Protein 5C1M (pdb70)

CATH classification: 1.20.1070.10

Structure (mmCIF, N/CA/C/O backbone):
data_5C1M
#
_entry.id   5C1M
#
_cell.length_a   44.430
_cell.length_b   144.000
_cell.length_c   209.900
_cell.angle_alpha   90.000
_cell.angle_beta   90.000
_cell.angle_gamma   90.000
#
_symmetry.space_group_name_H-M   'I 21 21 21'
#
loop_
_entity.id
_entity.type
_entity.pdbx_description
1 polymer 'Mu-type opioid receptor'
2 polymer 'Nanobody 39'
3 non-polymer '(2R)-2,3-dihydroxypropyl (9Z)-octadec-9-enoate'
4 non-polymer CHOLESTEROL
5 non-polymer 'PHOSPHATE ION'
6 non-polymer 'HEXAETHYLENE GLYCOL'
7 non-polymer (2R,3S,3aR,5aR,6R,11bR,11cS)-3a-methoxy-3,14-dimethyl-2-phenyl-2,3,3a,6,7,11c-hexahydro-1H-6,11b-(epiminoethano)-3,5a-methanonaphtho[2,1-g]indol-10-ol
8 water water
#
loop_
_atom_site.group_PDB
_atom_site.id
_atom_site.type_symbol
_atom_site.label_atom_id
_atom_site.label_alt_id
_atom_site.label_comp_id
_atom_site.label_asym_id
_atom_site.label_entity_id
_atom_site.label_seq_id
_atom_site.pdbx_PDB_ins_code
_atom_site.Cartn_x
_atom_site.Cartn_y
_atom_site.Cartn_z
_atom_site.occupancy
_atom_site.B_iso_or_equiv
_atom_site.auth_seq_id
_atom_site.auth_comp_id
_atom_site.auth_asym_id
_atom_site.auth_atom_id
_atom_site.pdbx_PDB_model_num
ATOM 1 N N . GLY A 1 1 ? 5.64100 11.63800 -72.15000 1.000 110.26697 52 GLY A N 1
ATOM 2 C CA . GLY A 1 1 ? 4.61200 11.82800 -71.14300 1.000 107.88277 52 GLY A CA 1
ATOM 3 C C . GLY A 1 1 ? 4.54600 13.23500 -70.58000 1.000 106.83361 52 GLY A C 1
ATOM 4 O O . GLY A 1 1 ? 5.54900 13.77700 -70.11200 1.000 102.57152 52 GLY A O 1
ATOM 5 N N . SER A 1 2 ? 3.35500 13.82700 -70.62800 1.000 107.33353 53 SER A N 1
ATOM 6 C CA . SER A 1 2 ? 3.13500 15.16200 -70.09200 1.000 107.29818 53 SER A CA 1
ATOM 7 C C . SER A 1 2 ? 2.94800 15.10800 -68.58200 1.000 97.39976 53 SER A C 1
ATOM 8 O O . SER A 1 2 ? 2.36100 14.16700 -68.04000 1.000 101.32750 53 SER A O 1
ATOM 11 N N . HIS A 1 3 ? 3.45100 16.13700 -67.90200 1.000 90.89716 54 HIS A N 1
ATOM 12 C CA . HIS A 1 3 ? 3.33800 16.21200 -66.45000 1.000 84.21990 54 HIS A CA 1
ATOM 13 C C . HIS A 1 3 ? 2.84000 17.58700 -66.02100 1.000 72.08960 54 HIS A C 1
ATOM 14 O O . HIS A 1 3 ? 1.63100 17.79900 -65.88500 1.000 72.61096 54 HIS A O 1
ATOM 21 N N . SER A 1 4 ? 3.76400 18.52600 -65.80300 1.000 72.40083 55 SER A N 1
ATOM 22 C CA . SER A 1 4 ? 3.36700 19.87700 -65.42400 1.000 79.18826 55 SER A CA 1
ATOM 23 C C . SER A 1 4 ? 2.82800 20.65400 -66.61800 1.000 85.33006 55 SER A C 1
ATOM 24 O O . SER A 1 4 ? 1.86600 21.41900 -66.48100 1.000 86.66485 55 SER A O 1
ATOM 27 N N . LEU A 1 5 ? 3.43200 20.47300 -67.78700 1.000 84.34160 56 LEU A N 1
ATOM 28 C CA . LEU A 1 5 ? 2.99800 21.17500 -68.98700 1.000 84.77859 56 LEU A CA 1
ATOM 29 C C . LEU A 1 5 ? 1.67700 20.62500 -69.50300 1.000 85.66780 56 LEU A C 1
ATOM 30 O O . LEU A 1 5 ? 1.59900 19.48100 -69.95100 1.000 83.25523 56 LEU A O 1
ATOM 45 N N . PRO A 1 7 ? -1.24300 20.46400 -72.20500 1.000 124.14509 58 PRO A N 1
ATOM 46 C CA . PRO A 1 7 ? -1.64100 20.73200 -73.59000 1.000 135.47023 58 PRO A CA 1
ATOM 47 C C . PRO A 1 7 ? -2.84900 21.66200 -73.63000 1.000 143.47508 58 PRO A C 1
ATOM 48 O O . PRO A 1 7 ? -3.98400 21.21100 -73.47900 1.000 143.53472 58 PRO A O 1
ATOM 52 N N . GLN A 1 8 ? -2.59600 22.95600 -73.82100 1.000 149.22802 59 GLN A N 1
ATOM 53 C CA . GLN A 1 8 ? -3.61500 23.98300 -73.66300 1.000 155.25379 59 GLN A CA 1
ATOM 54 C C . GLN A 1 8 ? -4.06400 24.61700 -74.97000 1.000 153.71594 59 GLN A C 1
ATOM 55 O O . GLN A 1 8 ? -4.91400 25.51400 -74.93300 1.000 158.07295 59 GLN A O 1
ATOM 61 N N . THR A 1 9 ? -3.52600 24.17300 -76.11000 1.000 149.98797 60 THR A N 1
ATOM 62 C CA . THR A 1 9 ? -3.74900 24.77800 -77.42300 1.000 148.17080 60 THR A CA 1
ATOM 63 C C . THR A 1 9 ? -5.17700 25.27900 -77.60100 1.000 148.90218 60 THR A C 1
ATOM 64 O O . THR A 1 9 ? -6.14300 24.54400 -77.37100 1.000 148.23141 60 THR A O 1
ATOM 68 N N . GLY A 1 10 ? -5.31000 26.53500 -78.01200 1.000 149.88478 61 GLY A N 1
ATOM 69 C CA . GLY A 1 10 ? -6.55900 27.25200 -77.86900 1.000 150.23484 61 GLY A CA 1
ATOM 70 C C . GLY A 1 10 ? -6.46900 28.15900 -76.65900 1.000 148.79128 61 GLY A C 1
ATOM 71 O O . GLY A 1 10 ? -7.08800 27.89100 -75.62500 1.000 147.76896 61 GLY A O 1
ATOM 72 N N . SER A 1 11 ? -5.68200 29.23600 -76.79000 1.000 147.63215 62 SER A N 1
ATOM 73 C CA . SER A 1 11 ? -5.27700 30.14700 -75.72100 1.000 142.05260 62 SER A CA 1
ATOM 74 C C . SER A 1 11 ? -6.40400 30.45000 -74.74100 1.000 135.94435 62 SER A C 1
ATOM 75 O O . SER A 1 11 ? -7.56300 30.61600 -75.14700 1.000 137.85678 62 SER A O 1
ATOM 78 N N . PRO A 1 12 ? -6.09800 30.54500 -73.45000 1.000 128.05456 63 PRO A N 1
ATOM 79 C CA . PRO A 1 12 ? -7.15500 30.69900 -72.44600 1.000 118.93994 63 PRO A CA 1
ATOM 80 C C . PRO A 1 12 ? -7.86400 32.03900 -72.57300 1.000 113.01705 63 PRO A C 1
ATOM 81 O O . PRO A 1 12 ? -7.34500 33.00600 -73.13400 1.000 114.91204 63 PRO A O 1
ATOM 85 N N . SER A 1 13 ? -9.07900 32.07900 -72.03600 1.000 107.36986 64 SER A N 1
ATOM 86 C CA . SER A 1 13 ? -9.86500 33.30000 -72.01200 1.000 106.28377 64 SER A CA 1
ATOM 87 C C . SER A 1 13 ? -9.48900 34.14600 -70.79600 1.000 122.18082 64 SER A C 1
ATOM 88 O O . SER A 1 13 ? -8.63900 33.77700 -69.98100 1.000 114.77526 64 SER A O 1
ATOM 91 N N . MET A 1 14 ? -10.14200 35.30200 -70.67200 1.000 86.88143 65 MET A N 1
ATOM 92 C CA . MET A 1 14 ? -9.84700 36.21300 -69.57200 1.000 87.63600 65 MET A CA 1
ATOM 93 C C . MET A 1 14 ? -10.32600 35.64700 -68.24100 1.000 82.85556 65 MET A C 1
ATOM 94 O O . MET A 1 14 ? -9.55200 35.55000 -67.28100 1.000 79.44808 65 MET A O 1
ATOM 99 N N . VAL A 1 15 ? -11.60300 35.26400 -68.16800 1.000 83.31042 66 VAL A N 1
ATOM 100 C CA . VAL A 1 15 ? -12.19300 34.85600 -66.89700 1.000 87.12184 66 VAL A CA 1
ATOM 101 C C . VAL A 1 15 ? -11.55700 33.57100 -66.38100 1.000 81.04377 66 VAL A C 1
ATOM 102 O O . VAL A 1 15 ? -11.41800 33.38500 -65.16500 1.000 78.66623 66 VAL A O 1
ATOM 106 N N . THR A 1 16 ? -11.15200 32.67100 -67.27900 1.000 80.91664 67 THR A N 1
ATOM 107 C CA . THR A 1 16 ? -10.59800 31.39400 -66.83800 1.000 73.46741 67 THR A CA 1
ATOM 108 C C . THR A 1 16 ? -9.18400 31.55600 -66.29200 1.000 64.69624 67 THR A C 1
ATOM 109 O O . THR A 1 16 ? -8.84700 30.97600 -65.25300 1.000 57.64690 67 THR A O 1
ATOM 113 N N . ALA A 1 17 ? -8.34400 32.33700 -66.97600 1.000 65.22001 68 ALA A N 1
ATOM 114 C CA . ALA A 1 17 ? -6.97200 32.52500 -66.51300 1.000 65.95187 68 ALA A CA 1
ATOM 115 C C . ALA A 1 17 ? -6.93700 33.22600 -65.16000 1.000 66.66436 68 ALA A C 1
ATOM 116 O O . ALA A 1 17 ? -6.13200 32.87300 -64.29000 1.000 62.13448 68 ALA A O 1
ATOM 118 N N . ILE A 1 18 ? -7.80700 34.21900 -64.96200 1.000 69.33579 69 ILE A N 1
ATOM 119 C CA . ILE A 1 18 ? -7.88300 34.88900 -63.66700 1.000 67.41414 69 ILE A CA 1
ATOM 120 C C . ILE A 1 18 ? -8.37800 33.92500 -62.59800 1.000 64.04890 69 ILE A C 1
ATOM 121 O O . ILE A 1 18 ? -7.87400 33.91900 -61.46700 1.000 61.98162 69 ILE A O 1
ATOM 126 N N . THR A 1 19 ? -9.36700 33.09500 -62.93600 1.000 59.61310 70 THR A N 1
ATOM 127 C CA . THR A 1 19 ? -9.90000 32.14100 -61.96800 1.000 62.79252 70 THR A CA 1
ATOM 128 C C . THR A 1 19 ? -8.82200 31.16500 -61.51000 1.000 53.24543 70 THR A C 1
ATOM 129 O O . THR A 1 19 ? -8.62600 30.95800 -60.30800 1.000 54.69311 70 THR A O 1
ATOM 133 N N . ILE A 1 20 ? -8.10600 30.56200 -62.46200 1.000 53.93725 71 ILE A N 1
ATOM 134 C CA . ILE A 1 20 ? -7.03700 29.63000 -62.11400 1.000 58.39050 71 ILE A CA 1
ATOM 135 C C . ILE A 1 20 ? -5.94500 30.34400 -61.32900 1.000 59.04229 71 ILE A C 1
ATOM 136 O O . ILE A 1 20 ? -5.35700 29.78100 -60.39500 1.000 54.05573 71 ILE A O 1
ATOM 141 N N . MET A 1 21 ? -5.66700 31.60000 -61.68300 1.000 52.90041 72 MET A N 1
ATOM 142 C CA . MET A 1 21 ? -4.67600 32.37700 -60.94700 1.000 57.12465 72 MET A CA 1
ATOM 143 C C . MET A 1 21 ? -5.13000 32.63800 -59.51800 1.000 55.09540 72 MET A C 1
ATOM 144 O O . MET A 1 21 ? -4.36900 32.42600 -58.56700 1.000 49.99112 72 MET A O 1
ATOM 149 N N . ALA A 1 22 ? -6.36600 33.11400 -59.35100 1.000 58.27773 73 ALA A N 1
ATOM 150 C CA . ALA A 1 22 ? -6.90100 33.31800 -58.01100 1.000 56.00703 73 ALA A CA 1
ATOM 151 C C . ALA A 1 22 ? -6.95700 32.01300 -57.23200 1.000 53.48850 73 ALA A C 1
ATOM 152 O O . ALA A 1 22 ? -6.77900 32.01300 -56.00900 1.000 55.46354 73 ALA A O 1
ATOM 154 N N . LEU A 1 23 ? -7.19100 30.89300 -57.92000 1.000 52.68161 74 LEU A N 1
ATOM 155 C CA . LEU A 1 23 ? -7.20700 29.59300 -57.25700 1.000 54.76218 74 LEU A CA 1
ATOM 156 C C . LEU A 1 23 ? -5.86300 29.29500 -56.60400 1.000 43.99894 74 LEU A C 1
ATOM 157 O O . LEU A 1 23 ? -5.78400 29.05900 -55.39300 1.000 46.35793 74 LEU A O 1
ATOM 162 N N . TYR A 1 24 ? -4.78900 29.30400 -57.39800 1.000 45.86988 75 TYR A N 1
ATOM 163 C CA . TYR A 1 24 ? -3.46900 28.98400 -56.86400 1.000 46.22516 75 TYR A CA 1
ATOM 164 C C . TYR A 1 24 ? -3.04000 29.98500 -55.79900 1.000 44.97913 75 TYR A C 1
ATOM 165 O O . TYR A 1 24 ? -2.41300 29.60900 -54.80200 1.000 43.70329 75 TYR A O 1
ATOM 174 N N . SER A 1 25 ? -3.37500 31.26400 -55.98500 1.000 41.43514 76 SER A N 1
ATOM 175 C CA . SER A 1 25 ? -2.94500 32.28200 -55.03400 1.000 44.48000 76 SER A CA 1
ATOM 176 C C . SER A 1 25 ? -3.66100 32.13500 -53.69600 1.000 45.16003 76 SER A C 1
ATOM 177 O O . SER A 1 25 ? -3.02600 32.20300 -52.63800 1.000 43.84725 76 SER A O 1
ATOM 180 N N . ILE A 1 26 ? -4.97800 31.92900 -53.72300 1.000 45.98829 77 ILE A N 1
ATOM 181 C CA . ILE A 1 26 ? -5.74600 31.84000 -52.48400 1.000 47.15995 77 ILE A CA 1
ATOM 182 C C . ILE A 1 26 ? -5.34700 30.60000 -51.69400 1.000 45.24715 77 ILE A C 1
ATOM 183 O O . ILE A 1 26 ? -5.11500 30.66500 -50.48200 1.000 44.45081 77 ILE A O 1
ATOM 188 N N . VAL A 1 27 ? -5.25500 29.45200 -52.37000 1.000 37.62366 78 VAL A N 1
ATOM 189 C CA . VAL A 1 27 ? -4.89300 28.21500 -51.68300 1.000 39.30616 78 VAL A CA 1
ATOM 190 C C . VAL A 1 27 ? -3.49500 28.32300 -51.08800 1.000 43.65985 78 VAL A C 1
ATOM 191 O O . VAL A 1 27 ? -3.23900 27.85500 -49.97100 1.000 41.52615 78 VAL A O 1
ATOM 195 N N . CYS A 1 28 ? -2.57200 28.95400 -51.81600 1.000 44.09536 79 CYS A N 1
ATOM 196 C CA . CYS A 1 28 ? -1.21600 29.12700 -51.30700 1.000 42.55046 79 CYS A CA 1
ATOM 197 C C . CYS A 1 28 ? -1.20100 30.01100 -50.06600 1.000 47.68920 79 CYS A C 1
ATOM 198 O O . CYS A 1 28 ? -0.60200 29.65300 -49.04500 1.000 45.60551 79 CYS A O 1
ATOM 201 N N . VAL A 1 29 ? -1.86200 31.16900 -50.13500 1.000 41.50403 80 VAL A N 1
ATOM 202 C CA . VAL A 1 29 ? -1.84900 32.11000 -49.01700 1.000 43.75278 80 VAL A CA 1
ATOM 203 C C . VAL A 1 29 ? -2.53700 31.50600 -47.79800 1.000 45.31104 80 VAL A C 1
ATOM 204 O O . VAL A 1 29 ? -2.02800 31.58700 -46.67500 1.000 43.24048 80 VAL A O 1
ATOM 208 N N . VAL A 1 30 ? -3.70700 30.89500 -48.00000 1.000 43.34556 81 VAL A N 1
ATOM 209 C CA . VAL A 1 30 ? -4.43300 30.29300 -46.88500 1.000 46.32719 81 VAL A CA 1
ATOM 210 C C . VAL A 1 30 ? -3.64100 29.13100 -46.29800 1.000 48.78929 81 VAL A C 1
ATOM 211 O O . VAL A 1 30 ? -3.56200 28.96900 -45.07500 1.000 46.74554 81 VAL A O 1
ATOM 215 N N . GLY A 1 31 ? -3.03000 28.31400 -47.15900 1.000 42.80105 82 GLY A N 1
ATOM 216 C CA . GLY A 1 31 ? -2.24800 27.19100 -46.67000 1.000 41.72056 82 GLY A CA 1
ATOM 217 C C . GLY A 1 31 ? -1.01800 27.62100 -45.89200 1.000 45.68772 82 GLY A C 1
ATOM 218 O O . GLY A 1 31 ? -0.71600 27.06100 -44.83500 1.000 41.52848 82 GLY A O 1
ATOM 219 N N . LEU A 1 32 ? -0.29200 28.61700 -46.40100 1.000 37.86195 83 LEU A N 1
ATOM 220 C CA . LEU A 1 32 ? 0.90600 29.07600 -45.70600 1.000 41.26644 83 LEU A CA 1
ATOM 221 C C . LEU A 1 32 ? 0.55600 29.76500 -44.39300 1.000 45.51481 83 LEU A C 1
ATOM 222 O O . LEU A 1 32 ? 1.21400 29.53500 -43.37300 1.000 45.78736 83 LEU A O 1
ATOM 227 N N . PHE A 1 33 ? -0.48500 30.60000 -44.39200 1.000 46.17751 84 PHE A N 1
ATOM 228 C CA . PHE A 1 33 ? -0.85000 31.32100 -43.17600 1.000 51.27807 84 PHE A CA 1
ATOM 229 C C . PHE A 1 33 ? -1.34100 30.36900 -42.09200 1.000 49.44200 84 PHE A C 1
ATOM 230 O O . PHE A 1 33 ? -0.91300 30.45700 -40.93600 1.000 52.38057 84 PHE A O 1
ATOM 238 N N . GLY A 1 34 ? -2.24800 29.45800 -42.44700 1.000 44.60664 85 GLY A N 1
ATOM 239 C CA . GLY A 1 34 ? -2.81500 28.56900 -41.44700 1.000 41.89035 85 GLY A CA 1
ATOM 240 C C . GLY A 1 34 ? -1.78700 27.64100 -40.83000 1.000 45.36950 85 GLY A C 1
ATOM 241 O O . GLY A 1 34 ? -1.82800 27.36800 -39.62700 1.000 46.17510 85 GLY A O 1
ATOM 242 N N . ASN A 1 35 ? -0.84500 27.15400 -41.63600 1.000 37.26649 86 ASN A N 1
ATOM 243 C CA . ASN A 1 35 ? 0.11800 26.18900 -41.11800 1.000 35.97201 86 ASN A CA 1
ATOM 244 C C . ASN A 1 35 ? 1.27000 26.86700 -40.38700 1.000 40.23278 86 ASN A C 1
ATOM 245 O O . ASN A 1 35 ? 1.78700 26.32100 -39.40700 1.000 40.15805 86 ASN A O 1
ATOM 250 N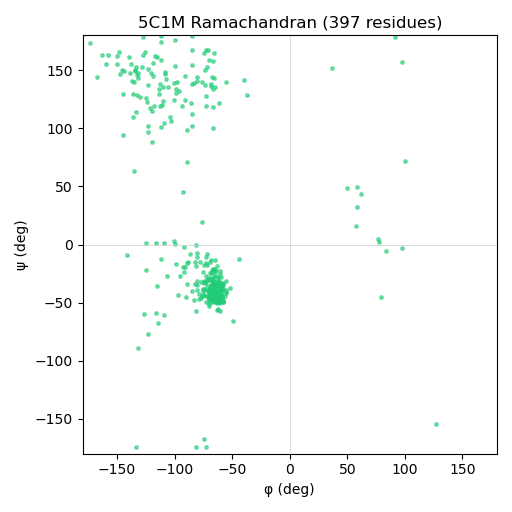 N . PHE A 1 36 ? 1.68900 28.05100 -40.84000 1.000 39.10999 87 PHE A N 1
ATOM 251 C CA . PHE A 1 36 ? 2.68700 28.79500 -40.08200 1.000 38.59394 87 PHE A CA 1
ATOM 252 C C . PHE A 1 36 ? 2.12600 29.27500 -38.75000 1.000 42.93357 87 PHE A C 1
ATOM 253 O O . PHE A 1 36 ? 2.87000 29.38500 -37.76900 1.000 44.51031 87 PHE A O 1
ATOM 261 N N . LEU A 1 37 ? 0.82300 29.56200 -38.69700 1.000 38.67143 88 LEU A N 1
ATOM 262 C CA . LEU A 1 37 ? 0.19800 29.92900 -37.43200 1.000 44.98684 88 LEU A CA 1
ATOM 263 C C . LEU A 1 37 ? 0.20600 28.75900 -36.45600 1.000 45.55637 88 LEU A C 1
ATOM 264 O O . LEU A 1 37 ? 0.45700 28.94400 -35.25900 1.000 48.49272 88 LEU A O 1
ATOM 269 N N . VAL A 1 38 ? -0.06500 27.54800 -36.95000 1.000 39.78229 89 VAL A N 1
ATOM 270 C CA . VAL A 1 38 ? -0.00500 26.35900 -36.10400 1.000 39.03216 89 VAL A CA 1
ATOM 271 C C . VAL A 1 38 ? 1.41200 26.14800 -35.58800 1.000 46.80675 89 VAL A C 1
ATOM 272 O O . VAL A 1 38 ? 1.63000 25.88700 -34.39800 1.000 44.00496 89 VAL A O 1
ATOM 276 N N . MET A 1 39 ? 2.39900 26.25200 -36.48100 1.000 38.81876 90 MET A N 1
ATOM 277 C CA . MET A 1 39 ? 3.78200 26.05200 -36.06800 1.000 44.65253 90 MET A CA 1
ATOM 278 C C . MET A 1 39 ? 4.23400 27.13100 -35.09800 1.000 43.20591 90 MET A C 1
ATOM 279 O O . MET A 1 39 ? 5.02200 26.85500 -34.18700 1.000 42.84050 90 MET A O 1
ATOM 284 N N . TYR A 1 40 ? 3.74100 28.35900 -35.26600 1.000 42.98882 91 TYR A N 1
ATOM 285 C CA . TYR A 1 40 ? 4.07800 29.42300 -34.32800 1.000 46.22527 91 TYR A CA 1
ATOM 286 C C . TYR A 1 40 ? 3.50000 29.13800 -32.94700 1.000 48.28000 91 TYR A C 1
ATOM 287 O O . TYR A 1 40 ? 4.20500 29.24100 -31.93700 1.000 46.72241 91 TYR A O 1
ATOM 296 N N . VAL A 1 41 ? 2.21500 28.78100 -32.88400 1.000 46.23329 92 VAL A N 1
ATOM 297 C CA . VAL A 1 41 ? 1.57600 28.51400 -31.59700 1.000 52.26692 92 VAL A CA 1
ATOM 298 C C . VAL A 1 41 ? 2.25700 27.34700 -30.89400 1.000 50.69018 92 VAL A C 1
ATOM 299 O O . VAL A 1 41 ? 2.42600 27.35300 -29.66800 1.000 50.11849 92 VAL A O 1
ATOM 303 N N . ILE A 1 42 ? 2.67300 26.33500 -31.65700 1.000 43.18817 93 ILE A N 1
ATOM 304 C CA . ILE A 1 42 ? 3.35200 25.18800 -31.06200 1.000 44.28501 93 ILE A CA 1
ATOM 305 C C . ILE A 1 42 ? 4.71900 25.59500 -30.52400 1.000 53.04161 93 ILE A C 1
ATOM 306 O O . ILE A 1 42 ? 5.08000 25.26900 -29.38600 1.000 56.02785 93 ILE A O 1
ATOM 311 N N . VAL A 1 43 ? 5.49700 26.31800 -31.33000 1.000 50.30861 94 VAL A N 1
ATOM 312 C CA . VAL A 1 43 ? 6.84200 26.70500 -30.91500 1.000 56.09674 94 VAL A CA 1
ATOM 313 C C . VAL A 1 43 ? 6.78700 27.70800 -29.76700 1.000 62.85984 94 VAL A C 1
ATOM 314 O O . VAL A 1 43 ? 7.61800 27.66800 -28.85200 1.000 62.62429 94 VAL A O 1
ATOM 318 N N . ARG A 1 44 ? 5.79800 28.60100 -29.77800 1.000 62.32945 95 ARG A N 1
ATOM 319 C CA . ARG A 1 44 ? 5.72800 29.67400 -28.79200 1.000 67.71270 95 ARG A CA 1
ATOM 320 C C . ARG A 1 44 ? 5.04900 29.25300 -27.49200 1.000 67.29326 95 ARG A C 1
ATOM 321 O O . ARG A 1 44 ? 5.50200 29.64100 -26.41000 1.000 73.62549 95 ARG A O 1
ATOM 329 N N . TYR A 1 45 ? 3.97400 28.46700 -27.56400 1.000 66.55513 96 TYR A N 1
ATOM 330 C CA . TYR A 1 45 ? 3.15000 28.19800 -26.38900 1.000 65.55981 96 TYR A CA 1
ATOM 331 C C . TYR A 1 45 ? 3.16100 26.73300 -25.97100 1.000 68.06944 96 TYR A C 1
ATOM 332 O O . TYR A 1 45 ? 3.55300 26.43100 -24.83900 1.000 70.19366 96 TYR A O 1
ATOM 341 N N . THR A 1 46 ? 2.74300 25.80700 -26.84000 1.000 67.89073 97 THR A N 1
ATOM 342 C CA . THR A 1 46 ? 2.53400 24.42900 -26.39900 1.000 68.60616 97 THR A CA 1
ATOM 343 C C . THR A 1 46 ? 3.84700 23.68200 -26.18400 1.000 70.64758 97 THR A C 1
ATOM 344 O O . THR A 1 46 ? 3.90600 22.78000 -25.33900 1.000 65.79259 97 THR A O 1
ATOM 348 N N . LYS A 1 47 ? 4.88900 24.01900 -26.94500 1.000 74.94798 98 LYS A N 1
ATOM 349 C CA . LYS A 1 47 ? 6.28600 23.60200 -26.77800 1.000 79.85260 98 LYS A CA 1
ATOM 350 C C . LYS A 1 47 ? 6.59800 22.18500 -27.26000 1.000 76.37209 98 LYS A C 1
ATOM 351 O O . LYS A 1 47 ? 7.75000 21.75200 -27.10600 1.000 90.00832 98 LYS A O 1
ATOM 357 N N . MET A 1 48 ? 5.63600 21.44800 -27.82200 1.000 48.24909 99 MET A N 1
ATOM 358 C CA . MET A 1 48 ? 5.89800 20.13800 -28.42900 1.000 58.94018 99 MET A CA 1
ATOM 359 C C . MET A 1 48 ? 6.43100 19.12800 -27.41200 1.000 59.85651 99 MET A C 1
ATOM 360 O O . MET A 1 48 ? 7.36400 18.37300 -27.69200 1.000 54.45146 99 MET A O 1
ATOM 365 N N . LYS A 1 49 ? 5.83100 19.10600 -26.22400 1.000 56.25522 100 LYS A N 1
ATOM 366 C CA . LYS A 1 49 ? 6.21000 18.13300 -25.20800 1.000 57.17331 100 LYS A CA 1
ATOM 367 C C . LYS A 1 49 ? 5.42700 16.83200 -25.31000 1.000 51.32751 100 LYS A C 1
ATOM 368 O O . LYS A 1 49 ? 5.84400 15.82700 -24.72400 1.000 53.75868 100 LYS A O 1
ATOM 374 N N . THR A 1 50 ? 4.31500 16.82600 -26.03500 1.000 44.29816 101 THR A N 1
ATOM 375 C CA . THR A 1 50 ? 3.41800 15.68300 -26.09700 1.000 41.13459 101 THR A CA 1
ATOM 376 C C . THR A 1 50 ? 3.44000 15.06000 -27.48500 1.000 44.79827 101 THR A C 1
ATOM 377 O O . THR A 1 50 ? 3.80700 15.69900 -28.47400 1.000 38.56052 101 THR A O 1
ATOM 381 N N . ALA A 1 51 ? 3.02800 13.79200 -27.54200 1.000 42.67659 102 ALA A N 1
ATOM 382 C CA . ALA A 1 51 ? 2.95200 13.09200 -28.81900 1.000 41.39611 102 ALA A CA 1
ATOM 383 C C . ALA A 1 51 ? 2.00400 13.79500 -29.78200 1.000 40.51606 102 ALA A C 1
ATOM 384 O O . ALA A 1 51 ? 2.27900 13.88100 -30.98500 1.000 42.55342 102 ALA A O 1
ATOM 386 N N . THR A 1 52 ? 0.88400 14.31200 -29.27100 1.000 37.73823 103 THR A N 1
ATOM 387 C CA . THR A 1 52 ? -0.10600 14.94300 -30.14000 1.000 40.77749 103 THR A CA 1
ATOM 388 C C . THR A 1 52 ? 0.46100 16.19300 -30.80500 1.000 36.08460 103 THR A C 1
ATOM 389 O O . THR A 1 52 ? 0.28800 16.40000 -32.01100 1.000 40.10072 103 THR A O 1
ATOM 393 N N . ASN A 1 53 ? 1.15100 17.03600 -30.03300 1.000 37.61699 104 ASN A N 1
ATOM 394 C CA . ASN A 1 53 ? 1.73200 18.24400 -30.61000 1.000 39.54410 104 ASN A CA 1
ATOM 395 C C . ASN A 1 53 ? 2.88100 17.92100 -31.55400 1.000 40.49664 104 ASN A C 1
ATOM 396 O O . ASN A 1 53 ? 3.13500 18.67600 -32.50000 1.000 40.82047 104 ASN A O 1
ATOM 401 N N . ILE A 1 54 ? 3.58000 16.81200 -31.31500 1.000 38.70362 105 ILE A N 1
ATOM 402 C CA . ILE A 1 54 ? 4.62700 16.38100 -32.23500 1.000 35.70669 105 ILE A CA 1
ATOM 403 C C . ILE A 1 54 ? 4.02600 15.98700 -33.58100 1.000 37.17098 105 ILE A C 1
ATOM 404 O O . ILE A 1 54 ? 4.59000 16.29100 -34.64000 1.000 39.95630 105 ILE A O 1
ATOM 409 N N . TYR A 1 55 ? 2.86700 15.32000 -33.56300 1.000 34.96189 106 TYR A N 1
ATOM 410 C CA . TYR A 1 55 ? 2.18200 14.97800 -34.80700 1.000 34.31869 106 TYR A CA 1
ATOM 411 C C . TYR A 1 55 ? 1.61200 16.21800 -35.48600 1.000 40.41188 106 TYR A C 1
ATOM 412 O O . TYR A 1 55 ? 1.68200 16.34800 -36.71500 1.000 33.24719 106 TYR A O 1
ATOM 421 N N . ILE A 1 56 ? 1.03600 17.13400 -34.70400 1.000 34.39560 107 ILE A N 1
ATOM 422 C CA . ILE A 1 56 ? 0.44200 18.34100 -35.27300 1.000 40.03386 107 ILE A CA 1
ATOM 423 C C . ILE A 1 56 ? 1.50600 19.19300 -35.95300 1.000 42.24050 107 ILE A C 1
ATOM 424 O O . ILE A 1 56 ? 1.29800 19.70000 -37.06200 1.000 37.10662 107 ILE A O 1
ATOM 429 N N . PHE A 1 57 ? 2.66400 19.36100 -35.30800 1.000 35.77237 108 PHE A N 1
ATOM 430 C CA . PHE A 1 57 ? 3.72800 20.15000 -35.92000 1.000 41.08299 108 PHE A CA 1
ATOM 431 C C . PHE A 1 57 ? 4.22400 19.49600 -37.20300 1.000 41.67706 108 PHE A C 1
ATOM 432 O O . PHE A 1 57 ? 4.45700 20.18000 -38.20600 1.000 37.03857 108 PHE A O 1
ATOM 440 N N . ASN A 1 58 ? 4.39900 18.17200 -37.18700 1.000 36.63789 109 ASN A N 1
ATOM 441 C CA . ASN A 1 58 ? 4.82500 17.46300 -38.38900 1.000 38.43520 109 ASN A CA 1
ATOM 442 C C . ASN A 1 58 ? 3.81600 17.62700 -39.51600 1.000 41.25999 109 ASN A C 1
ATOM 443 O O . ASN A 1 58 ? 4.19900 17.73800 -40.68700 1.000 40.10180 109 ASN A O 1
ATOM 448 N N . LEU A 1 59 ? 2.52400 17.64700 -39.18300 1.000 40.63279 110 LEU A N 1
ATOM 449 C CA . LEU A 1 59 ? 1.49900 17.83900 -40.20100 1.000 36.80234 110 LEU A CA 1
ATOM 450 C C . LEU A 1 59 ? 1.52700 19.26000 -40.75000 1.000 38.28019 110 LEU A C 1
ATOM 451 O O . LEU A 1 59 ? 1.43700 19.46600 -41.96700 1.000 33.46504 110 LEU A O 1
ATOM 456 N N . ALA A 1 60 ? 1.65900 20.25300 -39.86700 1.000 37.27225 111 ALA A N 1
ATOM 457 C CA . ALA A 1 60 ? 1.67500 21.64200 -40.31000 1.000 40.38419 111 ALA A CA 1
ATOM 458 C C . ALA A 1 60 ? 2.90000 21.93600 -41.16600 1.000 41.26629 111 ALA A C 1
ATOM 459 O O . ALA A 1 60 ? 2.80700 22.66100 -42.16200 1.000 40.22668 111 ALA A O 1
ATOM 461 N N . LEU A 1 61 ? 4.05600 21.38100 -40.79400 1.000 36.20188 112 LEU A N 1
ATOM 462 C CA . LEU A 1 61 ? 5.26200 21.58500 -41.59000 1.000 40.94040 112 LEU A CA 1
ATOM 463 C C . LEU A 1 61 ? 5.10600 20.99500 -42.98700 1.000 38.11544 112 LEU A C 1
ATOM 464 O O . LEU A 1 61 ? 5.46100 21.63400 -43.98400 1.000 34.28243 112 LEU A O 1
ATOM 469 N N . ALA A 1 62 ? 4.57100 19.77600 -43.08000 1.000 31.62413 113 ALA A N 1
ATOM 470 C CA . ALA A 1 62 ? 4.36300 19.16200 -44.38800 1.000 32.47117 113 ALA A CA 1
ATOM 471 C C . ALA A 1 62 ? 3.34300 19.94000 -45.20800 1.000 36.69827 113 ALA A C 1
ATOM 472 O O . ALA A 1 62 ? 3.52200 20.13100 -46.41700 1.000 37.48357 113 ALA A O 1
ATOM 474 N N . ASP A 1 63 ? 2.26800 20.40100 -44.56700 1.000 35.19855 114 ASP A N 1
ATOM 475 C CA . ASP A 1 63 ? 1.24100 21.14700 -45.28600 1.000 38.59131 114 ASP A CA 1
ATOM 476 C C . ASP A 1 63 ? 1.74800 22.50600 -45.75100 1.000 41.42568 114 ASP A C 1
ATOM 477 O O . ASP A 1 63 ? 1.36400 22.97100 -46.83000 1.000 38.48700 114 ASP A O 1
ATOM 482 N N . ALA A 1 64 ? 2.60800 23.15600 -44.96200 1.000 39.13294 115 ALA A N 1
ATOM 483 C CA . ALA A 1 64 ? 3.19400 24.41800 -45.40200 1.000 40.65159 115 ALA A CA 1
ATOM 484 C C . ALA A 1 64 ? 4.13500 24.20600 -46.58300 1.000 42.56154 115 ALA A C 1
ATOM 485 O O . ALA A 1 64 ? 4.13800 25.00000 -47.53100 1.000 42.31367 115 ALA A O 1
ATOM 487 N N . LEU A 1 65 ? 4.94300 23.14400 -46.54400 1.000 39.38028 116 LEU A N 1
ATOM 488 C CA . LEU A 1 65 ? 5.84900 22.86800 -47.65500 1.000 46.49550 116 LEU A CA 1
ATOM 489 C C . LEU A 1 65 ? 5.08600 22.49000 -48.91700 1.000 41.35310 116 LEU A C 1
ATOM 490 O O . LEU A 1 65 ? 5.50100 22.85600 -50.02400 1.000 40.36515 116 LEU A O 1
ATOM 495 N N . ALA A 1 66 ? 3.97000 21.77100 -48.77100 1.000 37.54601 117 ALA A N 1
ATOM 496 C CA . ALA A 1 66 ? 3.15900 21.40600 -49.92800 1.000 38.91328 117 ALA A CA 1
ATOM 497 C C . ALA A 1 66 ? 2.63700 22.64400 -50.64500 1.000 40.27583 117 ALA A C 1
ATOM 498 O O . ALA A 1 66 ? 2.75400 22.76400 -51.87100 1.000 40.11338 117 ALA A O 1
ATOM 500 N N . THR A 1 67 ? 2.05900 23.58500 -49.89400 1.000 37.58864 118 THR A N 1
ATOM 501 C CA . THR A 1 67 ? 1.53100 24.79000 -50.51800 1.000 39.92925 118 THR A CA 1
ATOM 502 C C . THR A 1 67 ? 2.63400 25.73700 -50.97100 1.000 40.13250 118 THR A C 1
ATOM 503 O O . THR A 1 67 ? 2.36700 26.62900 -51.78300 1.000 44.49563 118 THR A O 1
ATOM 507 N N . SER A 1 68 ? 3.86600 25.55300 -50.48600 1.000 38.77326 119 SER A N 1
ATOM 508 C CA . SER A 1 68 ? 4.97200 26.39000 -50.93500 1.000 42.05287 119 SER A CA 1
ATOM 509 C C . SER A 1 68 ? 5.35400 26.12400 -52.38700 1.000 38.66068 119 SER A C 1
ATOM 510 O O . SER A 1 68 ? 6.06700 26.93800 -52.98100 1.000 41.98757 119 SER A O 1
ATOM 513 N N . THR A 1 69 ? 4.90200 25.01300 -52.97100 1.000 41.12762 120 THR A N 1
ATOM 514 C CA . THR A 1 69 ? 5.16600 24.75000 -54.38100 1.000 44.69301 120 THR A CA 1
ATOM 515 C C . THR A 1 69 ? 4.18500 25.45900 -55.30700 1.000 48.11909 120 THR A C 1
ATOM 516 O O . THR A 1 69 ? 4.45500 25.55300 -56.51000 1.000 48.32039 120 THR A O 1
ATOM 520 N N . LEU A 1 70 ? 3.06800 25.95700 -54.77700 1.000 45.47404 121 LEU A N 1
ATOM 521 C CA . LEU A 1 70 ? 2.03500 26.54100 -55.62900 1.000 42.50198 121 LEU A CA 1
ATOM 522 C C . LEU A 1 70 ? 2.47900 27.78500 -56.39100 1.000 42.33026 121 LEU A C 1
ATOM 523 O O . LEU A 1 70 ? 2.04200 27.94500 -57.54500 1.000 48.67098 121 LEU A O 1
ATOM 528 N N . PRO A 1 71 ? 3.29000 28.70000 -55.83900 1.000 44.44133 122 PRO A N 1
ATOM 529 C CA . PRO A 1 71 ? 3.76100 29.81700 -56.67600 1.000 48.59888 122 PRO A CA 1
ATOM 530 C C . PRO A 1 71 ? 4.52200 29.35500 -57.90600 1.000 46.99154 122 PRO A C 1
ATOM 531 O O . PRO A 1 71 ? 4.41200 29.98000 -58.96800 1.000 46.49448 122 PRO A O 1
ATOM 535 N N . PHE A 1 72 ? 5.28800 28.26700 -57.79500 1.000 43.44612 123 PHE A N 1
ATOM 536 C CA . PHE A 1 72 ? 5.94300 27.70400 -58.97100 1.000 46.19267 123 PHE A CA 1
ATOM 537 C C . PHE A 1 72 ? 4.92000 27.16600 -59.96300 1.000 48.77392 123 PHE A C 1
ATOM 538 O O . PHE A 1 72 ? 5.04600 27.38000 -61.17400 1.000 47.05038 123 PHE A O 1
ATOM 546 N N . GLN A 1 73 ? 3.89300 26.47200 -59.46400 1.000 47.06371 124 GLN A N 1
ATOM 547 C CA . GLN A 1 73 ? 2.88900 25.89200 -60.34800 1.000 45.93554 124 GLN A CA 1
ATOM 548 C C . GLN A 1 73 ? 2.04600 26.96900 -61.01900 1.000 47.59822 124 GLN A C 1
ATOM 549 O O . GLN A 1 73 ? 1.64600 26.81800 -62.18000 1.000 46.25832 124 GLN A O 1
ATOM 555 N N . SER A 1 74 ? 1.76100 28.06000 -60.30900 1.000 44.74797 125 SER A N 1
ATOM 556 C CA . SER A 1 74 ? 1.01100 29.15600 -60.91100 1.000 48.84036 125 SER A CA 1
ATOM 557 C C . SER A 1 74 ? 1.77500 29.75000 -62.08800 1.000 53.07001 125 SER A C 1
ATOM 558 O O . SER A 1 74 ? 1.26000 29.81500 -63.21000 1.000 56.60942 125 SER A O 1
ATOM 561 N N . VAL A 1 75 ? 3.02000 30.17600 -61.84700 1.000 51.15614 126 VAL A N 1
ATOM 562 C CA . VAL A 1 75 ? 3.85700 30.73200 -62.91200 1.000 51.41524 126 VAL A CA 1
ATOM 563 C C . VAL A 1 75 ? 3.97400 29.74700 -64.06600 1.000 53.80642 126 VAL A C 1
ATOM 564 O O . VAL A 1 75 ? 3.90900 30.12900 -65.24100 1.000 51.44658 126 VAL A O 1
ATOM 568 N N . ASN A 1 76 ? 4.14700 28.46200 -63.74700 1.000 49.91116 127 ASN A N 1
ATOM 569 C CA . ASN A 1 76 ? 4.19200 27.44000 -64.78500 1.000 53.67611 127 ASN A CA 1
ATOM 570 C C . ASN A 1 76 ? 2.91900 27.43900 -65.62200 1.000 60.12439 127 ASN A C 1
ATOM 571 O O . ASN A 1 76 ? 2.97000 27.16500 -66.82700 1.000 66.22781 127 ASN A O 1
ATOM 576 N N . TYR A 1 77 ? 1.77500 27.76300 -65.01300 1.000 61.85742 128 TYR A N 1
ATOM 577 C CA . TYR A 1 77 ? 0.53000 27.83300 -65.76900 1.000 64.74387 128 TYR A CA 1
ATOM 578 C C . TYR A 1 77 ? 0.43800 29.11600 -66.58900 1.000 68.81894 128 TYR A C 1
ATOM 579 O O . TYR A 1 77 ? 0.05300 29.07800 -67.76200 1.000 72.90684 128 TYR A O 1
ATOM 588 N N . LEU A 1 78 ? 0.76000 30.26200 -65.98300 1.000 67.10885 129 LEU A N 1
ATOM 589 C CA . LEU A 1 78 ? 0.74700 31.54500 -66.68300 1.000 76.46022 129 LEU A CA 1
ATOM 590 C C . LEU A 1 78 ? 1.50600 31.47100 -67.99700 1.000 75.70484 129 LEU A C 1
ATOM 591 O O . LEU A 1 78 ? 0.93000 31.61000 -69.08100 1.000 81.94883 129 LEU A O 1
ATOM 596 N N . MET A 1 79 ? 2.81800 31.26600 -67.89100 1.000 69.64721 130 MET A N 1
ATOM 597 C CA . MET A 1 79 ? 3.70600 31.27100 -69.04100 1.000 76.07175 130 MET A CA 1
ATOM 598 C C . MET A 1 79 ? 3.54200 30.04200 -69.91900 1.000 67.04090 130 MET A C 1
ATOM 599 O O . MET A 1 79 ? 4.11900 30.00600 -71.01100 1.000 66.29614 130 MET A O 1
ATOM 604 N N . GLY A 1 80 ? 2.77100 29.05000 -69.47800 1.000 57.76557 131 GLY A N 1
ATOM 605 C CA . GLY A 1 80 ? 2.67200 27.80100 -70.21200 1.000 66.68756 131 GLY A CA 1
ATOM 606 C C . GLY A 1 80 ? 4.00300 27.10900 -70.38900 1.000 70.85156 131 GLY A C 1
ATOM 607 O O . GLY A 1 80 ? 4.22100 26.44300 -71.40600 1.000 68.92132 131 GLY A O 1
ATOM 608 N N . THR A 1 81 ? 4.90700 27.25800 -69.42200 1.000 71.10755 132 THR A N 1
ATOM 609 C CA . THR A 1 81 ? 6.28300 26.79600 -69.54000 1.000 68.11585 132 THR A CA 1
ATOM 610 C C . THR A 1 81 ? 6.92700 26.85400 -68.16300 1.000 65.01780 132 THR A C 1
ATOM 611 O O . THR A 1 81 ? 6.62500 27.75500 -67.37600 1.000 64.28341 132 THR A O 1
ATOM 615 N N . TRP A 1 82 ? 7.80100 25.88600 -67.87500 1.000 62.24771 133 TRP A N 1
ATOM 616 C CA . TRP A 1 82 ? 8.57200 25.89000 -66.63900 1.000 59.33451 133 TRP A CA 1
ATOM 617 C C . TRP A 1 82 ? 9.81300 26.74900 -66.83500 1.000 60.72905 133 TRP A C 1
ATOM 618 O O . TRP A 1 82 ? 10.70200 26.36100 -67.61200 1.000 60.73281 133 TRP A O 1
ATOM 629 N N . PRO A 1 83 ? 9.93100 27.90000 -66.17500 1.000 59.31332 134 PRO A N 1
ATOM 630 C CA . PRO A 1 83 ? 11.08100 28.78900 -66.38500 1.000 61.82103 134 PRO A CA 1
ATOM 631 C C . PRO A 1 83 ? 12.17100 28.71700 -65.32100 1.000 52.54300 134 PRO A C 1
ATOM 632 O O . PRO A 1 83 ? 13.13300 29.48600 -65.41400 1.000 59.87904 134 PRO A O 1
ATOM 636 N N . PHE A 1 84 ? 12.04900 27.83900 -64.32900 1.000 55.11668 135 PHE A N 1
ATOM 637 C CA . PHE A 1 84 ? 12.91300 27.87700 -63.15700 1.000 58.87600 135 PHE A CA 1
ATOM 638 C C . PHE A 1 84 ? 14.15500 27.00200 -63.28300 1.000 60.50725 135 PHE A C 1
ATOM 639 O O . PHE A 1 84 ? 14.97700 26.98400 -62.35900 1.000 60.27716 135 PHE A O 1
ATOM 647 N N . GLY A 1 85 ? 14.31600 26.27900 -64.38600 1.000 60.91372 136 GLY A N 1
ATOM 648 C CA . GLY A 1 85 ? 15.51600 25.49700 -64.60100 1.000 60.05929 136 GLY A CA 1
ATOM 649 C C . GLY A 1 85 ? 15.41100 24.07400 -64.08900 1.000 59.72109 136 GLY A C 1
ATOM 650 O O . GLY A 1 85 ? 14.41400 23.64200 -63.50300 1.000 56.40829 136 GLY A O 1
ATOM 651 N N . ASN A 1 86 ? 16.50000 23.33400 -64.31200 1.000 60.76632 137 ASN A N 1
ATOM 652 C CA . ASN A 1 86 ? 16.53000 21.90800 -64.00400 1.000 58.22298 137 ASN A CA 1
ATOM 653 C C . ASN A 1 86 ? 16.65600 21.64900 -62.50600 1.000 56.96619 137 ASN A C 1
ATOM 654 O O . ASN A 1 86 ? 16.02100 20.72700 -61.97900 1.000 56.22838 137 ASN A O 1
ATOM 659 N N . ILE A 1 87 ? 17.47200 22.44200 -61.80800 1.000 55.49910 138 ILE A N 1
ATOM 660 C CA . ILE A 1 87 ? 17.69100 22.21400 -60.38200 1.000 54.19093 138 ILE A CA 1
ATOM 661 C C . ILE A 1 87 ? 16.41200 22.47100 -59.59500 1.000 53.99373 138 ILE A C 1
ATOM 662 O O . ILE A 1 87 ? 16.02700 21.67600 -58.72900 1.000 50.32023 138 ILE A O 1
ATOM 667 N N . LEU A 1 88 ? 15.72900 23.58100 -59.88900 1.000 52.90656 139 LEU A N 1
ATOM 668 C CA . LEU A 1 88 ? 14.49200 23.89200 -59.18100 1.000 50.40398 139 LEU A CA 1
ATOM 669 C C . LEU A 1 88 ? 13.37900 22.92000 -59.54300 1.000 50.49935 139 LEU A C 1
ATOM 670 O O . LEU A 1 88 ? 12.49500 22.66000 -58.71900 1.000 48.56981 139 LEU A O 1
ATOM 675 N N . CYS A 1 89 ? 13.40000 22.37700 -60.76200 1.000 47.94414 140 CYS A N 1
ATOM 676 C CA . CYS A 1 89 ? 12.42500 21.35600 -61.12800 1.000 45.03640 140 CYS A CA 1
ATOM 677 C C . CYS A 1 89 ? 12.57100 20.12300 -60.24400 1.000 43.39169 140 CYS A C 1
ATOM 678 O O . CYS A 1 89 ? 11.57500 19.58700 -59.74600 1.000 43.24846 140 CYS A O 1
ATOM 681 N N . LYS A 1 90 ? 13.80800 19.67300 -60.02200 1.000 46.82460 141 LYS A N 1
ATOM 682 C CA . LYS A 1 90 ? 14.03300 18.53400 -59.13600 1.000 48.70276 141 LYS A CA 1
ATOM 683 C C . LYS A 1 90 ? 13.63300 18.85900 -57.70100 1.000 47.54755 141 LYS A C 1
ATOM 684 O O . LYS A 1 90 ? 13.05500 18.01600 -57.00600 1.000 41.86634 141 LYS A O 1
ATOM 690 N N . ILE A 1 91 ? 13.92900 20.07600 -57.24400 1.000 45.81574 142 ILE A N 1
ATOM 691 C CA . ILE A 1 91 ? 13.67100 20.43300 -55.85200 1.000 44.45189 142 ILE A CA 1
ATOM 692 C C . ILE A 1 91 ? 12.17300 20.53500 -55.59200 1.000 42.98956 142 ILE A C 1
ATOM 693 O O . ILE A 1 91 ? 11.66100 19.99700 -54.60300 1.000 42.94585 142 ILE A O 1
ATOM 698 N N . VAL A 1 92 ? 11.44800 21.22400 -56.47500 1.000 40.25622 143 VAL A N 1
ATOM 699 C CA . VAL A 1 92 ? 10.02400 21.44500 -56.24500 1.000 39.82237 143 VAL A CA 1
ATOM 700 C C . VAL A 1 92 ? 9.24500 20.14100 -56.37700 1.000 39.12354 143 VAL A C 1
ATOM 701 O O . VAL A 1 92 ? 8.34000 19.86300 -55.58100 1.000 40.68415 143 VAL A O 1
ATOM 705 N N . ILE A 1 93 ? 9.58100 19.31800 -57.37400 1.000 38.20329 144 ILE A N 1
ATOM 706 C CA . ILE A 1 93 ? 8.88600 18.04300 -57.53600 1.000 37.50528 144 ILE A CA 1
ATOM 707 C C . ILE A 1 93 ? 9.13400 17.14200 -56.33300 1.000 36.92248 144 ILE A C 1
ATOM 708 O O . ILE A 1 93 ? 8.20500 16.51700 -55.80600 1.000 38.64291 144 ILE A O 1
ATOM 713 N N . SER A 1 94 ? 10.38400 17.07000 -55.86900 1.000 41.48697 145 SER A N 1
ATOM 714 C CA . SER A 1 94 ? 10.69300 16.22200 -54.72300 1.000 41.47357 145 SER A CA 1
ATOM 715 C C . SER A 1 94 ? 9.98400 16.71400 -53.46700 1.000 37.02497 145 SER A C 1
ATOM 716 O O . SER A 1 94 ? 9.39800 15.91800 -52.72400 1.000 40.57383 145 SER A O 1
ATOM 719 N N . ILE A 1 95 ? 10.02600 18.02500 -53.21500 1.000 39.49896 146 ILE A N 1
ATOM 720 C CA . ILE A 1 95 ? 9.30400 18.59000 -52.07700 1.000 38.64403 146 ILE A CA 1
ATOM 721 C C . ILE A 1 95 ? 7.81600 18.29200 -52.19500 1.000 38.73352 146 ILE A C 1
ATOM 722 O O . ILE A 1 95 ? 7.14900 17.96600 -51.20300 1.000 33.92360 146 ILE A O 1
ATOM 727 N N . ASP A 1 96 ? 7.27700 18.37300 -53.41300 1.000 37.12372 147 ASP A N 1
ATOM 728 C CA . ASP A 1 96 ? 5.84600 18.16900 -53.60300 1.000 37.28513 147 ASP A CA 1
ATOM 729 C C . ASP A 1 96 ? 5.44100 16.73000 -53.30300 1.000 38.62207 147 ASP A C 1
ATOM 730 O O . ASP A 1 96 ? 4.43400 16.49400 -52.62400 1.000 36.93719 147 ASP A O 1
ATOM 735 N N . TYR A 1 97 ? 6.20600 15.75100 -53.79900 1.000 33.19633 148 TYR A N 1
ATOM 736 C CA . TYR A 1 97 ? 5.88800 14.36000 -53.48600 1.000 31.34449 148 TYR A CA 1
ATOM 737 C C . TYR A 1 97 ? 6.17400 14.04100 -52.02200 1.000 37.64064 148 TYR A C 1
ATOM 738 O O . TYR A 1 97 ? 5.37600 13.35900 -51.36800 1.000 38.27397 148 TYR A O 1
ATOM 747 N N . TYR A 1 98 ? 7.30100 14.52600 -51.49100 1.000 35.84796 149 TYR A N 1
ATOM 748 C CA . TYR A 1 98 ? 7.65900 14.23800 -50.10300 1.000 37.54579 149 TYR A CA 1
ATOM 749 C C . TYR A 1 98 ? 6.55800 14.66800 -49.14500 1.000 38.10174 149 TYR A C 1
ATOM 750 O O . TYR A 1 98 ? 6.19900 13.93100 -48.22100 1.000 36.32457 149 TYR A O 1
ATOM 759 N N . ASN A 1 99 ? 6.00800 15.85900 -49.35200 1.000 34.61019 150 ASN A N 1
ATOM 760 C CA . ASN A 1 99 ? 5.08900 16.42900 -48.38000 1.000 33.43834 150 ASN A CA 1
ATOM 761 C C . ASN A 1 99 ? 3.63800 16.07300 -48.64500 1.000 35.99340 150 ASN A C 1
ATOM 762 O O . ASN A 1 99 ? 2.81800 16.17200 -47.72700 1.000 39.73449 150 ASN A O 1
ATOM 767 N N . MET A 1 100 ? 3.29700 15.65300 -49.86200 1.000 32.39002 151 MET A N 1
ATOM 768 C CA . MET A 1 100 ? 2.02700 14.96300 -50.05200 1.000 31.58081 151 MET A CA 1
ATOM 769 C C . MET A 1 100 ? 1.95900 13.72700 -49.16400 1.000 36.93677 151 MET A C 1
ATOM 770 O O . MET A 1 100 ? 0.98100 13.52000 -48.43800 1.000 33.46693 151 MET A O 1
ATOM 775 N N . PHE A 1 101 ? 3.00600 12.90300 -49.19100 1.000 31.61351 152 PHE A N 1
ATOM 776 C CA . PHE A 1 101 ? 2.99500 11.67100 -48.41300 1.000 34.82305 152 PHE A CA 1
ATOM 777 C C . PHE A 1 101 ? 3.17800 11.94000 -46.92300 1.000 30.28468 152 PHE A C 1
ATOM 778 O O . PHE A 1 101 ? 2.53300 11.29000 -46.09400 1.000 33.96910 152 PHE A O 1
ATOM 786 N N . THR A 1 102 ? 4.04700 12.88900 -46.56300 1.000 29.42533 153 THR A N 1
ATOM 787 C CA . THR A 1 102 ? 4.24500 13.21100 -45.15200 1.000 32.64218 153 THR A CA 1
ATOM 788 C C . THR A 1 102 ? 2.96800 13.75600 -44.52500 1.000 40.17346 153 THR A C 1
ATOM 789 O O . THR A 1 102 ? 2.60600 13.37600 -43.40500 1.000 36.99642 153 THR A O 1
ATOM 793 N N . SER A 1 103 ? 2.26900 14.64800 -45.23200 1.000 32.83137 154 SER A N 1
ATOM 794 C CA . SER A 1 103 ? 0.98800 15.14500 -44.74100 1.000 32.12514 154 SER A CA 1
ATOM 795 C C . SER A 1 103 ? -0.01000 14.00600 -44.58000 1.000 35.52400 154 SER A C 1
ATOM 796 O O . SER A 1 103 ? -0.64800 13.86200 -43.53000 1.000 30.50591 154 SER A O 1
ATOM 799 N N . ILE A 1 104 ? -0.13800 13.17200 -45.61000 1.000 29.66820 155 ILE A N 1
ATOM 800 C CA . ILE A 1 104 ? -1.13500 12.11000 -45.59300 1.000 28.67347 155 ILE A CA 1
ATOM 801 C C . ILE A 1 104 ? -0.78200 11.04400 -44.55800 1.000 31.40489 155 ILE A C 1
ATOM 802 O O . ILE A 1 104 ? -1.65500 10.55900 -43.82900 1.000 30.86217 155 ILE A O 1
ATOM 807 N N . PHE A 1 105 ? 0.49500 10.65900 -44.47600 1.000 27.47796 156 PHE A N 1
ATOM 808 C CA . PHE A 1 105 ? 0.88100 9.63500 -43.50900 1.000 34.73340 156 PHE A CA 1
ATOM 809 C C . PHE A 1 105 ? 0.72500 10.12900 -42.07600 1.000 36.96485 156 PHE A C 1
ATOM 810 O O . PHE A 1 105 ? 0.42800 9.33200 -41.17900 1.000 32.86721 156 PHE A O 1
ATOM 818 N N . THR A 1 106 ? 0.91200 11.43100 -41.84000 1.000 36.14120 157 THR A N 1
ATOM 819 C CA . THR A 1 106 ? 0.75400 11.96300 -40.49000 1.000 29.54637 157 THR A CA 1
ATOM 820 C C . THR A 1 106 ? -0.70700 11.95900 -40.06000 1.000 36.32719 157 THR A C 1
ATOM 821 O O . THR A 1 106 ? -1.01900 11.62900 -38.91100 1.000 37.68968 157 THR A O 1
ATOM 825 N N . LEU A 1 107 ? -1.62300 12.31400 -40.96400 1.000 32.63255 158 LEU A N 1
ATOM 826 C CA . LEU A 1 107 ? -3.02900 12.30200 -40.58000 1.000 37.38247 158 LEU A CA 1
ATOM 827 C C . LEU A 1 107 ? -3.55700 10.87600 -40.45200 1.000 34.87151 158 LEU A C 1
ATOM 828 O O . LEU A 1 107 ? -4.49300 10.63500 -39.68200 1.000 39.21062 15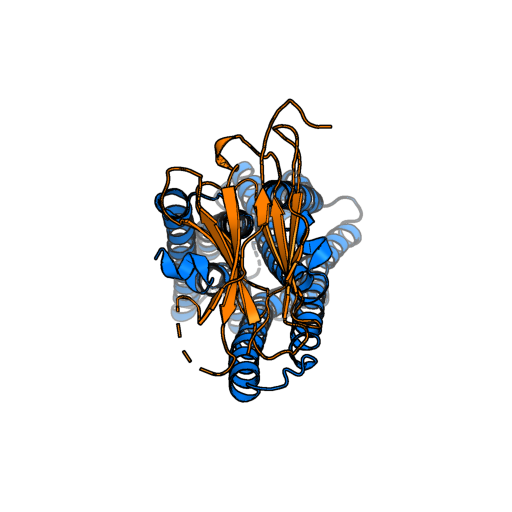8 LEU A O 1
ATOM 833 N N . CYS A 1 108 ? -2.97200 9.92100 -41.18400 1.000 35.03442 159 CYS A N 1
ATOM 834 C CA . CYS A 1 108 ? -3.26000 8.51500 -40.91200 1.000 34.01993 159 CYS A CA 1
ATOM 835 C C . CYS A 1 108 ? -2.76400 8.11800 -39.52900 1.000 29.93826 159 CYS A C 1
ATOM 836 O O . CYS A 1 108 ? -3.43800 7.37000 -38.81100 1.000 37.45905 159 CYS A O 1
ATOM 839 N N . THR A 1 109 ? -1.57400 8.59500 -39.15300 1.000 35.01512 160 THR A N 1
ATOM 840 C CA . THR A 1 109 ? -1.02000 8.28600 -37.84000 1.000 39.51294 160 THR A CA 1
ATOM 841 C C . THR A 1 109 ? -1.90800 8.82500 -36.72700 1.000 37.17291 160 THR A C 1
ATOM 842 O O . THR A 1 109 ? -2.10600 8.16100 -35.70300 1.000 39.82324 160 THR A O 1
ATOM 846 N N . MET A 1 110 ? -2.45600 10.02700 -36.91200 1.000 35.46757 161 MET A N 1
ATOM 847 C CA . MET A 1 110 ? -3.37400 10.57500 -35.92200 1.000 35.46716 161 MET A CA 1
ATOM 848 C C . MET A 1 110 ? -4.64400 9.73800 -35.81500 1.000 34.18722 161 MET A C 1
ATOM 849 O O . MET A 1 110 ? -5.22200 9.63100 -34.72900 1.000 35.81614 161 MET A O 1
ATOM 854 N N . SER A 1 111 ? -5.08300 9.12500 -36.91600 1.000 28.79875 162 SER A N 1
ATOM 855 C CA . SER A 1 111 ? -6.23700 8.23300 -36.84100 1.000 30.95556 162 SER A CA 1
ATOM 856 C C . SER A 1 111 ? -5.89300 6.94900 -36.09700 1.000 27.49635 162 SER A C 1
ATOM 857 O O . SER A 1 111 ? -6.66400 6.49000 -35.24600 1.000 33.85016 162 SER A O 1
ATOM 860 N N . VAL A 1 112 ? -4.74700 6.34500 -36.42100 1.000 30.31465 163 VAL A N 1
ATOM 861 C CA . VAL A 1 112 ? -4.31100 5.13600 -35.72800 1.000 30.39830 163 VAL A CA 1
ATOM 862 C C . VAL A 1 112 ? -4.08100 5.42600 -34.25000 1.000 34.14150 163 VAL A C 1
ATOM 863 O O . VAL A 1 112 ? -4.41000 4.61100 -33.37900 1.000 37.21269 163 VAL A O 1
ATOM 867 N N . ASP A 1 113 ? -3.51200 6.59300 -33.94800 1.000 33.75847 164 ASP A N 1
ATOM 868 C CA . ASP A 1 113 ? -3.25700 6.97300 -32.56400 1.000 30.01345 164 ASP A CA 1
ATOM 869 C C . ASP A 1 113 ? -4.54900 7.03900 -31.75800 1.000 34.12457 164 ASP A C 1
ATOM 870 O O . ASP A 1 113 ? -4.60100 6.57400 -30.61300 1.000 35.72498 164 ASP A O 1
ATOM 875 N N . ARG A 1 114 ? -5.60400 7.61400 -32.34000 1.000 31.74308 165 ARG A N 1
ATOM 876 C CA . ARG A 1 114 ? -6.88200 7.69400 -31.64300 1.000 36.69964 165 ARG A CA 1
ATOM 877 C C . ARG A 1 114 ? -7.55600 6.33100 -31.55500 1.000 38.55267 165 ARG A C 1
ATOM 878 O O . ARG A 1 114 ? -8.20900 6.02500 -30.54900 1.000 34.10318 165 ARG A O 1
ATOM 886 N N . TYR A 1 115 ? -7.41400 5.50400 -32.59300 1.000 35.25368 166 TYR A N 1
ATOM 887 C CA . TYR A 1 115 ? -7.94000 4.14600 -32.52900 1.000 33.76906 166 TYR A CA 1
ATOM 888 C C . TYR A 1 115 ? -7.27300 3.35000 -31.41200 1.000 28.92940 166 TYR A C 1
ATOM 889 O O . TYR A 1 115 ? -7.94500 2.63400 -30.66100 1.000 36.35115 166 TYR A O 1
ATOM 898 N N . ILE A 1 116 ? -5.95000 3.47500 -31.28100 1.000 30.52609 167 ILE A N 1
ATOM 899 C CA . ILE A 1 116 ? -5.23000 2.76300 -30.22900 1.000 33.92650 167 ILE A CA 1
ATOM 900 C C . ILE A 1 116 ? -5.67000 3.24900 -28.85200 1.000 37.15254 167 ILE A C 1
ATOM 901 O O . ILE A 1 116 ? -5.83100 2.45100 -27.92000 1.000 33.99539 167 ILE A O 1
ATOM 906 N N . ALA A 1 117 ? -5.89500 4.55700 -28.70800 1.000 34.16228 168 ALA A N 1
ATOM 907 C CA . ALA A 1 117 ? -6.29100 5.11100 -27.41600 1.000 33.97621 168 ALA A CA 1
ATOM 908 C C . ALA A 1 117 ? -7.60200 4.50900 -26.92500 1.000 36.35189 168 ALA A C 1
ATOM 909 O O . ALA A 1 117 ? -7.76500 4.24800 -25.72600 1.000 39.07856 168 ALA A O 1
ATOM 911 N N . VAL A 1 118 ? -8.54400 4.27500 -27.83100 1.000 33.08727 169 VAL A N 1
ATOM 912 C CA . VAL A 1 118 ? -9.86800 3.79200 -27.45000 1.000 33.25670 169 VAL A CA 1
ATOM 913 C C . VAL A 1 118 ? -9.92200 2.27200 -27.42300 1.000 36.38665 169 VAL A C 1
ATOM 914 O O . VAL A 1 118 ? -10.45800 1.67600 -26.48500 1.000 35.46594 169 VAL A O 1
ATOM 918 N N . CYS A 1 119 ? -9.36900 1.62000 -28.44700 1.000 33.55996 170 CYS A N 1
ATOM 919 C CA . CYS A 1 119 ? -9.54100 0.18200 -28.60500 1.000 38.11311 170 CYS A CA 1
ATOM 920 C C . CYS A 1 119 ? -8.42700 -0.63600 -27.96900 1.000 36.88513 170 CYS A C 1
ATOM 921 O O . CYS A 1 119 ? -8.62700 -1.83000 -27.71800 1.000 40.08774 170 CYS A O 1
ATOM 924 N N . HIS A 1 120 ? -7.26900 -0.03600 -27.70100 1.000 32.66469 171 HIS A N 1
ATOM 925 C CA . HIS A 1 120 ? -6.16400 -0.71300 -27.01900 1.000 33.09830 171 HIS A CA 1
ATOM 926 C C . HIS A 1 120 ? -5.58300 0.20900 -25.95300 1.000 34.77526 171 HIS A C 1
ATOM 927 O O . HIS A 1 120 ? -4.41400 0.60500 -26.02300 1.000 36.09280 171 HIS A O 1
ATOM 934 N N . PRO A 1 121 ? -6.37800 0.56200 -24.93800 1.000 35.32653 172 PRO A N 1
ATOM 935 C CA . PRO A 1 121 ? -5.91400 1.56600 -23.96300 1.000 34.03485 172 PRO A CA 1
ATOM 936 C C . PRO A 1 121 ? -4.68200 1.14700 -23.18100 1.000 42.16729 172 PRO A C 1
ATOM 937 O O . PRO A 1 121 ? -3.90500 2.01500 -22.76300 1.000 42.45997 172 PRO A O 1
ATOM 941 N N . VAL A 1 122 ? -4.47300 -0.15300 -22.96300 1.000 35.97311 173 VAL A N 1
ATOM 942 C CA . VAL A 1 122 ? -3.27100 -0.59200 -22.26000 1.000 38.72217 173 VAL A CA 1
ATOM 943 C C . VAL A 1 122 ? -2.04000 -0.38700 -23.13600 1.000 38.97665 173 VAL A C 1
ATOM 944 O O . VAL A 1 122 ? -1.02900 0.17200 -22.69500 1.000 40.22940 173 VAL A O 1
ATOM 948 N N . LYS A 1 123 ? -2.10800 -0.83100 -24.39200 1.000 37.74629 174 LYS A N 1
ATOM 949 C CA . LYS A 1 123 ? -1.01100 -0.59300 -25.32200 1.000 41.25097 174 LYS A CA 1
ATOM 950 C C . LYS A 1 123 ? -0.82000 0.89100 -25.61000 1.000 42.01534 174 LYS A C 1
ATOM 951 O O . LYS A 1 123 ? 0.29400 1.30800 -25.94200 1.000 40.81330 174 LYS A O 1
ATOM 957 N N . ALA A 1 124 ? -1.87800 1.69600 -25.47500 1.000 36.07849 175 ALA A N 1
ATOM 958 C CA . ALA A 1 124 ? -1.75200 3.13500 -25.67600 1.000 31.90284 175 ALA A CA 1
ATOM 959 C C . ALA A 1 124 ? -0.75300 3.75400 -24.70900 1.000 34.40354 175 ALA A C 1
ATOM 960 O O . ALA A 1 124 ? -0.13300 4.77500 -25.02700 1.000 37.28688 175 ALA A O 1
ATOM 962 N N . LEU A 1 125 ? -0.58300 3.15300 -23.52700 1.000 33.85992 176 LEU A N 1
ATOM 963 C CA . LEU A 1 125 ? 0.37400 3.67500 -22.55700 1.000 37.50041 176 LEU A CA 1
ATOM 964 C C . LEU A 1 125 ? 1.80000 3.62700 -23.09300 1.000 46.13052 176 LEU A C 1
ATOM 965 O O . LEU A 1 125 ? 2.62100 4.48700 -22.75000 1.000 42.85145 176 LEU A O 1
ATOM 970 N N . ASP A 1 126 ? 2.11100 2.63700 -23.93100 1.000 45.42770 177 ASP A N 1
ATOM 971 C CA . ASP A 1 126 ? 3.42700 2.53200 -24.54800 1.000 43.86685 177 ASP A CA 1
ATOM 972 C C . ASP A 1 126 ? 3.52000 3.28600 -25.86800 1.000 44.02995 177 ASP A C 1
ATOM 973 O O . ASP A 1 126 ? 4.58400 3.82800 -26.18800 1.000 45.82590 177 ASP A O 1
ATOM 978 N N . PHE A 1 127 ? 2.43200 3.34200 -26.63700 1.000 39.66925 178 PHE A N 1
ATOM 979 C CA . PHE A 1 127 ? 2.50000 3.93100 -27.97100 1.000 36.58756 178 PHE A CA 1
ATOM 980 C C . PHE A 1 127 ? 2.44200 5.45400 -27.93900 1.000 42.67110 178 PHE A C 1
ATOM 981 O O . PHE A 1 127 ? 3.08600 6.11500 -28.76100 1.000 41.20599 178 PHE A O 1
ATOM 989 N N . ARG A 1 128 ? 1.68100 6.03400 -27.01600 1.000 36.86401 179 ARG A N 1
ATOM 990 C CA . ARG A 1 128 ? 1.35900 7.46000 -27.10300 1.000 35.56069 179 ARG A CA 1
ATOM 991 C C . ARG A 1 128 ? 2.34600 8.32700 -26.32800 1.000 37.84569 179 ARG A C 1
ATOM 992 O O . ARG A 1 128 ? 1.96900 9.25400 -25.61100 1.000 45.56726 179 ARG A O 1
ATOM 1000 N N . THR A 1 129 ? 3.61300 8.03700 -26.48500 1.000 36.80851 180 THR A N 1
ATOM 1001 C CA . THR A 1 129 ? 4.67800 8.81200 -25.87600 1.000 39.33237 180 THR A CA 1
ATOM 1002 C C . THR A 1 129 ? 5.27800 9.77700 -26.89000 1.000 38.70092 180 THR A C 1
ATOM 1003 O O . THR A 1 129 ? 5.22900 9.52400 -28.09800 1.000 35.56451 180 THR A O 1
ATOM 1007 N N . PRO A 1 130 ? 5.84500 10.89500 -26.42900 1.000 40.60956 181 PRO A N 1
ATOM 1008 C CA . PRO A 1 130 ? 6.57200 11.77200 -27.36000 1.000 39.22602 181 PRO A CA 1
ATOM 1009 C C . PRO A 1 130 ? 7.72000 11.07100 -28.06200 1.000 42.46895 181 PRO A C 1
ATOM 1010 O O . PRO A 1 130 ? 7.99800 11.37200 -29.23000 1.000 36.96519 181 PRO A O 1
ATOM 1014 N N . ARG A 1 131 ? 8.39100 10.13200 -27.38900 1.000 40.40569 182 ARG A N 1
ATOM 1015 C CA . ARG A 1 131 ? 9.48600 9.40800 -28.02600 1.000 39.01977 182 ARG A CA 1
ATOM 1016 C C . ARG A 1 131 ? 8.99300 8.59900 -29.22100 1.000 39.16599 182 ARG A C 1
ATOM 1017 O O . ARG A 1 131 ? 9.62200 8.60400 -30.28600 1.000 38.51947 182 ARG A O 1
ATOM 1025 N N . ASN A 1 132 ? 7.87100 7.89400 -29.06400 1.000 36.91767 183 ASN A N 1
ATOM 1026 C CA . ASN A 1 132 ? 7.35500 7.09100 -30.16600 1.000 41.22501 183 ASN A CA 1
ATOM 1027 C C . ASN A 1 132 ? 6.77700 7.95500 -31.27800 1.000 40.19901 183 ASN A C 1
ATOM 1028 O O . ASN A 1 132 ? 6.82400 7.56300 -32.45000 1.000 35.89336 183 ASN A O 1
ATOM 1033 N N . ALA A 1 133 ? 6.22900 9.12400 -30.93900 1.000 40.21316 184 ALA A N 1
ATOM 1034 C CA . ALA A 1 133 ? 5.71900 10.02000 -31.97100 1.000 38.92933 184 ALA A CA 1
ATOM 1035 C C . ALA A 1 133 ? 6.83900 10.49300 -32.88600 1.000 39.26056 184 ALA A C 1
ATOM 1036 O O . ALA A 1 133 ? 6.65300 10.59900 -34.10400 1.000 40.27151 184 ALA A O 1
ATOM 1038 N N . LYS A 1 134 ? 8.01400 10.77800 -32.31900 1.000 36.40974 185 LYS A N 1
ATOM 1039 C CA . LYS A 1 134 ? 9.15100 11.16400 -33.14700 1.000 38.90500 185 LYS A CA 1
ATOM 1040 C C . LYS A 1 134 ? 9.66100 9.98600 -33.96600 1.000 44.37965 185 LYS A C 1
ATOM 1041 O O . LYS A 1 134 ? 10.05500 10.15500 -35.12600 1.000 39.25190 185 LYS A O 1
ATOM 1047 N N . ILE A 1 135 ? 9.65800 8.78400 -33.38700 1.000 38.39909 186 ILE A N 1
ATOM 1048 C CA . ILE A 1 135 ? 10.05900 7.60300 -34.14400 1.000 41.58492 186 ILE A CA 1
ATOM 1049 C C . ILE A 1 135 ? 9.11100 7.37300 -35.31700 1.000 40.99703 186 ILE A C 1
ATOM 1050 O O . ILE A 1 135 ? 9.54600 7.06600 -36.43400 1.000 38.58263 186 ILE A O 1
ATOM 1055 N N . VAL A 1 136 ? 7.80500 7.53100 -35.08700 1.000 36.61499 187 VAL A N 1
ATOM 1056 C CA . VAL A 1 136 ? 6.82800 7.30900 -36.15000 1.000 39.37846 187 VAL A CA 1
ATOM 1057 C C . VAL A 1 136 ? 7.01600 8.32300 -37.27300 1.000 42.50734 187 VAL A C 1
ATOM 1058 O O . VAL A 1 136 ? 6.95400 7.97300 -38.45900 1.000 35.91606 187 VAL A O 1
ATOM 1062 N N . ASN A 1 137 ? 7.25300 9.59100 -36.92100 1.000 33.46946 188 ASN A N 1
ATOM 1063 C CA . ASN A 1 137 ? 7.52000 10.60800 -37.93400 1.000 38.80698 188 ASN A CA 1
ATOM 1064 C C . ASN A 1 137 ? 8.73200 10.23900 -38.78400 1.000 38.64779 188 ASN A C 1
ATOM 1065 O O . ASN A 1 137 ? 8.74000 10.47100 -39.99900 1.000 39.18385 188 ASN A O 1
ATOM 1070 N N . VAL A 1 138 ? 9.76200 9.65500 -38.16700 1.000 36.58079 189 VAL A N 1
ATOM 1071 C CA . VAL A 1 138 ? 10.94500 9.25100 -38.92400 1.000 37.30325 189 VAL A CA 1
ATOM 1072 C C . VAL A 1 138 ? 10.61800 8.08000 -39.84200 1.000 37.57431 189 VAL A C 1
ATOM 1073 O O . VAL A 1 138 ? 11.00600 8.06700 -41.01700 1.000 35.01083 189 VAL A O 1
ATOM 1077 N N . CYS A 1 139 ? 9.90700 7.07500 -39.32200 1.000 34.32579 190 C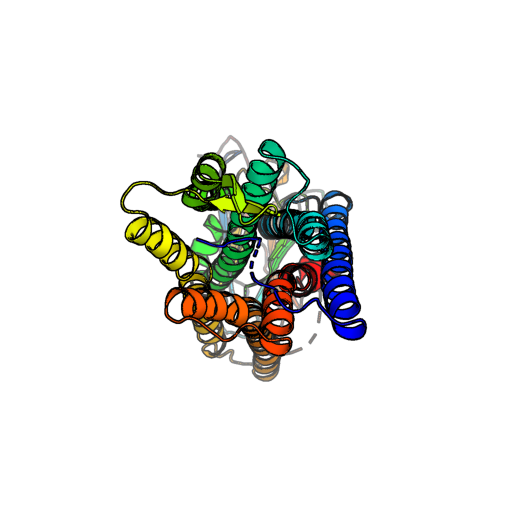YS A N 1
ATOM 1078 C CA . CYS A 1 139 ? 9.51300 5.93800 -40.14800 1.000 34.82240 190 CYS A CA 1
ATOM 1079 C C . CYS A 1 139 ? 8.65500 6.38200 -41.32700 1.000 40.20025 190 CYS A C 1
ATOM 1080 O O . CYS A 1 139 ? 8.84000 5.90600 -42.45300 1.000 37.01452 190 CYS A O 1
ATOM 1083 N N . ASN A 1 140 ? 7.70700 7.29100 -41.08500 1.000 32.76213 191 ASN A N 1
ATOM 1084 C CA . ASN A 1 140 ? 6.88200 7.80800 -42.17100 1.000 34.96938 191 ASN A CA 1
ATOM 1085 C C . ASN A 1 140 ? 7.71500 8.57700 -43.18600 1.000 38.08151 191 ASN A C 1
ATOM 1086 O O . ASN A 1 140 ? 7.43000 8.52800 -44.38900 1.000 37.26272 191 ASN A O 1
ATOM 1091 N N . TRP A 1 141 ? 8.74200 9.29100 -42.72800 1.000 33.83368 192 TRP A N 1
ATOM 1092 C CA . TRP A 1 141 ? 9.60900 9.99900 -43.66000 1.000 36.79370 192 TRP A CA 1
ATOM 1093 C C . TRP A 1 141 ? 10.42800 9.02300 -44.49500 1.000 44.89689 192 TRP A C 1
ATOM 1094 O O . TRP A 1 141 ? 10.63100 9.24200 -45.69600 1.000 38.00759 192 TRP A O 1
ATOM 1105 N N . ILE A 1 142 ? 10.90600 7.93900 -43.87800 1.000 35.97758 193 ILE A N 1
ATOM 1106 C CA . ILE A 1 142 ? 11.61300 6.90500 -44.62800 1.000 37.96265 193 ILE A CA 1
ATOM 1107 C C . ILE A 1 142 ? 10.70300 6.31100 -45.69300 1.000 42.03673 193 ILE A C 1
ATOM 1108 O O . ILE A 1 142 ? 11.12000 6.08600 -46.83700 1.000 40.87341 193 ILE A O 1
ATOM 1113 N N . LEU A 1 143 ? 9.44200 6.05500 -45.33600 1.000 38.37058 194 LEU A N 1
ATOM 1114 C CA . LEU A 1 143 ? 8.48600 5.52900 -46.30300 1.000 45.61218 194 LEU A CA 1
ATOM 1115 C C . LEU A 1 143 ? 8.22800 6.53200 -47.42100 1.000 47.31369 194 LEU A C 1
ATOM 1116 O O . LEU A 1 143 ? 8.17700 6.15900 -48.59900 1.000 47.61362 194 LEU A O 1
ATOM 1121 N N . SER A 1 144 ? 8.06900 7.81100 -47.07000 1.000 40.15122 195 SER A N 1
ATOM 1122 C CA . SER A 1 144 ? 7.89200 8.84200 -48.08700 1.000 43.63710 195 SER A CA 1
ATOM 1123 C C . SER A 1 144 ? 9.10700 8.94200 -49.00200 1.000 43.33381 195 SER A C 1
ATOM 1124 O O . SER A 1 144 ? 8.97500 9.32900 -50.16800 1.000 41.39888 195 SER A O 1
ATOM 1127 N N . SER A 1 145 ? 10.29200 8.59200 -48.49600 1.000 38.08632 196 SER A N 1
ATOM 1128 C CA . SER A 1 145 ? 11.50600 8.66400 -49.30000 1.000 41.58692 196 SER A CA 1
ATOM 1129 C C . SER A 1 145 ? 11.51800 7.65000 -50.43800 1.000 42.19417 196 SER A C 1
ATOM 1130 O O . SER A 1 145 ? 12.25100 7.84700 -51.41300 1.000 46.32570 196 SER A O 1
ATOM 1133 N N . ALA A 1 146 ? 10.73100 6.57200 -50.33700 1.000 42.36504 197 ALA A N 1
ATOM 1134 C CA . ALA A 1 146 ? 10.68100 5.57600 -51.40400 1.000 47.80234 197 ALA A CA 1
ATOM 1135 C C . ALA A 1 146 ? 10.20800 6.17100 -52.72200 1.000 49.55906 197 ALA A C 1
ATOM 1136 O O . ALA A 1 146 ? 10.49200 5.60900 -53.78400 1.000 50.31427 197 ALA A O 1
ATOM 1138 N N . ILE A 1 147 ? 9.49400 7.29200 -52.67600 1.000 42.67666 198 ILE A N 1
ATOM 1139 C CA . ILE A 1 147 ? 9.10000 8.02600 -53.86500 1.000 48.63612 198 ILE A CA 1
ATOM 1140 C C . ILE A 1 147 ? 9.75300 9.40300 -53.91400 1.000 52.38904 198 ILE A C 1
ATOM 1141 O O . ILE A 1 147 ? 10.14000 9.87000 -54.98700 1.000 47.98222 198 ILE A O 1
ATOM 1146 N N . GLY A 1 148 ? 9.92300 10.05100 -52.75500 1.000 44.98407 199 GLY A N 1
ATOM 1147 C CA . GLY A 1 148 ? 10.47400 11.39700 -52.74400 1.000 43.62033 199 GLY A CA 1
ATOM 1148 C C . GLY A 1 148 ? 11.90400 11.47600 -53.24400 1.000 47.57777 199 GLY A C 1
ATOM 1149 O O . GLY A 1 148 ? 12.29200 12.46700 -53.86600 1.000 53.22009 199 GLY A O 1
ATOM 1150 N N . LEU A 1 149 ? 12.71200 10.45200 -52.96800 1.000 46.66872 200 LEU A N 1
ATOM 1151 C CA . LEU A 1 149 ? 14.09900 10.43700 -53.42300 1.000 52.05518 200 LEU A CA 1
ATOM 1152 C C . LEU A 1 149 ? 14.21700 10.04800 -54.89600 1.000 51.35099 200 LEU A C 1
ATOM 1153 O O . LEU A 1 149 ? 14.95300 10.71400 -55.63700 1.000 42.98058 200 LEU A O 1
ATOM 1158 N N . PRO A 1 150 ? 13.54500 8.98300 -55.36700 1.000 42.72238 201 PRO A N 1
ATOM 1159 C CA . PRO A 1 150 ? 13.63600 8.66800 -56.80500 1.000 45.62837 201 PRO A CA 1
ATOM 1160 C C . PRO A 1 150 ? 13.17100 9.79200 -57.71700 1.000 49.30449 201 PRO A C 1
ATOM 1161 O O . PRO A 1 150 ? 13.75700 9.98000 -58.79100 1.000 53.76356 201 PRO A O 1
ATOM 1165 N N . VAL A 1 151 ? 12.13600 10.54700 -57.33400 1.000 41.25957 202 VAL A N 1
ATOM 1166 C CA . VAL A 1 151 ? 11.67300 11.61300 -58.22000 1.000 46.30411 202 VAL A CA 1
ATOM 1167 C C . VAL A 1 151 ? 12.70300 12.72900 -58.30400 1.000 50.29725 202 VAL A C 1
ATOM 1168 O O . VAL A 1 151 ? 12.74400 13.46600 -59.29400 1.000 51.44729 202 VAL A O 1
ATOM 1172 N N . MET A 1 152 ? 13.55200 12.87500 -57.28400 1.000 50.00839 203 MET A N 1
ATOM 1173 C CA . MET A 1 152 ? 14.63600 13.84900 -57.36900 1.000 56.63289 203 MET A CA 1
ATOM 1174 C C . MET A 1 152 ? 15.61500 13.48500 -58.47700 1.000 53.71231 203 MET A C 1
ATOM 1175 O O . MET A 1 152 ? 16.16200 14.36900 -59.14800 1.000 52.82384 203 MET A O 1
ATOM 1180 N N . PHE A 1 153 ? 15.83600 12.18700 -58.69800 1.000 50.89822 204 PHE A N 1
ATOM 1181 C CA . PHE A 1 153 ? 16.66200 11.75300 -59.81900 1.000 49.90312 204 PHE A CA 1
ATOM 1182 C C . PHE A 1 153 ? 15.88000 11.75900 -61.12500 1.000 49.62328 204 PHE A C 1
ATOM 1183 O O . PHE A 1 153 ? 16.41900 12.13600 -62.17200 1.000 52.96083 204 PHE A O 1
ATOM 1191 N N . MET A 1 154 ? 14.60900 11.35100 -61.08400 1.000 41.15882 205 MET A N 1
ATOM 1192 C CA . MET A 1 154 ? 13.82500 11.23600 -62.31000 1.000 48.71438 205 MET A CA 1
ATOM 1193 C C . MET A 1 154 ? 13.42600 12.59500 -62.87100 1.000 49.31104 205 MET A C 1
ATOM 1194 O O . MET A 1 154 ? 13.30200 12.74500 -64.09200 1.000 50.16569 205 MET A O 1
ATOM 1199 N N . ALA A 1 155 ? 13.20300 13.58300 -62.00900 1.000 39.97298 206 ALA A N 1
ATOM 1200 C CA . ALA A 1 155 ? 12.70900 14.87100 -62.47400 1.000 46.95441 206 ALA A CA 1
ATOM 1201 C C . ALA A 1 155 ? 13.76500 15.58600 -63.30300 1.000 51.62954 206 ALA A C 1
ATOM 1202 O O . ALA A 1 155 ? 14.95200 15.58200 -62.96900 1.000 55.62766 206 ALA A O 1
ATOM 1204 N N . THR A 1 156 ? 13.32200 16.19700 -64.39600 1.000 53.48211 207 THR A N 1
ATOM 1205 C CA . THR A 1 156 ? 14.20800 16.97700 -65.24500 1.000 54.00189 207 THR A CA 1
ATOM 1206 C C . THR A 1 156 ? 13.35900 17.87200 -66.13000 1.000 52.22920 207 THR A C 1
ATOM 1207 O O . THR A 1 156 ? 12.15200 17.66600 -66.27900 1.000 55.36626 207 THR A O 1
ATOM 1211 N N . THR A 1 157 ? 14.00600 18.87800 -66.70400 1.000 60.04519 208 THR A N 1
ATOM 1212 C CA . THR A 1 157 ? 13.39500 19.72300 -67.71800 1.000 61.26488 208 THR A CA 1
ATOM 1213 C C . THR A 1 157 ? 13.79200 19.20700 -69.09400 1.000 63.87926 208 THR A C 1
ATOM 1214 O O . THR A 1 157 ? 14.97100 18.93200 -69.34300 1.000 78.15195 208 THR A O 1
ATOM 1218 N N . LYS A 1 158 ? 12.80700 19.06200 -69.97500 1.000 61.86440 209 LYS A N 1
ATOM 1219 C CA . LYS A 1 158 ? 13.06000 18.69900 -71.36000 1.000 74.00228 209 LYS A CA 1
ATOM 1220 C C . LYS A 1 158 ? 12.16300 19.53600 -72.25800 1.000 80.78641 209 LYS A C 1
ATOM 1221 O O . LYS A 1 158 ? 11.10200 20.00700 -71.83800 1.000 76.56750 209 LYS A O 1
ATOM 1227 N N . TYR A 1 159 ? 12.60000 19.71900 -73.50000 1.000 83.61180 210 TYR A N 1
ATOM 1228 C CA . TYR A 1 159 ? 11.86700 20.55700 -74.43600 1.000 91.20442 210 TYR A CA 1
ATOM 1229 C C . TYR A 1 159 ? 10.63000 19.84100 -74.95900 1.000 92.18375 210 TYR A C 1
ATOM 1230 O O . TYR A 1 159 ? 10.65700 18.63900 -75.24000 1.000 92.78704 210 TYR A O 1
ATOM 1239 N N . ARG A 1 160 ? 9.53900 20.59700 -75.08700 1.000 90.64543 211 ARG A N 1
ATOM 1240 C CA . ARG A 1 160 ? 8.25100 20.05700 -75.52500 1.000 95.10719 211 ARG A CA 1
ATOM 1241 C C . ARG A 1 160 ? 7.56800 21.14100 -76.36200 1.000 104.28432 211 ARG A C 1
ATOM 1242 O O . ARG A 1 160 ? 6.89500 22.02300 -75.82400 1.000 109.68313 211 ARG A O 1
ATOM 1250 N N . GLN A 1 161 ? 7.75900 21.06100 -77.68200 1.000 100.08670 212 GLN A N 1
ATOM 1251 C CA . GLN A 1 161 ? 7.17300 22.00800 -78.63300 1.000 100.97307 212 GLN A CA 1
ATOM 1252 C C . GLN A 1 161 ? 7.60500 23.44100 -78.32100 1.000 106.85965 212 GLN A C 1
ATOM 1253 O O . GLN A 1 161 ? 6.78700 24.36000 -78.23700 1.000 103.66847 212 GLN A O 1
ATOM 1259 N N . GLY A 1 162 ? 8.90600 23.62700 -78.14900 1.000 112.06562 213 GLY A N 1
ATOM 1260 C CA . GLY A 1 162 ? 9.43000 24.93800 -77.76500 1.000 119.50232 213 GLY A CA 1
ATOM 1261 C C . GLY A 1 162 ? 9.29700 25.26100 -76.29400 1.000 120.52332 213 GLY A C 1
ATOM 1262 O O . GLY A 1 162 ? 10.24600 25.75600 -75.67900 1.000 126.74704 213 GLY A O 1
ATOM 1263 N N . SER A 1 163 ? 8.13100 24.99200 -75.70900 1.000 113.94558 214 SER A N 1
ATOM 1264 C CA . SER A 1 163 ? 7.92600 25.19900 -74.28500 1.000 101.88930 214 SER A CA 1
ATOM 1265 C C . SER A 1 163 ? 8.67900 24.13900 -73.48100 1.000 93.27216 214 SER A C 1
ATOM 1266 O O . SER A 1 163 ? 9.14900 23.12900 -74.01100 1.000 91.08485 214 SER A O 1
ATOM 1269 N N . ILE A 1 164 ? 8.78800 24.37800 -72.17700 1.000 86.52479 215 ILE A N 1
ATOM 1270 C CA . ILE A 1 164 ? 9.57000 23.53600 -71.28000 1.000 74.90811 215 ILE A CA 1
ATOM 1271 C C . ILE A 1 164 ? 8.62800 22.84400 -70.30500 1.000 73.43564 215 ILE A C 1
ATOM 1272 O O . ILE A 1 164 ? 7.79600 23.49500 -69.65900 1.000 68.88781 215 ILE A O 1
ATOM 1277 N N . ASP A 1 165 ? 8.76700 21.52800 -70.19600 1.000 63.21615 216 ASP A N 1
ATOM 1278 C CA . ASP A 1 165 ? 7.99400 20.71700 -69.26700 1.000 60.22891 216 ASP A CA 1
ATOM 1279 C C . ASP A 1 165 ? 8.92300 20.22600 -68.16600 1.000 67.54432 216 ASP A C 1
ATOM 1280 O O . ASP A 1 165 ? 9.94600 19.59300 -68.45100 1.000 71.64226 216 ASP A O 1
ATOM 1285 N N . CYS A 1 166 ? 8.57900 20.53400 -66.91700 1.000 67.19615 217 CYS A N 1
ATOM 1286 C CA . CYS A 1 166 ? 9.23900 19.92800 -65.76300 1.000 53.84441 217 CYS A CA 1
ATOM 1287 C C . CYS A 1 166 ? 8.53600 18.60300 -65.50000 1.000 58.59870 217 CYS A C 1
ATOM 1288 O O . CYS A 1 166 ? 7.43400 18.56700 -64.94900 1.000 64.10857 217 CYS A O 1
ATOM 1291 N N . THR A 1 167 ? 9.16200 17.50700 -65.91900 1.000 59.72526 218 THR A N 1
ATOM 1292 C CA . THR A 1 167 ? 8.51100 16.20700 -65.94700 1.000 58.64999 218 THR A CA 1
ATOM 1293 C C . THR A 1 167 ? 9.43500 15.15700 -65.34000 1.000 53.89212 218 THR A C 1
ATOM 1294 O O . THR A 1 167 ? 10.50800 15.46600 -64.81300 1.000 56.41004 218 THR A O 1
ATOM 1298 N N . LEU A 1 168 ? 9.00000 13.90400 -65.41200 1.000 48.30627 219 LEU A N 1
ATOM 1299 C CA . LEU A 1 168 ? 9.74400 12.76400 -64.89600 1.000 49.86056 219 LEU A CA 1
ATOM 1300 C C . LEU A 1 168 ? 10.19400 11.88000 -66.05100 1.000 53.06125 219 LEU A C 1
ATOM 1301 O O . LEU A 1 168 ? 9.43300 11.64100 -66.99400 1.000 52.11806 219 LEU A O 1
ATOM 1306 N N . THR A 1 169 ? 11.43200 11.40100 -65.97600 1.000 47.93182 220 THR A N 1
ATOM 1307 C CA . THR A 1 169 ? 11.97300 10.45900 -66.94700 1.000 54.50982 220 THR A CA 1
ATOM 1308 C C . THR A 1 169 ? 12.13700 9.10100 -66.28000 1.000 50.05834 220 THR A C 1
ATOM 1309 O O . THR A 1 169 ? 12.62800 9.01400 -65.15000 1.000 53.32262 220 THR A O 1
ATOM 1313 N N . PHE A 1 170 ? 11.72600 8.04900 -66.97800 1.000 46.79217 221 PHE A N 1
ATOM 1314 C CA . PHE A 1 170 ? 11.64700 6.71800 -66.40300 1.000 48.88768 221 PHE A CA 1
ATOM 1315 C C . PHE A 1 170 ? 12.60400 5.77000 -67.11200 1.000 53.98843 221 PHE A C 1
ATOM 1316 O O . PHE A 1 170 ? 13.07900 6.03900 -68.21800 1.000 48.35792 221 PHE A O 1
ATOM 1324 N N . SER A 1 171 ? 12.88200 4.65000 -66.45100 1.000 54.94682 222 SER A N 1
ATOM 1325 C CA . SER A 1 171 ? 13.67400 3.59500 -67.05700 1.000 57.51885 222 SER A CA 1
ATOM 1326 C C . SER A 1 171 ? 12.86900 2.89500 -68.15000 1.000 50.96132 222 SER A C 1
ATOM 1327 O O . SER A 1 171 ? 11.65300 3.06700 -68.27600 1.000 47.71812 222 SER A O 1
ATOM 1330 N N . HIS A 1 172 ? 13.56300 2.09200 -68.94100 1.000 51.15452 223 HIS A N 1
ATOM 1331 C CA . HIS A 1 172 ? 12.87600 1.33800 -69.97900 1.000 54.24481 223 HIS A CA 1
ATOM 1332 C C . HIS A 1 172 ? 12.22000 0.09600 -69.37700 1.000 48.11068 223 HIS A C 1
ATOM 1333 O O . HIS A 1 172 ? 12.79500 -0.54100 -68.49100 1.000 54.20220 223 HIS A O 1
ATOM 1340 N N . PRO A 1 173 ? 11.00300 -0.25700 -69.81900 1.000 47.33640 224 PRO A N 1
ATOM 1341 C CA . PRO A 1 173 ? 10.18900 0.54600 -70.73800 1.000 45.21756 224 PRO A CA 1
ATOM 1342 C C . PRO A 1 173 ? 9.40800 1.62200 -69.99000 1.000 44.61731 224 PRO A C 1
ATOM 1343 O O . PRO A 1 173 ? 8.88300 1.35200 -68.90800 1.000 41.01653 224 PRO A O 1
ATOM 1347 N N . THR A 1 174 ? 9.33700 2.82500 -70.56500 1.000 44.25251 225 THR A N 1
ATOM 1348 C CA . THR A 1 174 ? 8.73200 3.95000 -69.85800 1.000 45.39237 225 THR A CA 1
ATOM 1349 C C . THR A 1 174 ? 7.26000 3.69600 -69.55900 1.000 38.93876 225 THR A C 1
ATOM 1350 O O . THR A 1 174 ? 6.76300 4.08500 -68.49700 1.000 42.54222 225 THR A O 1
ATOM 1354 N N . TRP A 1 175 ? 6.54800 3.03200 -70.47500 1.000 38.01777 226 TRP A N 1
ATOM 1355 C CA . TRP A 1 175 ? 5.12200 2.80300 -70.27000 1.000 39.85104 226 TRP A CA 1
ATOM 1356 C C . TRP A 1 175 ? 4.83900 1.87700 -69.09300 1.000 47.19454 226 TRP A C 1
ATOM 1357 O O . TRP A 1 175 ? 3.72500 1.90000 -68.55800 1.000 43.69046 226 TRP A O 1
ATOM 1368 N N . TYR A 1 176 ? 5.81000 1.07000 -68.67000 1.000 36.78528 227 TYR A N 1
ATOM 1369 C CA . TYR A 1 176 ? 5.60800 0.27000 -67.46700 1.000 34.92382 227 TYR A CA 1
ATOM 1370 C C . TYR A 1 176 ? 5.86400 1.09900 -66.21300 1.000 35.02242 227 TYR A C 1
ATOM 1371 O O . TYR A 1 176 ? 4.98700 1.23700 -65.35300 1.000 36.23416 227 TYR A O 1
ATOM 1380 N N . TRP A 1 177 ? 7.06600 1.66800 -66.09800 1.000 35.69379 228 TRP A N 1
ATOM 1381 C CA . TRP A 1 177 ? 7.46100 2.30300 -64.84500 1.000 39.71726 228 TRP A CA 1
ATOM 1382 C C . TRP A 1 177 ? 6.69600 3.59600 -64.58500 1.000 35.86754 228 TRP A C 1
ATOM 1383 O O . TRP A 1 177 ? 6.45800 3.94400 -63.42300 1.000 36.19653 228 TRP A O 1
ATOM 1394 N N . GLU A 1 178 ? 6.30000 4.31800 -65.63600 1.000 35.94663 229 GLU A N 1
ATOM 1395 C CA . GLU A 1 178 ? 5.49900 5.52000 -65.42100 1.000 42.80667 229 GLU A CA 1
ATOM 1396 C C . GLU A 1 178 ? 4.13300 5.17200 -64.84700 1.000 36.49918 229 GLU A C 1
ATOM 1397 O O . GLU A 1 178 ? 3.65400 5.83300 -63.91800 1.000 39.46665 229 GLU A O 1
ATOM 1403 N N . ASN A 1 179 ? 3.49300 4.13300 -65.38100 1.000 35.06759 230 ASN A N 1
ATOM 1404 C CA . ASN A 1 179 ? 2.18300 3.75000 -64.87600 1.000 41.12644 230 ASN A CA 1
ATOM 1405 C C . ASN A 1 179 ? 2.27900 3.08900 -63.50700 1.000 42.78488 230 ASN A C 1
ATOM 1406 O O . ASN A 1 179 ? 1.37300 3.24900 -62.68200 1.000 40.16904 230 ASN A O 1
ATOM 1411 N N . LEU A 1 180 ? 3.36900 2.36700 -63.23700 1.000 41.10641 231 LEU A N 1
ATOM 1412 C CA . LEU A 1 180 ? 3.57300 1.83100 -61.89400 1.000 38.52801 231 LEU A CA 1
ATOM 1413 C C . LEU A 1 180 ? 3.66300 2.95100 -60.86500 1.000 40.73646 231 LEU A C 1
ATOM 1414 O O . LEU A 1 180 ? 3.09900 2.84400 -59.76900 1.000 42.64959 231 LEU A O 1
ATOM 1419 N N . LEU A 1 181 ? 4.36800 4.03700 -61.19800 1.000 36.08281 232 LEU A N 1
ATOM 1420 C CA . LEU A 1 181 ? 4.44800 5.17100 -60.28200 1.000 37.59665 232 LEU A CA 1
ATOM 1421 C C . LEU A 1 181 ? 3.06700 5.75300 -60.01400 1.000 33.96045 232 LEU A C 1
ATOM 1422 O O . LEU A 1 181 ? 2.70000 6.00400 -58.86000 1.000 37.61440 232 LEU A O 1
ATOM 1427 N N . LYS A 1 182 ? 2.28600 5.97400 -61.07500 1.000 31.00981 233 LYS A N 1
ATOM 1428 C CA . LYS A 1 182 ? 0.93900 6.50900 -60.90600 1.000 35.82963 233 LYS A CA 1
ATOM 1429 C C . LYS A 1 182 ? 0.08700 5.59200 -60.03900 1.000 38.97844 233 LYS A C 1
ATOM 1430 O O . LYS A 1 182 ? -0.67300 6.06200 -59.18400 1.000 35.69640 233 LYS A O 1
ATOM 1436 N N . ILE A 1 183 ? 0.21300 4.27800 -60.23700 1.000 37.77251 234 ILE A N 1
ATOM 1437 C CA . ILE A 1 183 ? -0.55400 3.32200 -59.44600 1.000 35.96152 234 ILE A CA 1
ATOM 1438 C C . ILE A 1 183 ? -0.10500 3.34200 -57.99100 1.000 33.23762 234 ILE A C 1
ATOM 1439 O O . ILE A 1 183 ? -0.93400 3.32100 -57.07400 1.000 42.00098 234 ILE A O 1
ATOM 1444 N N . CYS A 1 184 ? 1.21000 3.37800 -57.75400 1.000 39.51338 235 CYS A N 1
ATOM 1445 C CA . CYS A 1 184 ? 1.71100 3.39900 -56.38300 1.000 42.53450 235 CYS A CA 1
ATOM 1446 C C . CYS A 1 184 ? 1.30500 4.67800 -55.66500 1.000 44.32127 235 CYS A C 1
ATOM 1447 O O . CYS A 1 184 ? 0.99400 4.65300 -54.46900 1.000 40.70972 235 CYS A O 1
ATOM 1450 N N . VAL A 1 185 ? 1.31300 5.80900 -56.37400 1.000 39.47534 236 VAL A N 1
ATOM 1451 C CA . VAL A 1 185 ? 0.85000 7.05400 -55.77100 1.000 40.97965 236 VAL A CA 1
ATOM 1452 C C . VAL A 1 185 ? -0.62700 6.95000 -55.42200 1.000 33.43757 236 VAL A C 1
ATOM 1453 O O . VAL A 1 185 ? -1.05200 7.34900 -54.33200 1.000 39.93552 236 VAL A O 1
ATOM 1457 N N . PHE A 1 186 ? -1.42700 6.39200 -56.33300 1.000 34.15664 237 PHE A N 1
ATOM 1458 C CA . PHE A 1 186 ? -2.86200 6.27200 -56.09800 1.000 38.59465 237 PHE A CA 1
ATOM 1459 C C . PHE A 1 186 ? -3.16800 5.40200 -54.88400 1.000 38.19233 237 PHE A C 1
ATOM 1460 O O . PHE A 1 186 ? -4.10000 5.69600 -54.12700 1.000 42.08705 237 PHE A O 1
ATOM 1468 N N A ILE A 1 187 ? -2.38400 4.35000 -54.65800 0.570 38.27385 238 ILE A N 1
ATOM 1469 N N B ILE A 1 187 ? -2.41600 4.31900 -54.69400 0.430 38.36240 238 ILE A N 1
ATOM 1470 C CA A ILE A 1 187 ? -2.70300 3.41900 -53.58100 0.570 40.87036 238 ILE A CA 1
ATOM 1471 C CA B ILE A 1 187 ? -2.67600 3.43100 -53.56600 0.430 40.99328 238 ILE A CA 1
ATOM 1472 C C A ILE A 1 187 ? -2.07800 3.82100 -52.24500 0.570 39.49884 238 ILE A C 1
ATOM 1473 C C B ILE A 1 187 ? -2.17000 4.04600 -52.27000 0.430 39.35752 238 ILE A C 1
ATOM 1474 O O A ILE A 1 187 ? -2.66900 3.56600 -51.19200 0.570 41.35913 238 ILE A O 1
ATOM 1475 O O B ILE A 1 187 ? -2.91200 4.16800 -51.29000 0.430 41.49101 238 ILE A O 1
ATOM 1484 N N . PHE A 1 188 ? -0.89800 4.44600 -52.25100 1.000 35.92933 239 PHE A N 1
ATOM 1485 C CA . PHE A 1 188 ? -0.27700 4.87900 -51.00500 1.000 39.59687 239 PHE A CA 1
ATOM 1486 C C . PHE A 1 188 ? -0.76100 6.24800 -50.55300 1.000 39.94430 239 PHE A C 1
ATOM 1487 O O . PHE A 1 188 ? -0.74000 6.53900 -49.35300 1.000 39.70426 239 PHE A O 1
ATOM 1495 N N . ALA A 1 189 ? -1.18500 7.10200 -51.47800 1.000 39.11803 240 ALA A N 1
ATOM 1496 C CA . ALA A 1 189 ? -1.64500 8.42900 -51.10200 1.000 41.38808 240 ALA A CA 1
ATOM 1497 C C . ALA A 1 189 ? -3.15700 8.53300 -51.00500 1.000 40.28385 240 ALA A C 1
ATOM 1498 O O . ALA A 1 189 ? -3.65700 9.47900 -50.38900 1.000 43.92198 240 ALA A O 1
ATOM 1500 N N . PHE A 1 190 ? -3.89900 7.58900 -51.57900 1.000 36.84567 241 PHE A N 1
ATOM 1501 C CA . PHE A 1 190 ? -5.34900 7.69400 -51.52600 1.000 37.47777 241 PHE A CA 1
ATOM 1502 C C . PHE A 1 190 ? -6.00300 6.43300 -50.97300 1.000 36.06839 241 PHE A C 1
ATOM 1503 O O . PHE A 1 190 ? -6.68900 6.49300 -49.94900 1.000 38.51197 241 PHE A O 1
ATOM 1511 N N . ILE A 1 191 ? -5.79600 5.29000 -51.63400 1.000 41.27493 242 ILE A N 1
ATOM 1512 C CA . ILE A 1 191 ? -6.53100 4.07600 -51.27600 1.000 42.30524 242 ILE A CA 1
ATOM 1513 C C . ILE A 1 191 ? -6.19800 3.64100 -49.85200 1.000 41.45338 242 ILE A C 1
ATOM 1514 O O . ILE A 1 191 ? -7.08800 3.46900 -49.01300 1.000 46.71182 242 ILE A O 1
ATOM 1519 N N . MET A 1 192 ? -4.91200 3.42400 -49.57300 1.000 40.13332 243 MET A N 1
ATOM 1520 C CA . MET A 1 192 ? -4.50500 3.02100 -48.22700 1.000 44.25401 243 MET A CA 1
ATOM 1521 C C . MET A 1 192 ? -4.92100 4.03000 -47.16400 1.000 43.88589 243 MET A C 1
ATOM 1522 O O . MET A 1 192 ? -5.44800 3.60800 -46.12000 1.000 39.58977 243 MET A O 1
ATOM 1527 N N . PRO A 1 193 ? -4.71600 5.34100 -47.33800 1.000 38.62771 244 PRO A N 1
ATOM 1528 C CA . PRO A 1 193 ? -5.17000 6.28300 -46.30000 1.000 38.57256 244 PRO A CA 1
ATOM 1529 C C . PRO A 1 193 ? -6.67100 6.26600 -46.06900 1.000 36.85286 244 PRO A C 1
ATOM 1530 O O . PRO A 1 193 ? -7.11100 6.36300 -44.91700 1.000 38.08047 244 PRO A O 1
ATOM 1534 N N . VAL A 1 194 ? -7.47500 6.15500 -47.12900 1.000 34.21071 245 VAL A N 1
ATOM 1535 C CA . VAL A 1 194 ? -8.92300 6.08500 -46.94300 1.000 39.51655 245 VAL A CA 1
ATOM 1536 C C . VAL A 1 194 ? -9.29500 4.83400 -46.15600 1.000 39.58449 245 VAL A C 1
ATOM 1537 O O . VAL A 1 194 ? -10.16300 4.87300 -45.27700 1.000 39.65098 245 VAL A O 1
ATOM 1541 N N . LEU A 1 195 ? -8.63300 3.71100 -46.44200 1.000 34.41223 246 LEU A N 1
ATOM 1542 C CA . LEU A 1 195 ? -8.91500 2.48800 -45.69500 1.000 35.91133 246 LEU A CA 1
ATOM 1543 C C . LEU A 1 195 ? -8.48100 2.61400 -44.23900 1.000 39.03173 246 LEU A C 1
ATOM 1544 O O . LEU A 1 195 ? -9.20100 2.17900 -43.33300 1.000 39.66306 246 LEU A O 1
ATOM 1549 N N . ILE A 1 196 ? -7.31200 3.21000 -43.99400 1.000 34.52013 247 ILE A N 1
ATOM 1550 C CA . ILE A 1 196 ? -6.79800 3.30500 -42.62900 1.000 38.87524 247 ILE A CA 1
ATOM 1551 C C . ILE A 1 196 ? -7.72400 4.15300 -41.76300 1.000 36.89108 247 ILE A C 1
ATOM 1552 O O . ILE A 1 196 ? -8.12600 3.74100 -40.66800 1.000 37.49311 247 ILE A O 1
ATOM 1557 N N . ILE A 1 197 ? -8.08600 5.34500 -42.24300 1.000 34.92318 248 ILE A N 1
ATOM 1558 C CA . ILE A 1 197 ? -8.83400 6.26700 -41.39200 1.000 35.12955 248 ILE A CA 1
ATOM 1559 C C . ILE A 1 197 ? -10.28500 5.82500 -41.23100 1.000 39.94961 248 ILE A C 1
ATOM 1560 O O . ILE A 1 197 ? -10.88200 6.03200 -40.16800 1.000 40.15979 248 ILE A O 1
ATOM 1565 N N . THR A 1 198 ? -10.88200 5.21100 -42.25500 1.000 33.09645 249 THR A N 1
ATOM 1566 C CA . THR A 1 198 ? -12.26300 4.76100 -42.10300 1.000 37.61739 249 THR A CA 1
ATOM 1567 C C . THR A 1 198 ? -12.35200 3.56100 -41.16400 1.000 37.72730 249 THR A C 1
ATOM 1568 O O . THR A 1 198 ? -13.27600 3.47400 -40.34700 1.000 39.50924 249 THR A O 1
ATOM 1572 N N . VAL A 1 199 ? -11.39700 2.63400 -41.25200 1.000 39.36850 250 VAL A N 1
ATOM 1573 C CA . VAL A 1 199 ? -11.43600 1.46000 -40.38300 1.000 38.80173 250 VAL A CA 1
ATOM 1574 C C . VAL A 1 199 ? -11.07300 1.83800 -38.95200 1.000 39.20839 250 VAL A C 1
ATOM 1575 O O . VAL A 1 199 ? -11.73400 1.40600 -38.00000 1.000 39.15991 250 VAL A O 1
ATOM 1579 N N . CYS A 1 200 ? -10.02800 2.64800 -38.77200 1.000 29.75201 251 CYS A N 1
ATOM 1580 C CA . CYS A 1 200 ? -9.61700 3.03100 -37.42300 1.000 33.56760 251 CYS A CA 1
ATOM 1581 C C . CYS A 1 200 ? -10.69200 3.86200 -36.73500 1.000 37.56728 251 CYS A C 1
ATOM 1582 O O . CYS A 1 200 ? -11.06700 3.58100 -35.59100 1.000 37.09221 251 CYS A O 1
ATOM 1585 N N . TYR A 1 201 ? -11.20900 4.88500 -37.42100 1.000 33.60645 252 TYR A N 1
ATOM 1586 C CA . TYR A 1 201 ? -12.25900 5.70800 -36.82900 1.000 34.00135 252 TYR A CA 1
ATOM 1587 C C . TYR A 1 201 ? -13.55600 4.92500 -36.67200 1.000 42.08392 252 TYR A C 1
ATOM 1588 O O . TYR A 1 201 ? -14.28900 5.11700 -35.69400 1.000 37.40063 252 TYR A O 1
ATOM 1597 N N . GLY A 1 202 ? -13.85700 4.04200 -37.62600 1.000 34.66557 253 GLY A N 1
ATOM 1598 C CA . GLY A 1 202 ? -15.05100 3.22100 -37.50600 1.000 38.78285 253 GLY A CA 1
ATOM 1599 C C . GLY A 1 202 ? -14.99000 2.28400 -36.31500 1.000 39.48302 253 GLY A C 1
ATOM 1600 O O . GLY A 1 202 ? -15.95300 2.16000 -35.55700 1.000 39.96347 253 GLY A O 1
ATOM 1601 N N . LEU A 1 203 ? -13.85300 1.60700 -36.13700 1.000 36.55969 254 LEU A N 1
ATOM 1602 C CA . LEU A 1 203 ? -13.69200 0.73500 -34.97900 1.000 40.39179 254 LEU A CA 1
ATOM 1603 C C . LEU A 1 203 ? -13.66000 1.53200 -33.68100 1.000 43.45544 254 LEU A C 1
ATOM 1604 O O . LEU A 1 203 ? -14.10600 1.03700 -32.64000 1.000 39.75850 254 LEU A O 1
ATOM 1609 N N . MET A 1 204 ? -13.13800 2.76000 -33.72700 1.000 35.92592 255 MET A N 1
ATOM 1610 C CA . MET A 1 204 ? -13.14000 3.61600 -32.54600 1.000 38.37703 255 MET A CA 1
ATOM 1611 C C . MET A 1 204 ? -14.56400 3.97000 -32.13100 1.000 42.89263 255 MET A C 1
ATOM 1612 O O . MET A 1 204 ? -14.91100 3.90600 -30.94500 1.000 42.01573 255 MET A O 1
ATOM 1617 N N . ILE A 1 205 ? -15.40500 4.33400 -33.10000 1.000 37.56060 256 ILE A N 1
ATOM 1618 C CA . ILE A 1 205 ? -16.79200 4.67700 -32.80300 1.000 44.45348 256 ILE A CA 1
ATOM 1619 C C . ILE A 1 205 ? -17.55800 3.45000 -32.32000 1.000 48.11944 256 ILE A C 1
ATOM 1620 O O . ILE A 1 205 ? -18.36800 3.53800 -31.39000 1.000 44.24665 256 ILE A O 1
ATOM 1625 N N . LEU A 1 206 ? -17.30600 2.28800 -32.93000 1.000 40.64921 257 LEU A N 1
ATOM 1626 C CA . LEU A 1 206 ? -17.99100 1.06900 -32.50800 1.000 50.45853 257 LEU A CA 1
ATOM 1627 C C . LEU A 1 206 ? -17.67500 0.72800 -31.05700 1.000 39.23835 257 LEU A C 1
ATOM 1628 O O . LEU A 1 206 ? -18.56300 0.31100 -30.30400 1.000 47.40447 257 LEU A O 1
ATOM 1633 N N A ARG A 1 207 ? -16.41400 0.89000 -30.64700 0.650 45.62341 258 ARG A N 1
ATOM 1634 N N B ARG A 1 207 ? -16.41800 0.90600 -30.64400 0.350 45.80784 258 ARG A N 1
ATOM 1635 C CA A ARG A 1 207 ? -16.06100 0.63900 -29.25200 0.650 46.58773 258 ARG A CA 1
ATOM 1636 C CA B ARG A 1 207 ? -16.05700 0.63800 -29.25500 0.350 46.34886 258 ARG A CA 1
ATOM 1637 C C A ARG A 1 207 ? -16.74600 1.63600 -28.32700 0.650 47.30791 258 ARG A C 1
ATOM 1638 C C B ARG A 1 207 ? -16.71100 1.64200 -28.31300 0.350 47.28018 258 ARG A C 1
ATOM 1639 O O A ARG A 1 207 ? -17.24100 1.26200 -27.25600 0.650 52.71833 258 ARG A O 1
ATOM 1640 O O B ARG A 1 207 ? -17.14800 1.27800 -27.21500 0.350 52.12198 258 ARG A O 1
ATOM 1655 N N . LEU A 1 208 ? -16.79400 2.90900 -28.72700 1.000 42.89965 259 LEU A N 1
ATOM 1656 C CA . LEU A 1 208 ? -17.42300 3.92200 -27.88700 1.000 51.47761 259 LEU A CA 1
ATOM 1657 C C . LEU A 1 208 ? -18.93300 3.73600 -27.80100 1.000 58.39012 259 LEU A C 1
ATOM 1658 O O . LEU A 1 208 ? -19.54000 4.09900 -26.78800 1.000 57.30411 259 LEU A O 1
ATOM 1663 N N . LYS A 1 209 ? -19.55900 3.18300 -28.84100 1.000 45.85347 260 LYS A N 1
ATOM 1664 C CA . LYS A 1 209 ? -20.99500 2.94400 -28.78600 1.000 53.39505 260 LYS A CA 1
ATOM 1665 C C . LYS A 1 209 ? -21.35300 1.68100 -28.01200 1.000 56.66411 260 LYS A C 1
ATOM 1666 O O . LYS A 1 209 ? -22.53200 1.48000 -27.69800 1.000 58.40636 260 LYS A O 1
ATOM 1672 N N . SER A 1 210 ? -20.37100 0.84500 -27.67600 1.000 54.91189 261 SER A N 1
ATOM 1673 C CA . SER A 1 210 ? -20.63500 -0.39600 -26.96100 1.000 60.09710 261 SER A CA 1
ATOM 1674 C C . SER A 1 210 ? -20.63200 -0.23400 -25.44800 1.000 63.51621 261 SER A C 1
ATOM 1675 O O . SER A 1 210 ? -21.10900 -1.13200 -24.74700 1.000 69.84295 261 SER A O 1
ATOM 1678 N N . VAL A 1 211 ? -20.10800 0.87400 -24.92400 1.000 64.65663 262 VAL A N 1
ATOM 1679 C CA . VAL A 1 211 ? -20.05400 1.05800 -23.47900 1.000 69.71230 262 VAL A CA 1
ATOM 1680 C C . VAL A 1 211 ? -21.44900 1.37100 -22.95300 1.000 78.62277 262 VAL A C 1
ATOM 1681 O O . VAL A 1 211 ? -22.22900 2.09100 -23.59000 1.000 75.83452 262 VAL A O 1
ATOM 1685 N N . ARG A 1 212 ? -21.76300 0.75000 -21.84200 1.000 88.58544 263 ARG A N 1
ATOM 1686 C CA . ARG A 1 212 ? -23.01100 0.92100 -21.18100 1.000 98.60618 263 ARG A CA 1
ATOM 1687 C C . ARG A 1 212 ? -22.58800 1.39300 -19.86600 1.000 103.24453 263 ARG A C 1
ATOM 1688 O O . ARG A 1 212 ? -21.88700 0.71600 -19.17000 1.000 106.40183 263 ARG A O 1
ATOM 1696 N N . MET A 1 213 ? -22.97600 2.59000 -19.52600 1.000 107.40801 264 MET A N 1
ATOM 1697 C CA . MET A 1 213 ? -22.62800 3.07600 -18.23000 1.000 114.27605 264 MET A CA 1
ATOM 1698 C C . MET A 1 213 ? -23.93400 3.13500 -17.47500 1.000 113.36236 264 MET A C 1
ATOM 1699 O O . MET A 1 213 ? -24.83400 3.84500 -17.86400 1.000 113.14808 264 MET A O 1
ATOM 1704 N N . LEU A 1 214 ? -24.01200 2.39900 -16.37900 1.000 114.25571 265 LEU A N 1
ATOM 1705 C CA . LEU A 1 214 ? -25.21900 2.32400 -15.56200 1.000 115.58109 265 LEU A CA 1
ATOM 1706 C C . LEU A 1 214 ? -25.95200 3.61700 -15.26500 1.000 115.06143 265 LEU A C 1
ATOM 1707 O O . LEU A 1 214 ? -27.09700 3.57700 -14.87800 1.000 114.43174 265 LEU A O 1
ATOM 1712 N N . SER A 1 215 ? -25.35400 4.75700 -15.52900 1.000 114.06079 266 SER A N 1
ATOM 1713 C CA . SER A 1 215 ? -26.04300 5.98100 -15.13300 1.000 116.48856 266 SER A CA 1
ATOM 1714 C C . SER A 1 215 ? -26.30300 6.95700 -16.27900 1.000 117.91376 266 SER A C 1
ATOM 1715 O O . SER A 1 215 ? -27.44000 7.08300 -16.75100 1.000 127.10370 266 SER A O 1
ATOM 1718 N N . GLY A 1 216 ? -25.26900 7.68500 -16.70600 1.000 110.19218 267 GLY A N 1
ATOM 1719 C CA . GLY A 1 216 ? -25.46500 8.84400 -17.56000 1.000 108.80695 267 GLY A CA 1
ATOM 1720 C C . GLY A 1 216 ? -25.46500 8.56000 -19.04700 1.000 109.55947 267 GLY A C 1
ATOM 1721 O O . GLY A 1 216 ? -24.52600 8.94400 -19.75400 1.000 106.95034 267 GLY A O 1
ATOM 1722 N N . SER A 1 217 ? -26.52700 7.91100 -19.53700 1.000 117.85378 268 SER A N 1
ATOM 1723 C CA . SER A 1 217 ? -26.60900 7.58100 -20.95600 1.000 117.10378 268 SER A CA 1
ATOM 1724 C C . SER A 1 217 ? -26.71400 8.82600 -21.82800 1.000 110.16811 268 SER A C 1
ATOM 1725 O O . SER A 1 217 ? -26.29700 8.79800 -22.99300 1.000 110.30558 268 SER A O 1
ATOM 1728 N N . LYS A 1 218 ? -27.27400 9.91400 -21.29500 1.000 106.08237 269 LYS A N 1
ATOM 1729 C CA . LYS A 1 218 ? -27.38200 11.14500 -22.07000 1.000 102.32717 269 LYS A CA 1
ATOM 1730 C C . LYS A 1 218 ? -26.01200 11.75800 -22.32800 1.000 102.78282 269 LYS A C 1
ATOM 1731 O O . LYS A 1 218 ? -25.73700 12.23400 -23.43700 1.000 103.11539 269 LYS A O 1
ATOM 1733 N N . GLU A 1 219 ? -25.14000 11.75700 -21.31500 1.000 103.76427 270 GLU A N 1
ATOM 1734 C CA . GLU A 1 219 ? -23.79000 12.27900 -21.49400 1.000 107.43791 270 GLU A CA 1
ATOM 1735 C C . GLU A 1 219 ? -22.98100 11.42300 -22.46000 1.000 104.42920 270 GLU A C 1
ATOM 1736 O O . GLU A 1 219 ? -22.07500 11.93400 -23.13000 1.000 109.67249 270 GLU A O 1
ATOM 1738 N N . LYS A 1 220 ? -23.28700 10.12700 -22.54400 1.000 100.41377 271 LYS A N 1
ATOM 1739 C CA . LYS A 1 220 ? -22.59800 9.26100 -23.49600 1.000 92.30634 271 LYS A CA 1
ATOM 1740 C C . LYS A 1 220 ? -23.09700 9.48200 -24.91800 1.000 87.07418 271 LYS A C 1
ATOM 1741 O O . LYS A 1 220 ? -22.29400 9.55100 -25.85600 1.000 85.19371 271 LYS A O 1
ATOM 1747 N N . ASP A 1 221 ? -24.41600 9.58500 -25.09900 1.000 85.65091 272 ASP A N 1
ATOM 1748 C CA . ASP A 1 221 ? -24.96000 9.85200 -26.42600 1.000 85.07903 272 ASP A CA 1
ATOM 1749 C C . ASP A 1 221 ? -24.47800 11.19500 -26.95800 1.000 79.44882 272 ASP A C 1
ATOM 1750 O O . ASP A 1 221 ? -24.23300 11.34300 -28.16100 1.000 71.97864 272 ASP A O 1
ATOM 1755 N N . ARG A 1 222 ? -24.32500 12.18300 -26.07300 1.000 80.33388 273 ARG A N 1
ATOM 1756 C CA . ARG A 1 222 ? -23.90100 13.51000 -26.50600 1.000 75.60417 273 ARG A CA 1
ATOM 1757 C C . ARG A 1 222 ? -22.46800 13.48900 -27.02200 1.000 76.96783 273 ARG A C 1
ATOM 1758 O O . ARG A 1 222 ? -22.18200 14.00600 -28.10800 1.000 71.68783 273 ARG A O 1
ATOM 1760 N N . ASN A 1 223 ? -21.55000 12.89200 -26.25600 1.000 81.13103 274 ASN A N 1
ATOM 1761 C CA . ASN A 1 223 ? -20.16100 12.80900 -26.69900 1.000 81.73289 274 ASN A CA 1
ATOM 1762 C C . ASN A 1 223 ? -20.02900 11.97600 -27.96600 1.000 72.25343 274 ASN A C 1
ATOM 1763 O O . ASN A 1 223 ? -19.18800 12.27500 -28.82100 1.000 71.93346 274 ASN A O 1
ATOM 1768 N N . LEU A 1 224 ? -20.84700 10.93100 -28.10800 1.000 70.70364 275 LEU A N 1
ATOM 1769 C CA . LEU A 1 224 ? -20.78300 10.11000 -29.31100 1.000 66.32371 275 LEU A CA 1
ATOM 1770 C C . LEU A 1 224 ? -21.25200 10.88200 -30.53700 1.000 62.47859 275 LEU A C 1
ATOM 1771 O O . LEU A 1 224 ? -20.72000 10.68900 -31.63600 1.000 62.80706 275 LEU A O 1
ATOM 1776 N N . ARG A 1 225 ? -22.25100 11.75400 -30.37500 1.000 61.36837 276 ARG A N 1
ATOM 1777 C CA . ARG A 1 225 ? -22.68900 12.57600 -31.49800 1.000 57.98537 276 ARG A CA 1
ATOM 1778 C C . ARG A 1 225 ? -21.58100 13.51500 -31.95200 1.000 52.50483 276 ARG A C 1
ATOM 1779 O O . ARG A 1 225 ? -21.37600 13.70900 -33.15500 1.000 50.48604 276 ARG A O 1
ATOM 1787 N N . ARG A 1 226 ? -20.85100 14.10100 -31.00000 1.000 51.28311 277 ARG A N 1
ATOM 1788 C CA . ARG A 1 226 ? -19.79000 15.03900 -31.35300 1.000 55.03401 277 ARG A CA 1
ATOM 1789 C C . ARG A 1 226 ? -18.60800 14.32400 -31.99700 1.000 54.69256 277 ARG A C 1
ATOM 1790 O O . ARG A 1 226 ? -18.01700 14.83100 -32.95800 1.000 43.51091 277 ARG A O 1
ATOM 1798 N N . ILE A 1 227 ? -18.24900 13.14500 -31.48700 1.000 50.99309 278 ILE A N 1
ATOM 1799 C CA . ILE A 1 227 ? -17.10700 12.41900 -32.03600 1.000 49.05540 278 ILE A CA 1
ATOM 1800 C C . ILE A 1 227 ? -17.44000 11.86400 -33.41500 1.000 48.06284 278 ILE A C 1
ATOM 1801 O O . ILE A 1 227 ? -16.64100 11.96900 -34.35400 1.000 53.28304 278 ILE A O 1
ATOM 1806 N N . THR A 1 228 ? -18.62500 11.26600 -33.55900 1.000 48.06985 279 THR A N 1
ATOM 1807 C CA . THR A 1 228 ? -19.03800 10.74400 -34.85800 1.000 51.53598 279 THR A CA 1
ATOM 1808 C C . THR A 1 228 ? -19.11700 11.85800 -35.89400 1.000 47.86147 279 THR A C 1
ATOM 1809 O O . THR A 1 228 ? -18.72900 11.66900 -37.05300 1.000 46.31890 279 THR A O 1
ATOM 1813 N N . ARG A 1 229 ? -19.60700 13.03100 -35.48900 1.000 46.06604 280 ARG A N 1
ATOM 1814 C CA . ARG A 1 229 ? -19.66800 14.16900 -36.39700 1.000 47.42965 280 ARG A CA 1
ATOM 1815 C C . ARG A 1 229 ? -18.27500 14.58500 -36.85300 1.000 48.05781 280 ARG A C 1
ATOM 1816 O O . ARG A 1 229 ? -18.05600 14.85000 -38.04200 1.000 45.33151 280 ARG A O 1
ATOM 1824 N N . MET A 1 230 ? -17.31700 14.63800 -35.92300 1.000 41.46209 281 MET A N 1
ATOM 1825 C CA . MET A 1 230 ? -15.95100 15.00400 -36.28700 1.000 49.30334 281 MET A CA 1
ATOM 1826 C C . MET A 1 230 ? -15.31400 13.95100 -37.18500 1.000 49.10092 281 MET A C 1
ATOM 1827 O O . MET A 1 230 ? -14.56900 14.28900 -38.11200 1.000 41.13967 281 MET A O 1
ATOM 1832 N N . VAL A 1 231 ? -15.59100 12.67200 -36.92200 1.000 50.89121 282 VAL A N 1
ATOM 1833 C CA . VAL A 1 231 ? -15.07800 11.60700 -37.78200 1.000 44.87027 282 VAL A CA 1
ATOM 1834 C C . VAL A 1 231 ? -15.59100 11.78500 -39.20400 1.000 42.26660 282 VAL A C 1
ATOM 1835 O O . VAL A 1 231 ? -14.82800 11.70400 -40.17500 1.000 45.90859 282 VAL A O 1
ATOM 1839 N N . LEU A 1 232 ? -16.89400 12.03600 -39.34900 1.000 43.44571 283 LEU A N 1
ATOM 1840 C CA . LEU A 1 232 ? -17.46400 12.20900 -40.67900 1.000 47.69628 283 LEU A CA 1
ATOM 1841 C C . LEU A 1 232 ? -16.86900 13.41700 -41.39100 1.000 47.04784 283 LEU A C 1
ATOM 1842 O O . LEU A 1 232 ? -16.70000 13.39000 -42.61400 1.000 41.03139 283 LEU A O 1
ATOM 1847 N N . VAL A 1 233 ? -16.52400 14.47000 -40.64800 1.000 43.85602 284 VAL A N 1
ATOM 1848 C CA . VAL A 1 233 ? -15.97300 15.66700 -41.27700 1.000 41.94444 284 VAL A CA 1
ATOM 1849 C C . VAL A 1 233 ? -14.56500 15.40200 -41.80300 1.000 40.70921 284 VAL A C 1
ATOM 1850 O O . VAL A 1 233 ? -14.26400 15.68600 -42.96800 1.000 41.57062 284 VAL A O 1
ATOM 1854 N N . VAL A 1 234 ? -13.68300 14.85200 -40.96200 1.000 34.11199 285 VAL A N 1
ATOM 1855 C CA . VAL A 1 234 ? -12.29400 14.68500 -41.38800 1.000 37.45190 285 VAL A CA 1
ATOM 1856 C C . VAL A 1 234 ? -12.19200 13.67300 -42.52400 1.000 38.88104 285 VAL A C 1
ATOM 1857 O O . VAL A 1 234 ? -11.31600 13.79300 -43.39000 1.000 37.17990 285 VAL A O 1
ATOM 1861 N N . VAL A 1 235 ? -13.08000 12.67800 -42.55700 1.000 38.30956 286 VAL A N 1
ATOM 1862 C CA . VAL A 1 235 ? -13.05900 11.70600 -43.64600 1.000 41.29061 286 VAL A CA 1
ATOM 1863 C C . VAL A 1 235 ? -13.62900 12.31700 -44.91900 1.000 43.61868 286 VAL A C 1
ATOM 1864 O O . VAL A 1 235 ? -13.07700 12.13300 -46.01100 1.000 42.84216 286 VAL A O 1
ATOM 1868 N N . ALA A 1 236 ? -14.73600 13.05500 -44.80300 1.000 37.74415 287 ALA A N 1
ATOM 1869 C CA . ALA A 1 236 ? -15.32800 13.68700 -45.97600 1.000 41.00641 287 ALA A CA 1
ATOM 1870 C C . ALA A 1 236 ? -14.39300 14.73100 -46.57400 1.000 38.63719 287 ALA A C 1
ATOM 1871 O O . ALA A 1 236 ? -14.29400 14.85100 -47.80000 1.000 42.36810 287 ALA A O 1
ATOM 1873 N N . VAL A 1 237 ? -13.70000 15.49500 -45.72700 1.000 37.96028 288 VAL A N 1
ATOM 1874 C CA . VAL A 1 237 ? -12.76300 16.49500 -46.23300 1.000 41.91868 288 VAL A CA 1
ATOM 1875 C C . VAL A 1 237 ? -11.63900 15.82300 -47.01300 1.000 41.35140 288 VAL A C 1
ATOM 1876 O O . VAL A 1 237 ? -11.28300 16.25500 -48.11600 1.000 37.22760 288 VAL A O 1
ATOM 1880 N N . PHE A 1 238 ? -11.06900 14.74900 -46.45800 1.000 36.73279 289 PHE A N 1
ATOM 1881 C CA . PHE A 1 238 ? -10.01100 14.03800 -47.16900 1.000 38.18339 289 PHE A CA 1
ATOM 1882 C C . PHE A 1 238 ? -10.50900 13.51700 -48.51100 1.000 37.35574 289 PHE A C 1
ATOM 1883 O O . PHE A 1 238 ? -9.81300 13.62800 -49.52800 1.000 36.95921 289 PHE A O 1
ATOM 1891 N N . ILE A 1 239 ? -11.71800 12.95400 -48.53500 1.000 36.79819 290 ILE A N 1
ATOM 1892 C CA . ILE A 1 239 ? -12.24200 12.36200 -49.76000 1.000 40.35781 290 ILE A CA 1
ATOM 1893 C C . ILE A 1 239 ? -12.56800 13.44100 -50.78700 1.000 43.76736 290 ILE A C 1
ATOM 1894 O O . ILE A 1 239 ? -12.25800 13.29600 -51.97400 1.000 42.22672 290 ILE A O 1
ATOM 1899 N N . VAL A 1 240 ? -13.18800 14.54000 -50.35200 1.000 37.20502 291 VAL A N 1
ATOM 1900 C CA . VAL A 1 240 ? -13.56100 15.59900 -51.28700 1.000 44.29946 291 VAL A CA 1
ATOM 1901 C C . VAL A 1 240 ? -12.32200 16.26000 -51.88000 1.000 45.60017 291 VAL A C 1
ATOM 1902 O O . VAL A 1 240 ? -12.29000 16.59900 -53.07000 1.000 42.96789 291 VAL A O 1
ATOM 1906 N N . CYS A 1 241 ? -11.27600 16.43800 -51.07000 1.000 42.73195 292 CYS A N 1
ATOM 1907 C CA . CYS A 1 241 ? -10.10200 17.17800 -51.52000 1.000 43.84616 292 CYS A CA 1
ATOM 1908 C C . CYS A 1 241 ? -9.16600 16.33900 -52.38300 1.000 43.08621 292 CYS A C 1
ATOM 1909 O O . CYS A 1 241 ? -8.50600 16.88600 -53.27500 1.000 38.94398 292 CYS A O 1
ATOM 1912 N N . TRP A 1 242 ? -9.08600 15.03000 -52.14100 1.000 36.06399 293 TRP A N 1
ATOM 1913 C CA . TRP A 1 242 ? -8.08300 14.19100 -52.78500 1.000 38.30836 293 TRP A CA 1
ATOM 1914 C C . TRP A 1 242 ? -8.62200 13.27600 -53.87500 1.000 40.47416 293 TRP A C 1
ATOM 1915 O O . TRP A 1 242 ? -7.86300 12.91300 -54.77700 1.000 39.21575 293 TRP A O 1
ATOM 1926 N N . THR A 1 243 ? -9.89400 12.87800 -53.81800 1.000 35.53141 294 THR A N 1
ATOM 1927 C CA . THR A 1 243 ? -10.42900 11.99500 -54.85500 1.000 38.73553 294 THR A CA 1
ATOM 1928 C C . THR A 1 243 ? -10.38100 12.61000 -56.25000 1.000 43.27909 294 THR A C 1
ATOM 1929 O O . THR A 1 243 ? -9.97300 11.90500 -57.19000 1.000 37.40532 294 THR A O 1
ATOM 1933 N N . PRO A 1 244 ? -10.77600 13.87400 -56.47000 1.000 38.47786 295 PRO A N 1
ATOM 1934 C CA . PRO A 1 244 ? -10.81200 14.37800 -57.85700 1.000 41.16191 295 PRO A CA 1
ATOM 1935 C C . PRO A 1 244 ? -9.47800 14.29900 -58.58100 1.000 40.37399 295 PRO A C 1
ATOM 1936 O O . PRO A 1 244 ? -9.42800 13.78900 -59.70600 1.000 37.29235 295 PRO A O 1
ATOM 1940 N N . ILE A 1 245 ? -8.38900 14.78000 -57.97400 1.000 33.54753 296 ILE A N 1
ATOM 1941 C CA . ILE A 1 245 ? -7.12400 14.78400 -58.70200 1.000 32.56725 296 ILE A CA 1
ATOM 1942 C C . ILE A 1 245 ? -6.61600 13.36100 -58.91600 1.000 45.92378 296 ILE A C 1
ATOM 1943 O O . ILE A 1 245 ? -6.04300 13.05400 -59.96900 1.000 40.88987 296 ILE A O 1
ATOM 1948 N N . HIS A 1 246 ? -6.84400 12.46000 -57.95600 1.000 35.20165 297 HIS A N 1
ATOM 1949 C CA . HIS A 1 246 ? -6.38100 11.08600 -58.13000 1.000 37.71494 297 HIS A CA 1
ATOM 1950 C C . HIS A 1 246 ? -7.13000 10.38100 -59.25200 1.000 38.28786 297 HIS A C 1
ATOM 1951 O O . HIS A 1 246 ? -6.52600 9.64400 -60.03900 1.000 40.37975 297 HIS A O 1
ATOM 1958 N N . ILE A 1 247 ? -8.44300 10.59300 -59.34600 1.000 37.36464 298 ILE A N 1
ATOM 1959 C CA . ILE A 1 247 ? -9.21100 9.97200 -60.41900 1.000 40.86293 298 ILE A CA 1
ATOM 1960 C C . ILE A 1 247 ? -8.86500 10.61300 -61.75700 1.000 43.37219 298 ILE A C 1
ATOM 1961 O O . ILE A 1 247 ? -8.76600 9.92800 -62.78200 1.000 46.82347 298 ILE A O 1
ATOM 1966 N N . TYR A 1 248 ? -8.66300 11.93300 -61.76500 1.000 39.57003 299 TYR A N 1
ATOM 1967 C CA . TYR A 1 248 ? -8.29500 12.62900 -62.99400 1.000 44.17142 299 TYR A CA 1
ATOM 1968 C C . TYR A 1 248 ? -6.98200 12.09700 -63.55700 1.000 43.45027 299 TYR A C 1
ATOM 1969 O O . TYR A 1 248 ? -6.85900 11.87900 -64.76900 1.000 45.05393 299 TYR A O 1
ATOM 1978 N N . VAL A 1 249 ? -5.99200 11.87500 -62.68900 1.000 39.62194 300 VAL A N 1
ATOM 1979 C CA . VAL A 1 249 ? -4.70100 11.36400 -63.14300 1.000 41.83181 300 VAL A CA 1
ATOM 1980 C C . VAL A 1 249 ? -4.85900 9.97400 -63.75000 1.000 41.72524 300 VAL A C 1
ATOM 1981 O O . VAL A 1 249 ? -4.24800 9.65500 -64.77900 1.000 39.04459 300 VAL A O 1
ATOM 1985 N N . ILE A 1 250 ? -5.69400 9.13100 -63.13700 1.000 40.23089 301 ILE A N 1
ATOM 1986 C CA . ILE A 1 250 ? -5.90200 7.78200 -63.65700 1.000 44.41117 301 ILE A CA 1
ATOM 1987 C C . ILE A 1 250 ? -6.59200 7.82900 -65.01500 1.000 45.54634 301 ILE A C 1
ATOM 1988 O O . ILE A 1 250 ? -6.21600 7.10200 -65.94300 1.000 50.58491 301 ILE A O 1
ATOM 1993 N N . ILE A 1 251 ? -7.61100 8.68000 -65.15400 1.000 45.67382 302 ILE A N 1
ATOM 1994 C CA . ILE A 1 251 ? -8.36000 8.74000 -66.40600 1.000 48.98116 302 ILE A CA 1
ATOM 1995 C C . ILE A 1 251 ? -7.46900 9.22600 -67.54100 1.000 51.00790 302 ILE A C 1
ATOM 1996 O O . ILE A 1 251 ? -7.52400 8.69800 -68.65800 1.000 50.19482 302 ILE A O 1
ATOM 2001 N N . LYS A 1 252 ? -6.62400 10.22600 -67.27900 1.000 50.46159 303 LYS A N 1
ATOM 2002 C CA . LYS A 1 252 ? -5.70800 10.68900 -68.31500 1.000 54.02671 303 LYS A CA 1
ATOM 2003 C C . LYS A 1 252 ? -4.66600 9.64000 -68.67700 1.000 50.56797 303 LYS A C 1
ATOM 2004 O O . LYS A 1 252 ? -4.12600 9.68100 -69.78900 1.000 51.07042 303 LYS A O 1
ATOM 2010 N N . ALA A 1 253 ? -4.36700 8.70400 -67.77400 1.000 46.29174 304 ALA A N 1
ATOM 2011 C CA . ALA A 1 253 ? -3.45600 7.62400 -68.12900 1.000 53.12889 304 ALA A CA 1
ATOM 2012 C C . ALA A 1 253 ? -4.12000 6.59000 -69.02900 1.000 55.64136 304 ALA A C 1
ATOM 2013 O O . ALA A 1 253 ? -3.42300 5.89700 -69.77800 1.000 57.35962 304 ALA A O 1
ATOM 2015 N N . LEU A 1 254 ? -5.44700 6.48900 -68.99300 1.000 55.18085 305 LEU A N 1
ATOM 2016 C CA . LEU A 1 254 ? -6.17800 5.46500 -69.72800 1.000 55.73736 305 LEU A CA 1
ATOM 2017 C C . LEU A 1 254 ? -6.71800 5.94500 -71.06700 1.000 64.03267 305 LEU A C 1
ATOM 2018 O O . LEU A 1 254 ? -6.62700 5.21500 -72.05700 1.000 65.96568 305 LEU A O 1
ATOM 2023 N N . ILE A 1 255 ? -7.29000 7.15000 -71.12400 1.000 58.11363 306 ILE A N 1
ATOM 2024 C CA . ILE A 1 255 ? -7.92000 7.65500 -72.33500 1.000 67.25036 306 ILE A CA 1
ATOM 2025 C C . ILE A 1 255 ? -7.35200 9.02800 -72.66900 1.000 72.12431 306 ILE A C 1
ATOM 2026 O O . ILE A 1 255 ? -6.73700 9.69600 -71.83600 1.000 72.87201 306 ILE A O 1
ATOM 2031 N N . THR A 1 256 ? -7.56700 9.43800 -73.91800 1.000 64.55474 307 THR A N 1
ATOM 2032 C CA . THR A 1 256 ? -7.23000 10.77400 -74.39300 1.000 70.30894 307 THR A CA 1
ATOM 2033 C C . THR A 1 256 ? -8.50400 11.61200 -74.41500 1.000 81.34626 307 THR A C 1
ATOM 2034 O O . THR A 1 256 ? -9.48900 11.22800 -75.05200 1.000 93.09434 307 THR A O 1
ATOM 2038 N N . ILE A 1 257 ? -8.48500 12.74700 -73.72200 1.000 82.27899 308 ILE A N 1
ATOM 2039 C CA . ILE A 1 257 ? -9.68500 13.56300 -73.53800 1.000 92.90149 308 ILE A CA 1
ATOM 2040 C C . ILE A 1 257 ? -9.58200 14.84100 -74.36500 1.000 100.78365 308 ILE A C 1
ATOM 2041 O O . ILE A 1 257 ? -8.47100 15.34900 -74.57500 1.000 100.35005 308 ILE A O 1
ATOM 2046 N N . PRO A 1 258 ? -10.69700 15.38800 -74.85800 1.000 107.02863 309 PRO A N 1
ATOM 2047 C CA . PRO A 1 258 ? -10.63000 16.56000 -75.75000 1.000 112.90032 309 PRO A CA 1
ATOM 2048 C C . PRO A 1 258 ? -10.25400 17.82300 -74.99000 1.000 108.58581 309 PRO A C 1
ATOM 2049 O O . PRO A 1 258 ? -10.97600 18.26600 -74.09500 1.000 108.73204 309 PRO A O 1
ATOM 2053 N N . GLU A 1 259 ? -9.13100 18.41800 -75.37900 1.000 107.43685 310 GLU A N 1
ATOM 2054 C CA . GLU A 1 259 ? -8.58800 19.60600 -74.72300 1.000 105.77313 310 GLU A CA 1
ATOM 2055 C C . GLU A 1 259 ? -9.52900 20.78200 -74.94100 1.000 101.56899 310 GLU A C 1
ATOM 2056 O O . GLU A 1 259 ? -9.53500 21.40200 -76.00600 1.000 110.79102 310 GLU A O 1
ATOM 2062 N N . THR A 1 260 ? -10.33800 21.08800 -73.93100 1.000 94.81365 311 THR A N 1
ATOM 2063 C CA . THR A 1 260 ? -11.30200 22.18000 -73.97900 1.000 94.74766 311 THR A CA 1
ATOM 2064 C C . THR A 1 260 ? -11.09400 23.08400 -72.76700 1.000 96.98784 311 THR A C 1
ATOM 2065 O O . THR A 1 260 ? -10.23900 22.83000 -71.91200 1.000 90.78804 311 THR A O 1
ATOM 2069 N N . THR A 1 261 ? -11.89700 24.15000 -72.69200 1.000 82.29348 312 THR A N 1
ATOM 2070 C CA . THR A 1 261 ? -11.83000 25.05300 -71.54800 1.0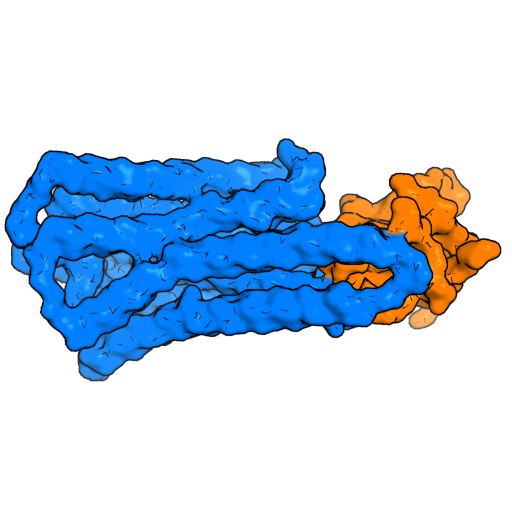00 79.95763 312 THR A CA 1
ATOM 2071 C C . THR A 1 261 ? -12.26800 24.35900 -70.26400 1.000 80.21846 312 THR A C 1
ATOM 2072 O O . THR A 1 261 ? -11.64500 24.53700 -69.21000 1.000 78.83185 312 THR A O 1
ATOM 2076 N N . PHE A 1 262 ? -13.33400 23.55700 -70.33200 1.000 80.16604 313 PHE A N 1
ATOM 2077 C CA . PHE A 1 262 ? -13.82600 22.89200 -69.13000 1.000 77.77685 313 PHE A CA 1
ATOM 2078 C C . PHE A 1 262 ? -12.82500 21.86700 -68.61200 1.000 71.20933 313 PHE A C 1
ATOM 2079 O O . PHE A 1 262 ? -12.66800 21.71100 -67.39700 1.000 67.16896 313 PHE A O 1
ATOM 2087 N N . GLN A 1 263 ? -12.13700 21.15900 -69.51100 1.000 67.12197 314 GLN A N 1
ATOM 2088 C CA . GLN A 1 263 ? -11.11500 20.21300 -69.07200 1.000 68.29668 314 GLN A CA 1
ATOM 2089 C C . GLN A 1 263 ? -9.95800 20.93500 -68.39500 1.000 62.26202 314 GLN A C 1
ATOM 2090 O O . GLN A 1 263 ? -9.48000 20.51500 -67.33500 1.000 55.39478 314 GLN A O 1
ATOM 2096 N N . THR A 1 264 ? -9.48900 22.02400 -69.00600 1.000 57.51998 315 THR A N 1
ATOM 2097 C CA . THR A 1 264 ? -8.38300 22.78500 -68.43700 1.000 56.67196 315 THR A CA 1
ATOM 2098 C C . THR A 1 264 ? -8.73700 23.32000 -67.05600 1.000 54.15808 315 THR A C 1
ATOM 2099 O O . THR A 1 264 ? -7.98000 23.13900 -66.09400 1.000 56.24186 315 THR A O 1
ATOM 2103 N N . VAL A 1 265 ? -9.89200 23.97900 -66.94000 1.000 51.38584 316 VAL A N 1
ATOM 2104 C CA . VAL A 1 265 ? -10.28700 24.57000 -65.66600 1.000 55.78130 316 VAL A CA 1
ATOM 2105 C C . VAL A 1 265 ? -10.49600 23.49000 -64.61200 1.000 47.81649 316 VAL A C 1
ATOM 2106 O O . VAL A 1 265 ? -10.05300 23.63100 -63.46600 1.000 50.50302 316 VAL A O 1
ATOM 2110 N N . SER A 1 266 ? -11.16300 22.39300 -64.97900 1.000 50.47373 317 SER A N 1
ATOM 2111 C CA . SER A 1 266 ? -11.41000 21.32800 -64.01200 1.000 49.23320 317 SER A CA 1
ATOM 2112 C C . SER A 1 266 ? -10.11300 20.67300 -63.55500 1.000 44.14181 317 SER A C 1
ATOM 2113 O O . SER A 1 266 ? -10.00600 20.25900 -62.39600 1.000 43.43785 317 SER A O 1
ATOM 2116 N N . TRP A 1 267 ? -9.11900 20.58200 -64.44200 1.000 45.30909 318 TRP A N 1
ATOM 2117 C CA . TRP A 1 267 ? -7.83900 19.98400 -64.07300 1.000 46.89181 318 TRP A CA 1
ATOM 2118 C C . TRP A 1 267 ? -7.14200 20.79900 -62.99300 1.000 57.36215 318 TRP A C 1
ATOM 2119 O O . TRP A 1 267 ? -6.68500 20.25300 -61.98100 1.000 38.71625 318 TRP A O 1
ATOM 2130 N N . HIS A 1 268 ? -7.05100 22.11500 -63.18800 1.000 40.89183 319 HIS A N 1
ATOM 2131 C CA . HIS A 1 268 ? -6.38800 22.94700 -62.19300 1.000 48.49542 319 HIS A CA 1
ATOM 2132 C C . HIS A 1 268 ? -7.21900 23.07200 -60.92400 1.000 46.14229 319 HIS A C 1
ATOM 2133 O O . HIS A 1 268 ? -6.65900 23.24200 -59.83600 1.000 43.26645 319 HIS A O 1
ATOM 2140 N N . PHE A 1 269 ? -8.54600 22.97300 -61.03600 1.000 44.48637 320 PHE A N 1
ATOM 2141 C CA . PHE A 1 269 ? -9.38000 22.97200 -59.83900 1.000 46.14109 320 PHE A CA 1
ATOM 2142 C C . PHE A 1 269 ? -9.15800 21.70800 -59.01900 1.000 45.94477 320 PHE A C 1
ATOM 2143 O O . PHE A 1 269 ? -9.11400 21.76200 -57.78400 1.000 43.90858 320 PHE A O 1
ATOM 2151 N N . CYS A 1 270 ? -9.01800 20.56000 -59.68600 1.000 38.52736 321 CYS A N 1
ATOM 2152 C CA . CYS A 1 270 ? -8.75500 19.31800 -58.97000 1.000 37.82655 321 CYS A CA 1
ATOM 2153 C C . CYS A 1 270 ? -7.37800 19.34000 -58.31900 1.000 38.04083 321 CYS A C 1
ATOM 2154 O O . CYS A 1 270 ? -7.21000 18.85400 -57.19400 1.000 40.49536 321 CYS A O 1
ATOM 2157 N N . ILE A 1 271 ? -6.38300 19.90200 -59.01100 1.000 35.14403 322 ILE A N 1
ATOM 2158 C CA . ILE A 1 271 ? -5.07600 20.11700 -58.39600 1.000 35.70970 322 ILE A CA 1
ATOM 2159 C C . ILE A 1 271 ? -5.21700 20.97900 -57.14800 1.000 39.64107 322 ILE A C 1
ATOM 2160 O O . ILE A 1 271 ? -4.69400 20.64700 -56.07600 1.000 37.75262 322 ILE A O 1
ATOM 2165 N N . ALA A 1 272 ? -5.93400 22.09900 -57.27100 1.000 40.12826 323 ALA A N 1
ATOM 2166 C CA . ALA A 1 272 ? -6.09100 23.00900 -56.14100 1.000 40.25114 323 ALA A CA 1
ATOM 2167 C C . ALA A 1 272 ? -6.81000 22.33300 -54.98200 1.000 41.82320 323 ALA A C 1
ATOM 2168 O O . ALA A 1 272 ? -6.48500 22.58000 -53.81500 1.000 40.82903 323 ALA A O 1
ATOM 2170 N N . LEU A 1 273 ? -7.78600 21.47000 -55.28200 1.000 39.75083 324 LEU A N 1
ATOM 2171 C CA . LEU A 1 273 ? -8.49900 20.76300 -54.22200 1.000 45.07559 324 LEU A CA 1
ATOM 2172 C C . LEU A 1 273 ? -7.55100 19.91300 -53.38600 1.000 42.25922 324 LEU A C 1
ATOM 2173 O O . LEU A 1 273 ? -7.69800 19.83200 -52.16000 1.000 39.11597 324 LEU A O 1
ATOM 2178 N N . GLY A 1 274 ? -6.57200 19.27300 -54.03000 1.000 40.68414 325 GLY A N 1
ATOM 2179 C CA . GLY A 1 274 ? -5.59800 18.49200 -53.28500 1.000 42.39838 325 GLY A CA 1
ATOM 2180 C C . GLY A 1 274 ? -4.81900 19.32700 -52.28700 1.000 43.09780 325 GLY A C 1
ATOM 2181 O O . GLY A 1 274 ? -4.54000 18.88000 -51.17100 1.000 38.58614 325 GLY A O 1
ATOM 2182 N N . TYR A 1 275 ? -4.46100 20.55300 -52.67000 1.000 35.99627 326 TYR A N 1
ATOM 2183 C CA . TYR A 1 275 ? -3.73200 21.42600 -51.76100 1.000 35.84264 326 TYR A CA 1
ATOM 2184 C C . TYR A 1 275 ? -4.64300 22.10000 -50.74300 1.000 40.17952 326 TYR A C 1
ATOM 2185 O O . TYR A 1 275 ? -4.14500 22.60200 -49.72900 1.000 43.17110 326 TYR A O 1
ATOM 2194 N N A THR A 1 276 ? -5.95700 22.10800 -50.98800 0.770 34.46619 327 THR A N 1
ATOM 2195 N N B THR A 1 276 ? -5.95800 22.12800 -50.98200 0.230 37.11094 327 THR A N 1
ATOM 2196 C CA A THR A 1 276 ? -6.89900 22.61600 -49.99600 0.770 39.51234 327 THR A CA 1
ATOM 2197 C CA B THR A 1 276 ? -6.87200 22.63900 -49.96500 0.230 38.30849 327 THR A CA 1
ATOM 2198 C C A THR A 1 276 ? -6.94900 21.71400 -48.76900 0.770 39.47294 327 THR A C 1
ATOM 2199 C C B THR A 1 276 ? -6.96000 21.71100 -48.76300 0.230 38.70222 327 THR A C 1
ATOM 2200 O O A THR A 1 276 ? -7.28400 22.17400 -47.67000 0.770 38.92895 327 THR A O 1
ATOM 2201 O O B THR A 1 276 ? -7.35600 22.15600 -47.68000 0.230 38.50134 327 THR A O 1
ATOM 2208 N N . ASN A 1 277 ? -6.61300 20.43300 -48.93400 1.000 37.95382 328 ASN A N 1
ATOM 2209 C CA . ASN A 1 277 ? -6.51000 19.54200 -47.78700 1.000 34.66575 328 ASN A CA 1
ATOM 2210 C C . ASN A 1 277 ? -5.45700 20.04900 -46.81200 1.000 42.23531 328 ASN A C 1
ATOM 2211 O O . ASN A 1 277 ? -5.64000 19.97800 -45.59200 1.000 41.57080 328 ASN A O 1
ATOM 2216 N N . SER A 1 278 ? -4.35400 20.58900 -47.33800 1.000 39.42986 329 SER A N 1
ATOM 2217 C CA . SER A 1 278 ? -3.34600 21.21200 -46.49300 1.000 39.61103 329 SER A CA 1
ATOM 2218 C C . SER A 1 278 ? -3.84700 22.50600 -45.86500 1.000 47.07945 329 SER A C 1
ATOM 2219 O O . SER A 1 278 ? -3.34400 22.90400 -44.80800 1.000 48.88097 329 SER A O 1
ATOM 2222 N N . CYS A 1 279 ? -4.82800 23.16400 -46.48700 1.000 40.12757 330 CYS A N 1
ATOM 2223 C CA . CYS A 1 279 ? -5.42000 24.36300 -45.90500 1.000 42.73364 330 CYS A CA 1
ATOM 2224 C C . CYS A 1 279 ? -6.38900 24.03500 -44.77800 1.000 49.84324 330 CYS A C 1
ATOM 2225 O O . CYS A 1 279 ? -6.52300 24.82200 -43.83400 1.000 41.74131 330 CYS A O 1
ATOM 2228 N N . LEU A 1 280 ? -7.07500 22.89600 -44.86000 1.000 40.93380 331 LEU A N 1
ATOM 2229 C CA . LEU A 1 280 ? -8.08200 22.54300 -43.86900 1.000 42.23869 331 LEU A CA 1
ATOM 2230 C C . LEU A 1 280 ? -7.52800 21.71000 -42.72100 1.000 42.25473 331 LEU A C 1
ATOM 2231 O O . LEU A 1 280 ? -8.11600 21.71600 -41.63400 1.000 42.04712 331 LEU A O 1
ATOM 2236 N N . ASN A 1 281 ? -6.41900 21.00200 -42.93600 1.000 33.21554 332 ASN A N 1
ATOM 2237 C CA . ASN A 1 281 ? -5.81300 20.22700 -41.85500 1.000 40.12805 332 ASN A CA 1
ATOM 2238 C C . ASN A 1 281 ? -5.48200 21.05100 -40.61300 1.000 42.34366 332 ASN A C 1
ATOM 2239 O O . ASN A 1 281 ? -5.66300 20.52300 -39.50200 1.000 44.41440 332 ASN A O 1
ATOM 2244 N N . PRO A 1 282 ? -4.99600 22.29800 -40.70300 1.000 38.90013 333 PRO A N 1
ATOM 2245 C CA . PRO A 1 282 ? -4.83700 23.09300 -39.47300 1.000 44.34018 333 PRO A CA 1
ATOM 2246 C C . PRO A 1 282 ? -6.13000 23.26200 -38.70100 1.000 49.44366 333 PRO A C 1
ATOM 2247 O O . PRO A 1 282 ? -6.10500 23.29600 -37.46500 1.000 56.96620 333 PRO A O 1
ATOM 2251 N N . VAL A 1 283 ? -7.26500 23.36900 -39.39200 1.000 43.95916 334 VAL A N 1
ATOM 2252 C CA . VAL A 1 283 ? -8.54000 23.48800 -38.69600 1.000 41.99695 334 VAL A CA 1
ATOM 2253 C C . VAL A 1 283 ? -8.92500 22.15700 -38.06700 1.000 49.69972 334 VAL A C 1
ATOM 2254 O O . VAL A 1 283 ? -9.26100 22.08700 -36.87900 1.000 50.18987 334 VAL A O 1
ATOM 2258 N N . LEU A 1 284 ? -8.85900 21.07800 -38.85100 1.000 42.28992 335 LEU A N 1
ATOM 2259 C CA . LEU A 1 284 ? -9.37300 19.79100 -38.39500 1.000 43.08377 335 LEU A CA 1
ATOM 2260 C C . LEU A 1 284 ? -8.51600 19.19800 -37.28500 1.000 40.26702 335 LEU A C 1
ATOM 2261 O O . LEU A 1 284 ? -9.04500 18.61200 -36.33500 1.000 46.11149 335 LEU A O 1
ATOM 2266 N N . TYR A 1 285 ? -7.19300 19.33700 -37.38300 1.000 38.13400 336 TYR A N 1
ATOM 2267 C CA . TYR A 1 285 ? -6.28600 18.59200 -36.52300 1.000 36.76540 336 TYR A CA 1
ATOM 2268 C C . TYR A 1 285 ? -5.52000 19.44700 -35.52400 1.000 41.70419 336 TYR A C 1
ATOM 2269 O O . TYR A 1 285 ? -4.90800 18.88900 -34.60600 1.000 47.49744 336 TYR A O 1
ATOM 2278 N N . ALA A 1 286 ? -5.52800 20.76900 -35.66700 1.000 41.61781 337 ALA A N 1
ATOM 2279 C CA . ALA A 1 286 ? -4.84500 21.65200 -34.72500 1.000 40.93055 337 ALA A CA 1
ATOM 2280 C C . ALA A 1 286 ? -5.84000 22.51000 -33.97100 1.000 42.77088 337 ALA A C 1
ATOM 2281 O O . ALA A 1 286 ? -6.02300 22.33000 -32.76200 1.000 47.21124 337 ALA A O 1
ATOM 2283 N N . PHE A 1 287 ? -6.51600 23.44600 -34.64800 1.000 42.78588 338 PHE A N 1
ATOM 2284 C CA . PHE A 1 287 ? -7.40300 24.37700 -33.96100 1.000 51.49474 338 PHE A CA 1
ATOM 2285 C C . PHE A 1 287 ? -8.59000 23.68500 -33.30000 1.000 53.22330 338 PHE A C 1
ATOM 2286 O O . PHE A 1 287 ? -9.16800 24.24300 -32.36300 1.000 52.30750 338 PHE A O 1
ATOM 2294 N N . LEU A 1 288 ? -8.96300 22.49100 -33.75300 1.000 52.02369 339 LEU A N 1
ATOM 2295 C CA . LEU A 1 288 ? -10.03700 21.73400 -33.12300 1.000 52.68540 339 LEU A CA 1
ATOM 2296 C C . LEU A 1 288 ? -9.52700 20.64300 -32.18900 1.000 53.86916 339 LEU A C 1
ATOM 2297 O O . LEU A 1 288 ? -10.33800 19.92600 -31.59700 1.000 58.78281 339 LEU A O 1
ATOM 2302 N N . ASP A 1 289 ? -8.21100 20.49900 -32.04400 1.000 51.25184 340 ASP A N 1
ATOM 2303 C CA . ASP A 1 289 ? -7.66300 19.57400 -31.06200 1.000 50.20289 340 ASP A CA 1
ATOM 2304 C C . ASP A 1 289 ? -8.00400 20.05000 -29.65500 1.000 55.63948 340 ASP A C 1
ATOM 2305 O O . ASP A 1 289 ? -8.01200 21.25100 -29.37700 1.000 59.43960 340 ASP A O 1
ATOM 2310 N N . GLU A 1 290 ? -8.27900 19.09600 -28.76200 1.000 61.54178 341 GLU A N 1
ATOM 2311 C CA . GLU A 1 290 ? -8.79100 19.43800 -27.43600 1.000 69.20204 341 GLU A CA 1
ATOM 2312 C C . GLU A 1 290 ? -7.78800 20.27100 -26.64500 1.000 65.00432 341 GLU A C 1
ATOM 2313 O O . GLU A 1 290 ? -8.14700 21.28900 -26.04300 1.000 66.97360 341 GLU A O 1
ATOM 2319 N N . ASN A 1 291 ? -6.52100 19.84900 -26.62600 1.000 55.80685 342 ASN A N 1
ATOM 2320 C CA . ASN A 1 291 ? -5.51500 20.58000 -25.86300 1.000 59.44653 342 ASN A CA 1
ATOM 2321 C C . ASN A 1 291 ? -5.04000 21.82500 -26.60300 1.000 64.98402 342 ASN A C 1
ATOM 2322 O O . ASN A 1 291 ? -4.87800 22.88800 -25.99100 1.000 68.28022 342 ASN A O 1
ATOM 2327 N N . PHE A 1 292 ? -4.80600 21.70700 -27.915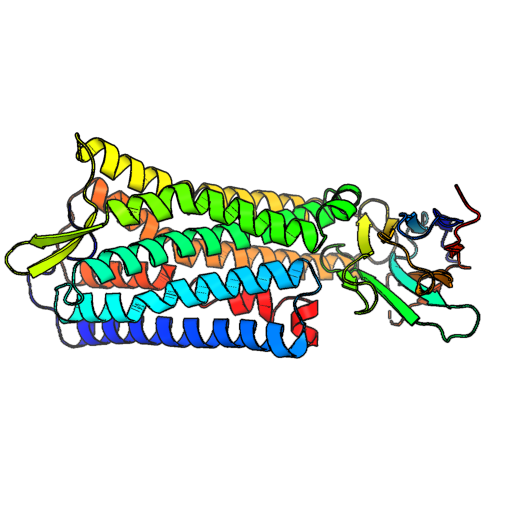00 1.000 58.15089 343 PHE A N 1
ATOM 2328 C CA . PHE A 1 292 ? -4.37000 22.85300 -28.71000 1.000 67.35032 343 PHE A CA 1
ATOM 2329 C C . PHE A 1 292 ? -5.39000 23.98300 -28.65000 1.000 75.79307 343 PHE A C 1
ATOM 2330 O O . PHE A 1 292 ? -5.02200 25.16400 -28.65800 1.000 79.57096 343 PHE A O 1
ATOM 2338 N N . LYS A 1 293 ? -6.67700 23.63600 -28.57800 1.000 78.56177 344 LYS A N 1
ATOM 2339 C CA . LYS A 1 293 ? -7.73000 24.64500 -28.51000 1.000 83.33900 344 LYS A CA 1
ATOM 2340 C C . LYS A 1 293 ? -7.54500 25.54900 -27.29800 1.000 86.06715 344 LYS A C 1
ATOM 2341 O O . LYS A 1 293 ? -7.65700 26.77600 -27.40100 1.000 93.20471 344 LYS A O 1
ATOM 2347 N N . ARG A 1 294 ? -7.24000 24.95500 -26.14100 1.000 93.57434 345 ARG A N 1
ATOM 2348 C CA . ARG A 1 294 ? -7.14800 25.71700 -24.89900 1.000 93.27558 345 ARG A CA 1
ATOM 2349 C C . ARG A 1 294 ? -6.03500 26.75500 -24.95500 1.000 98.21510 345 ARG A C 1
ATOM 2350 O O . ARG A 1 294 ? -6.19700 27.87700 -24.45900 1.000 99.53912 345 ARG A O 1
ATOM 2358 N N . CYS A 1 295 ? -4.89800 26.40200 -25.55500 1.000 103.08655 346 CYS A N 1
ATOM 2359 C CA . CYS A 1 295 ? -3.74800 27.29800 -25.54800 1.000 113.60496 346 CYS A CA 1
ATOM 2360 C C . CYS A 1 295 ? -3.94400 28.51100 -26.44800 1.000 119.02920 346 CYS A C 1
ATOM 2361 O O . CYS A 1 295 ? -3.23800 29.50900 -26.26600 1.000 122.36096 346 CYS A O 1
ATOM 2364 N N . PHE A 1 296 ? -4.90900 28.45300 -27.36900 1.000 118.10287 347 PHE A N 1
ATOM 2365 C CA . PHE A 1 296 ? -5.07300 29.38700 -28.49800 1.000 119.97292 347 PHE A CA 1
ATOM 2366 C C . PHE A 1 296 ? -3.86900 30.29700 -28.76400 1.000 125.27173 347 PHE A C 1
ATOM 2367 O O . PHE A 1 296 ? -3.93900 31.51600 -28.60800 1.000 129.99909 347 PHE A O 1
ATOM 2375 N N . GLN B 2 1 ? -20.90700 5.51400 -1.08000 1.000 103.21323 3 GLN B N 1
ATOM 2376 C CA . GLN B 2 1 ? -21.30600 5.94400 -2.41500 1.000 97.57097 3 GLN B CA 1
ATOM 2377 C C . GLN B 2 1 ? -20.35500 5.40900 -3.48900 1.000 90.53901 3 GLN B C 1
ATOM 2378 O O . GLN B 2 1 ? -20.52400 4.29100 -3.97400 1.000 97.37035 3 GLN B O 1
ATOM 2384 N N . VAL B 2 2 ? -19.36200 6.21600 -3.85900 1.000 85.02297 4 VAL B N 1
ATOM 2385 C CA . VAL B 2 2 ? -18.36100 5.85100 -4.85500 1.000 74.37815 4 VAL B CA 1
ATOM 2386 C C . VAL B 2 2 ? -17.10700 5.38500 -4.13000 1.000 69.06217 4 VAL B C 1
ATOM 2387 O O . VAL B 2 2 ? -16.65800 6.02700 -3.17200 1.000 68.60936 4 VAL B O 1
ATOM 2391 N N . GLN B 2 3 ? -16.54400 4.26600 -4.58100 1.000 67.57266 5 GLN B N 1
ATOM 2392 C CA . GLN B 2 3 ? -15.33900 3.68200 -3.99600 1.000 69.18416 5 GLN B CA 1
ATOM 2393 C C . GLN B 2 3 ? -14.28600 3.55100 -5.09300 1.000 70.83765 5 GLN B C 1
ATOM 2394 O O . GLN B 2 3 ? -14.34700 2.63200 -5.91700 1.000 68.29172 5 GLN B O 1
ATOM 2400 N N . LEU B 2 4 ? -13.32000 4.46700 -5.10300 1.000 58.91884 6 LEU B N 1
ATOM 2401 C CA . LEU B 2 4 ? -12.23300 4.43400 -6.07200 1.000 60.18916 6 LEU B CA 1
ATOM 2402 C C . LEU B 2 4 ? -11.12200 3.53100 -5.54800 1.000 62.34395 6 LEU B C 1
ATOM 2403 O O . LEU B 2 4 ? -10.58000 3.76900 -4.46300 1.000 72.34484 6 LEU B O 1
ATOM 2408 N N . VAL B 2 5 ? -10.78900 2.49900 -6.31500 1.000 63.61890 7 VAL B N 1
ATOM 2409 C CA . VAL B 2 5 ? -9.76500 1.53000 -5.94300 1.000 65.96689 7 VAL B CA 1
ATOM 2410 C C . VAL B 2 5 ? -8.51400 1.83800 -6.75600 1.000 57.43721 7 VAL B C 1
ATOM 2411 O O . VAL B 2 5 ? -8.48400 1.62900 -7.97400 1.000 50.30330 7 VAL B O 1
ATOM 2415 N N . GLU B 2 6 ? -7.47900 2.33700 -6.08700 1.000 53.18977 8 GLU B N 1
ATOM 2416 C CA . GLU B 2 6 ? -6.21200 2.66700 -6.72300 1.000 59.36781 8 GLU B CA 1
ATOM 2417 C C . GLU B 2 6 ? -5.21900 1.53000 -6.51900 1.000 61.25317 8 GLU B C 1
ATOM 2418 O O . GLU B 2 6 ? -5.15300 0.93500 -5.43900 1.000 66.50461 8 GLU B O 1
ATOM 2424 N N . SER B 2 7 ? -4.44800 1.23200 -7.56200 1.000 51.97932 9 SER B N 1
ATOM 2425 C CA . SER B 2 7 ? -3.49100 0.13800 -7.52800 1.000 50.79016 9 SER B CA 1
ATOM 2426 C C . SER B 2 7 ? -2.21100 0.56100 -8.23300 1.000 45.36100 9 SER B C 1
ATOM 2427 O O . SER B 2 7 ? -2.19400 1.51300 -9.01700 1.000 48.87223 9 SER B O 1
ATOM 2430 N N . GLY B 2 8 ? -1.13100 -0.16600 -7.94500 1.000 49.29992 10 GLY B N 1
ATOM 2431 C CA . GLY B 2 8 ? 0.10000 -0.04800 -8.70000 1.000 52.25790 10 GLY B CA 1
ATOM 2432 C C . GLY B 2 8 ? 1.17500 0.83700 -8.10500 1.000 59.41556 10 GLY B C 1
ATOM 2433 O O . GLY B 2 8 ? 2.26300 0.92600 -8.68500 1.000 66.59774 10 GLY B O 1
ATOM 2434 N N . GLY B 2 9 ? 0.91800 1.49000 -6.97900 1.000 54.99274 11 GLY B N 1
ATOM 2435 C CA . GLY B 2 9 ? 1.91200 2.35600 -6.38100 1.000 59.48688 11 GLY B CA 1
ATOM 2436 C C . GLY B 2 9 ? 3.02700 1.56300 -5.71000 1.000 58.82433 11 GLY B C 1
ATOM 2437 O O . GLY B 2 9 ? 3.17800 0.35500 -5.88500 1.000 63.28293 11 GLY B O 1
ATOM 2438 N N . GLY B 2 10 ? 3.82200 2.28000 -4.91700 1.000 58.30968 12 GLY B N 1
ATOM 2439 C CA . GLY B 2 10 ? 4.86700 1.64600 -4.13900 1.000 58.38819 12 GLY B CA 1
ATOM 2440 C C . GLY B 2 10 ? 6.23900 2.26100 -4.32800 1.000 58.12926 12 GLY B C 1
ATOM 2441 O O . GLY B 2 10 ? 6.36300 3.43600 -4.68900 1.000 53.41214 12 GLY B O 1
ATOM 2442 N N . LEU B 2 11 ? 7.27600 1.45800 -4.10100 1.000 63.07251 13 LEU B N 1
ATOM 2443 C CA . LEU B 2 11 ? 8.66100 1.90700 -4.12800 1.000 66.87009 13 LEU B CA 1
ATOM 2444 C C . LEU B 2 11 ? 9.32100 1.53800 -5.45100 1.000 68.33752 13 LEU B C 1
ATOM 2445 O O . LEU B 2 11 ? 9.12500 0.43400 -5.96700 1.000 72.78628 13 LEU B O 1
ATOM 2450 N N . VAL B 2 12 ? 10.11400 2.46600 -5.98800 1.000 62.66897 14 VAL B N 1
ATOM 2451 C CA . VAL B 2 12 ? 10.87700 2.24100 -7.20900 1.000 64.61540 14 VAL B CA 1
ATOM 2452 C C . VAL B 2 12 ? 12.19800 2.98900 -7.11600 1.000 66.35185 14 VAL B C 1
ATOM 2453 O O . VAL B 2 12 ? 12.29400 4.04200 -6.48000 1.000 70.04022 14 VAL B O 1
ATOM 2457 N N . ARG B 2 13 ? 13.21800 2.43900 -7.77200 1.000 70.21263 15 ARG B N 1
ATOM 2458 C CA . ARG B 2 13 ? 14.48400 3.13900 -7.89000 1.000 72.06369 15 ARG B CA 1
ATOM 2459 C C . ARG B 2 13 ? 14.34100 4.30900 -8.86300 1.000 73.95130 15 ARG B C 1
ATOM 2460 O O . ARG B 2 13 ? 13.47700 4.28800 -9.74600 1.000 66.45081 15 ARG B O 1
ATOM 2468 N N . PRO B 2 14 ? 15.15500 5.35400 -8.70500 1.000 73.23840 16 PRO B N 1
ATOM 2469 C CA . PRO B 2 14 ? 15.12700 6.46100 -9.66900 1.000 70.07248 16 PRO B CA 1
ATOM 2470 C C . PRO B 2 14 ? 15.36200 5.96300 -11.08600 1.000 69.58898 16 PRO B C 1
ATOM 2471 O O . PRO B 2 14 ? 16.18200 5.07400 -11.32500 1.000 72.39701 16 PRO B O 1
ATOM 2475 N N . GLY B 2 15 ? 14.61800 6.53900 -12.02700 1.000 67.61329 17 GLY B N 1
ATOM 2476 C CA . GLY B 2 15 ? 14.65500 6.09100 -13.40100 1.000 68.44724 17 GLY B CA 1
ATOM 2477 C C . GLY B 2 15 ? 13.77000 4.90400 -13.70600 1.000 70.47215 17 GLY B C 1
ATOM 2478 O O . GLY B 2 15 ? 13.66300 4.51800 -14.87700 1.000 71.96100 17 GLY B O 1
ATOM 2479 N N . GLY B 2 16 ? 13.13400 4.31200 -12.69800 1.000 69.89127 18 GLY B N 1
ATOM 2480 C CA . GLY B 2 16 ? 12.25000 3.18500 -12.89900 1.000 67.02104 18 GLY B CA 1
ATOM 2481 C C . GLY B 2 16 ? 10.87000 3.61600 -13.35700 1.000 66.19659 18 GLY B C 1
ATOM 2482 O O . GLY B 2 16 ? 10.60000 4.78800 -13.62800 1.000 61.77129 18 GLY B O 1
ATOM 2483 N N . SER B 2 17 ? 9.97500 2.63300 -13.43500 1.000 63.29573 19 SER B N 1
ATOM 2484 C CA . SER B 2 17 ? 8.63300 2.85000 -13.95300 1.000 67.77340 19 SER B CA 1
ATOM 2485 C C . SER B 2 17 ? 7.58700 2.24800 -13.02500 1.000 61.87232 19 SER B C 1
ATOM 2486 O O . SER B 2 17 ? 7.82100 1.23100 -12.36700 1.000 60.91943 19 SER B O 1
ATOM 2489 N N . LEU B 2 18 ? 6.42600 2.90000 -12.98700 1.000 47.42969 20 LEU B N 1
ATOM 2490 C CA . LEU B 2 18 ? 5.25200 2.41800 -12.27400 1.000 48.59566 20 LEU B CA 1
ATOM 2491 C C . LEU B 2 18 ? 4.02000 2.66400 -13.12800 1.000 43.82831 20 LEU B C 1
ATOM 2492 O O . LEU B 2 18 ? 3.94600 3.64900 -13.86600 1.000 46.07101 20 LEU B O 1
ATOM 2497 N N . ARG B 2 19 ? 3.04500 1.76700 -13.01200 1.000 37.34415 21 ARG B N 1
ATOM 2498 C CA . ARG B 2 19 ? 1.74900 1.93100 -13.66200 1.000 43.07972 21 ARG B CA 1
ATOM 2499 C C . ARG B 2 19 ? 0.67500 1.95500 -12.58400 1.000 47.89557 21 ARG B C 1
ATOM 2500 O O . ARG B 2 19 ? 0.46800 0.95800 -11.88400 1.000 47.35952 21 ARG B O 1
ATOM 2508 N N . LEU B 2 20 ? 0.00500 3.09200 -12.44300 1.000 41.88870 22 LEU B N 1
ATOM 2509 C CA . LEU B 2 20 ? -1.14700 3.19600 -11.56400 1.000 41.72882 22 LEU B CA 1
ATOM 2510 C C . LEU B 2 20 ? -2.42000 2.89200 -12.34000 1.000 45.36275 22 LEU B C 1
ATOM 2511 O O . LEU B 2 20 ? -2.54100 3.21500 -13.52500 1.000 40.68610 22 LEU B O 1
ATOM 2516 N N . SER B 2 21 ? -3.37100 2.26200 -11.66000 1.000 40.20768 23 SER B N 1
ATOM 2517 C CA . SER B 2 21 ? -4.68700 2.01000 -12.22200 1.000 44.05034 23 SER B CA 1
ATOM 2518 C C . SER B 2 21 ? -5.74700 2.37400 -11.19600 1.000 49.66383 23 SER B C 1
ATOM 2519 O O . SER B 2 21 ? -5.52400 2.28200 -9.98500 1.000 49.29563 23 SER B O 1
ATOM 2522 N N . CYS B 2 22 ? -6.90400 2.79200 -11.69500 1.000 47.56234 24 CYS B N 1
ATOM 2523 C CA . CYS B 2 22 ? -8.00800 3.21900 -10.84900 1.000 47.40983 24 CYS B CA 1
ATOM 2524 C C . CYS B 2 22 ? -9.31400 2.79900 -11.49900 1.000 49.36606 24 CYS B C 1
ATOM 2525 O O . CYS B 2 22 ? -9.53600 3.07300 -12.68200 1.000 48.17561 24 CYS B O 1
ATOM 2528 N N . VAL B 2 23 ? -10.17600 2.14600 -10.72700 1.000 50.04018 25 VAL B N 1
ATOM 2529 C CA . VAL B 2 23 ? -11.43200 1.63100 -11.25000 1.000 58.81289 25 VAL B CA 1
ATOM 2530 C C . VAL B 2 23 ? -12.56300 2.00600 -10.30400 1.000 65.26453 25 VAL B C 1
ATOM 2531 O O . VAL B 2 23 ? -12.37900 2.10700 -9.08700 1.000 61.88671 25 VAL B O 1
ATOM 2535 N N . ASP B 2 24 ? -13.73300 2.25500 -10.88400 1.000 73.26425 26 ASP B N 1
ATOM 2536 C CA . ASP B 2 24 ? -15.00100 2.32700 -10.16400 1.000 79.93828 26 ASP B CA 1
ATOM 2537 C C . ASP B 2 24 ? -15.86000 1.22700 -10.78000 1.000 84.10829 26 ASP B C 1
ATOM 2538 O O . ASP B 2 24 ? -16.58900 1.46100 -11.74800 1.000 83.36450 26 ASP B O 1
ATOM 2543 N N . SER B 2 25 ? -15.74900 0.01700 -10.22400 1.000 83.85771 27 SER B N 1
ATOM 2544 C CA . SER B 2 25 ? -16.39500 -1.15100 -10.81400 1.000 85.64603 27 SER B CA 1
ATOM 2545 C C . SER B 2 25 ? -17.91300 -1.03800 -10.82800 1.000 87.46216 27 SER B C 1
ATOM 2546 O O . SER B 2 25 ? -18.56900 -1.76400 -11.58200 1.000 94.39123 27 SER B O 1
ATOM 2549 N N . GLU B 2 26 ? -18.48600 -0.15100 -10.01800 1.000 91.54516 28 GLU B N 1
ATOM 2550 C CA . GLU B 2 26 ? -19.93100 0.02200 -9.96600 1.000 97.87559 28 GLU B CA 1
ATOM 2551 C C . GLU B 2 26 ? -20.46400 0.89900 -11.09200 1.000 101.03632 28 GLU B C 1
ATOM 2552 O O . GLU B 2 26 ? -21.67900 1.11800 -11.15900 1.000 103.59724 28 GLU B O 1
ATOM 2558 N N . ARG B 2 27 ? -19.59400 1.40400 -11.96500 1.000 101.06485 29 ARG B N 1
ATOM 2559 C CA . ARG B 2 27 ? -19.93800 2.30400 -13.06300 1.000 108.41296 29 ARG B CA 1
ATOM 2560 C C . ARG B 2 27 ? -20.63900 3.57100 -12.58600 1.000 104.68988 29 ARG B C 1
ATOM 2561 O O . ARG B 2 27 ? -21.24900 4.27900 -13.39800 1.000 111.63663 29 ARG B O 1
ATOM 2569 N N . THR B 2 28 ? -20.56400 3.88000 -11.29000 1.000 94.29923 30 THR B N 1
ATOM 2570 C CA . THR B 2 28 ? -21.21600 5.06200 -10.74500 1.000 86.52034 30 THR B CA 1
ATOM 2571 C C . THR B 2 28 ? -20.42200 6.34000 -10.97900 1.000 74.18900 30 THR B C 1
ATOM 2572 O O . THR B 2 28 ? -20.93400 7.42700 -10.69100 1.000 87.95451 30 THR B O 1
ATOM 2576 N N . SER B 2 29 ? -19.19700 6.24100 -11.48800 1.000 64.10838 31 SER B N 1
ATOM 2577 C CA . SER B 2 29 ? -18.39400 7.41800 -11.78800 1.000 66.46837 31 SER B CA 1
ATOM 2578 C C . SER B 2 29 ? -17.33600 7.04000 -12.81300 1.000 57.31095 31 SER B C 1
ATOM 2579 O O . SER B 2 29 ? -17.04000 5.86200 -13.02200 1.000 58.59537 31 SER B O 1
ATOM 2582 N N . TYR B 2 30 ? -16.76600 8.06200 -13.44500 1.000 57.27929 32 TYR B N 1
ATOM 2583 C CA . TYR B 2 30 ? -15.72500 7.87000 -14.44700 1.000 55.06294 32 TYR B CA 1
ATOM 2584 C C . TYR B 2 30 ? -14.38700 8.33600 -13.89200 1.000 53.22993 32 TYR B C 1
ATOM 2585 O O . TYR B 2 30 ? -14.15900 9.55300 -13.80100 1.000 52.95358 32 TYR B O 1
ATOM 2594 N N . PRO B 2 31 ? -13.47900 7.43800 -13.51000 1.000 49.60616 33 PRO B N 1
ATOM 2595 C CA . PRO B 2 31 ? -12.11500 7.87300 -13.17000 1.000 47.96330 33 PRO B CA 1
ATOM 2596 C C . PRO B 2 31 ? -11.45800 8.52400 -14.37700 1.000 50.71126 33 PRO B C 1
ATOM 2597 O O . PRO B 2 31 ? -11.34100 7.91700 -15.44500 1.000 43.28457 33 PRO B O 1
ATOM 2601 N N . MET B 2 32 ? -11.04600 9.78200 -14.21000 1.000 44.82994 34 MET B N 1
ATOM 2602 C CA . MET B 2 32 ? -10.52900 10.55100 -15.33600 1.000 50.68188 34 MET B CA 1
ATOM 2603 C C . MET B 2 32 ? -9.34500 11.44600 -15.00900 1.000 52.09458 34 MET B C 1
ATOM 2604 O O . MET B 2 32 ? -8.75000 11.98800 -15.94400 1.000 47.93215 34 MET B O 1
ATOM 2609 N N . GLY B 2 33 ? -8.97700 11.62900 -13.74800 1.000 48.17507 35 GLY B N 1
ATOM 2610 C CA . GLY B 2 33 ? -7.90400 12.53900 -13.39800 1.000 41.73827 35 GLY B CA 1
ATOM 2611 C C . GLY B 2 33 ? -6.93100 11.92700 -12.42000 1.000 48.71422 35 GLY B C 1
ATOM 2612 O O . GLY B 2 33 ? -7.27300 11.04700 -11.62800 1.000 42.55941 35 GLY B O 1
ATOM 2613 N N . TRP B 2 34 ? -5.68900 12.40800 -12.48500 1.000 48.97691 36 TRP B N 1
ATOM 2614 C CA . TRP B 2 34 ? -4.62800 12.01900 -11.56900 1.000 46.48965 36 TRP B CA 1
ATOM 2615 C C . TRP B 2 34 ? -4.04800 13.26600 -10.92200 1.000 46.57517 36 TRP B C 1
ATOM 2616 O O . TRP B 2 34 ? -3.63600 14.19900 -11.62000 1.000 42.68900 36 TRP B O 1
ATOM 2627 N N . PHE B 2 35 ? -4.01400 13.27500 -9.59400 1.000 43.68468 37 PHE B N 1
ATOM 2628 C CA . PHE B 2 35 ? -3.40300 14.34500 -8.82500 1.000 49.03845 37 PHE B CA 1
ATOM 2629 C C . PHE B 2 35 ? -2.37600 13.74000 -7.88100 1.000 51.80387 37 PHE B C 1
ATOM 2630 O O . PHE B 2 35 ? -2.35000 12.52700 -7.65600 1.000 52.90509 37 PHE B O 1
ATOM 2638 N N . ARG B 2 36 ? -1.52200 14.59600 -7.32700 1.000 45.79247 38 ARG B N 1
ATOM 2639 C CA . ARG B 2 36 ? -0.53100 14.12800 -6.37400 1.000 51.01898 38 ARG B CA 1
ATOM 2640 C C . ARG B 2 36 ? -0.22100 15.24200 -5.39000 1.000 51.55188 38 ARG B C 1
ATOM 2641 O O . ARG B 2 36 ? -0.39800 16.42700 -5.68200 1.000 58.23136 38 ARG B O 1
ATOM 2649 N N . ARG B 2 37 ? 0.23900 14.84000 -4.20900 1.000 52.67230 39 ARG B N 1
ATOM 2650 C CA . ARG B 2 37 ? 0.63700 15.77800 -3.16500 1.000 55.24406 39 ARG B CA 1
ATOM 2651 C C . ARG B 2 37 ? 1.97600 15.32100 -2.60800 1.000 60.00157 39 ARG B C 1
ATOM 2652 O O . ARG B 2 37 ? 2.06800 14.24500 -2.00800 1.000 52.34271 39 ARG B O 1
ATOM 2660 N N . ALA B 2 38 ? 3.01100 16.12800 -2.82600 1.000 74.27296 40 ALA B N 1
ATOM 2661 C CA . ALA B 2 38 ? 4.30800 15.87500 -2.23300 1.000 76.27222 40 ALA B CA 1
ATOM 2662 C C . ALA B 2 38 ? 4.24400 16.13400 -0.72800 1.000 83.40362 40 ALA B C 1
ATOM 2663 O O . ALA B 2 38 ? 3.35000 16.83600 -0.25100 1.000 85.33086 40 ALA B O 1
ATOM 2665 N N . PRO B 2 39 ? 5.17700 15.56200 0.04400 1.000 88.17948 41 PRO B N 1
ATOM 2666 C CA . PRO B 2 39 ? 5.10200 15.69900 1.51200 1.000 91.64782 41 PRO B CA 1
ATOM 2667 C C . PRO B 2 39 ? 4.96800 17.12800 2.02100 1.000 99.77422 41 PRO B C 1
ATOM 2668 O O . PRO B 2 39 ? 4.24700 17.35800 3.00000 1.000 113.45499 41 PRO B O 1
ATOM 2672 N N . GLY B 2 40 ? 5.63300 18.09400 1.39300 1.000 90.41685 42 GLY B N 1
ATOM 2673 C CA . GLY B 2 40 ? 5.57400 19.45900 1.88000 1.000 95.83107 42 GLY B CA 1
ATOM 2674 C C . GLY B 2 40 ? 4.92100 20.43800 0.92600 1.000 100.77593 42 GLY B C 1
ATOM 2675 O O . GLY B 2 40 ? 4.83300 21.63400 1.22200 1.000 102.43373 42 GLY B O 1
ATOM 2676 N N . LYS B 2 41 ? 4.45100 19.94600 -0.21600 1.000 92.59289 43 LYS B N 1
ATOM 2677 C CA . LYS B 2 41 ? 3.88800 20.78600 -1.25900 1.000 91.48568 43 LYS B CA 1
ATOM 2678 C C . LYS B 2 41 ? 2.36100 20.76400 -1.20400 1.000 86.43993 43 LYS B C 1
ATOM 2679 O O . LYS B 2 41 ? 1.74500 20.04700 -0.41300 1.000 86.60247 43 LYS B O 1
ATOM 2685 N N . GLU B 2 42 ? 1.74900 21.56900 -2.06500 1.000 83.85326 44 GLU B N 1
ATOM 2686 C CA . GLU B 2 42 ? 0.30600 21.57600 -2.24200 1.000 86.79447 44 GLU B CA 1
ATOM 2687 C C . GLU B 2 42 ? -0.10200 20.49500 -3.24100 1.000 75.30386 44 GLU B C 1
ATOM 2688 O O . GLU B 2 42 ? 0.72800 19.92600 -3.95300 1.000 70.54543 44 GLU B O 1
ATOM 2694 N N . ARG B 2 43 ? -1.40200 20.21300 -3.29200 1.000 78.30803 45 ARG B N 1
ATOM 2695 C CA . ARG B 2 43 ? -1.91800 19.26100 -4.26800 1.000 77.81768 45 ARG B CA 1
ATOM 2696 C C . ARG B 2 43 ? -1.75300 19.82500 -5.67300 1.000 72.93979 45 ARG B C 1
ATOM 2697 O O . ARG B 2 43 ? -2.06400 20.99300 -5.92300 1.000 78.40334 45 ARG B O 1
ATOM 2705 N N . GLU B 2 44 ? -1.25400 19.00000 -6.59300 1.000 69.44980 46 GLU B N 1
ATOM 2706 C CA . GLU B 2 44 ? -0.95300 19.45700 -7.94200 1.000 67.41910 46 GLU B CA 1
ATOM 2707 C C . GLU B 2 44 ? -1.53400 18.50300 -8.97800 1.000 61.79706 46 GLU B C 1
ATOM 2708 O O . GLU B 2 44 ? -1.55400 17.28400 -8.78200 1.000 50.98081 46 GLU B O 1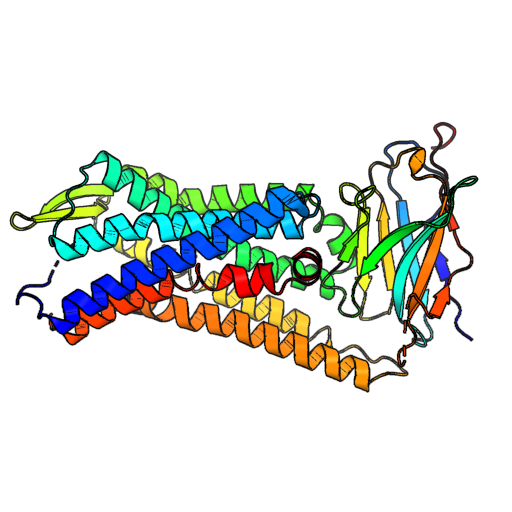
ATOM 2714 N N . PHE B 2 45 ? -2.01000 19.07700 -10.07700 1.000 56.11929 47 PHE B N 1
ATOM 2715 C CA . PHE B 2 45 ? -2.52800 18.29100 -11.18700 1.000 49.97593 47 PHE B CA 1
ATOM 2716 C C . PHE B 2 45 ? -1.39900 17.53100 -11.87000 1.000 48.50081 47 PHE B C 1
ATOM 2717 O O . PHE B 2 45 ? -0.31300 18.07300 -12.09700 1.000 47.69468 47 PHE B O 1
ATOM 2725 N N . VAL B 2 46 ? -1.65200 16.26300 -12.18600 1.000 43.18192 48 VAL B N 1
ATOM 2726 C CA . VAL B 2 46 ? -0.69200 15.40700 -12.88300 1.000 45.57090 48 VAL B CA 1
ATOM 2727 C C . VAL B 2 46 ? -1.14200 15.12200 -14.31500 1.000 46.80875 48 VAL B C 1
ATOM 2728 O O . VAL B 2 46 ? -0.45200 15.45800 -15.27300 1.000 43.66120 48 VAL B O 1
ATOM 2732 N N . ALA B 2 47 ? -2.30500 14.48900 -14.46500 1.000 40.43495 49 ALA B N 1
ATOM 2733 C CA . ALA B 2 47 ? -2.79900 14.14100 -15.79000 1.000 42.52638 49 ALA B CA 1
ATOM 2734 C C . ALA B 2 47 ? -4.29800 13.91200 -15.71300 1.000 45.03860 49 ALA B C 1
ATOM 2735 O O . ALA B 2 47 ? -4.84600 13.58200 -14.65800 1.000 43.30911 49 ALA B O 1
ATOM 2737 N N . SER B 2 48 ? -4.95400 14.09800 -16.85500 1.000 41.94987 50 SER B N 1
ATOM 2738 C CA . SER B 2 48 ? -6.36400 13.77400 -16.98900 1.000 39.22402 50 SER B CA 1
ATOM 2739 C C . SER B 2 48 ? -6.62300 13.33400 -18.42000 1.000 41.93224 50 SER B C 1
ATOM 2740 O O . SER B 2 48 ? -5.79900 13.54400 -19.31500 1.000 36.72621 50 SER B O 1
ATOM 2743 N N . ILE B 2 49 ? -7.78400 12.72000 -18.62800 1.000 38.87879 51 ILE B N 1
ATOM 2744 C CA . ILE B 2 49 ? -8.15700 12.22700 -19.94500 1.000 41.65299 51 ILE B CA 1
ATOM 2745 C C . ILE B 2 49 ? -9.66600 12.34900 -20.08900 1.000 39.92205 51 ILE B C 1
ATOM 2746 O O . ILE B 2 49 ? -10.41500 12.22900 -19.11500 1.000 39.43030 51 ILE B O 1
ATOM 2751 N N . THR B 2 50 ? -10.10600 12.61300 -21.31500 1.000 45.45780 52 THR B N 1
ATOM 2752 C CA . THR B 2 50 ? -11.52400 12.75100 -21.59600 1.000 44.74364 52 THR B CA 1
ATOM 2753 C C . THR B 2 50 ? -12.24200 11.42000 -21.38300 1.000 44.13530 52 THR B C 1
ATOM 2754 O O . THR B 2 50 ? -11.62800 10.35200 -21.29300 1.000 39.94462 52 THR B O 1
ATOM 2758 N N . TRP B 2 51 ? -13.57200 11.50500 -21.30800 1.000 43.47170 53 TRP B N 1
ATOM 2759 C CA . TRP B 2 51 ? -14.39600 10.30900 -21.17200 1.000 51.58359 53 TRP B CA 1
ATOM 2760 C C . TRP B 2 51 ? -14.11400 9.30700 -22.28600 1.000 52.90244 53 TRP B C 1
ATOM 2761 O O . TRP B 2 51 ? -14.05500 8.09600 -22.04300 1.000 53.32393 53 TRP B O 1
ATOM 2772 N N . SER B 2 52 ? -13.93300 9.79200 -23.51400 1.000 48.50623 54 SER B N 1
ATOM 2773 C CA . SER B 2 52 ? -13.69500 8.90600 -24.64800 1.000 45.76181 54 SER B CA 1
ATOM 2774 C C . SER B 2 52 ? -12.34300 8.21000 -24.58900 1.000 40.69111 54 SER B C 1
ATOM 2775 O O . SER B 2 52 ? -12.12500 7.25800 -25.34800 1.000 44.20057 54 SER B O 1
ATOM 2778 N N . GLY B 2 53 ? -11.43800 8.65100 -23.71700 1.000 40.59183 55 GLY B N 1
ATOM 2779 C CA . GLY B 2 53 ? -10.08900 8.12600 -23.71000 1.000 37.65793 55 GLY B CA 1
ATOM 2780 C C . GLY B 2 53 ? -9.20200 8.64200 -24.81900 1.000 37.25297 55 GLY B C 1
ATOM 2781 O O . GLY B 2 53 ? -8.06000 8.19000 -24.93800 1.000 39.69023 55 GLY B O 1
ATOM 2782 N N . ILE B 2 54 ? -9.68600 9.58300 -25.62500 1.000 43.76475 56 ILE B N 1
ATOM 2783 C CA . ILE B 2 54 ? -8.95000 10.03700 -26.80300 1.000 40.99079 56 ILE B CA 1
ATOM 2784 C C . ILE B 2 54 ? -7.91200 11.09300 -26.44300 1.000 43.48391 56 ILE B C 1
ATOM 2785 O O . ILE B 2 54 ? -6.75600 11.01000 -26.86600 1.000 46.43735 56 ILE B O 1
ATOM 2790 N N . ASP B 2 55 ? -8.29700 12.09900 -25.65800 1.000 39.29995 57 ASP B N 1
ATOM 2791 C CA . ASP B 2 55 ? -7.46800 13.28800 -25.47500 1.000 43.39181 57 ASP B CA 1
ATOM 2792 C C . ASP B 2 55 ? -6.90900 13.37900 -24.06000 1.000 46.95840 57 ASP B C 1
ATOM 2793 O O . ASP B 2 55 ? -7.62300 13.79700 -23.13500 1.000 43.69687 57 ASP B O 1
ATOM 2798 N N . PRO B 2 56 ? -5.64700 13.01900 -23.84100 1.000 41.16192 58 PRO B N 1
ATOM 2799 C CA . PRO B 2 56 ? -5.02500 13.22400 -22.53000 1.000 40.30282 58 PRO B CA 1
ATOM 2800 C C . PRO B 2 56 ? -4.45200 14.62400 -22.37500 1.000 43.71517 58 PRO B C 1
ATOM 2801 O O . PRO B 2 56 ? -4.09000 15.29700 -23.34100 1.000 45.43937 58 PRO B O 1
ATOM 2805 N N . THR B 2 57 ? -4.37100 15.05500 -21.11800 1.000 45.28433 59 THR B N 1
ATOM 2806 C CA . THR B 2 57 ? -3.78100 16.33700 -20.75900 1.000 41.57142 59 THR B CA 1
ATOM 2807 C C . THR B 2 57 ? -2.77300 16.10300 -19.64600 1.000 46.68233 59 THR B C 1
ATOM 2808 O O . THR B 2 57 ? -3.10500 15.48800 -18.62700 1.000 42.81782 59 THR B O 1
ATOM 2812 N N . TYR B 2 58 ? -1.54700 16.58100 -19.84300 1.000 43.09192 60 TYR B N 1
ATOM 2813 C CA . TYR B 2 58 ? -0.45900 16.35200 -18.90500 1.000 47.26133 60 TYR B CA 1
ATOM 2814 C C . TYR B 2 58 ? 0.05400 17.67500 -18.36100 1.000 48.16377 60 TYR B C 1
ATOM 2815 O O . TYR B 2 58 ? 0.08800 18.68100 -19.07600 1.000 44.76415 60 TYR B O 1
ATOM 2824 N N . ALA B 2 59 ? 0.45000 17.66800 -17.09200 1.000 46.73888 61 ALA B N 1
ATOM 2825 C CA . ALA B 2 59 ? 1.18700 18.79600 -16.54400 1.000 48.89273 61 ALA B CA 1
ATOM 2826 C C . ALA B 2 59 ? 2.56100 18.86200 -17.19500 1.000 50.71261 61 ALA B C 1
ATOM 2827 O O . ALA B 2 59 ? 3.16700 17.83000 -17.49800 1.000 49.47432 61 ALA B O 1
ATOM 2829 N N . ASP B 2 60 ? 3.04700 20.08600 -17.42500 1.000 55.03729 62 ASP B N 1
ATOM 2830 C CA . ASP B 2 60 ? 4.32500 20.26300 -18.11000 1.000 60.32359 62 ASP B CA 1
ATOM 2831 C C . ASP B 2 60 ? 5.45000 19.50900 -17.41500 1.000 64.00586 62 ASP B C 1
ATOM 2832 O O . ASP B 2 60 ? 6.38300 19.03800 -18.07600 1.000 60.49670 62 ASP B O 1
ATOM 2837 N N . SER B 2 61 ? 5.36900 19.36700 -16.09000 1.000 48.14346 63 SER B N 1
ATOM 2838 C CA . SER B 2 61 ? 6.41500 18.69700 -15.33000 1.000 54.99350 63 SER B CA 1
ATOM 2839 C C . SER B 2 61 ? 6.52200 17.21000 -15.64500 1.000 49.21950 63 SER B C 1
ATOM 2840 O O . SER B 2 61 ? 7.57300 16.61300 -15.38700 1.000 52.79712 63 SER B O 1
ATOM 2843 N N . VAL B 2 62 ? 5.46800 16.59400 -16.18100 1.000 44.69563 64 VAL B N 1
ATOM 2844 C CA . VAL B 2 62 ? 5.44000 15.15300 -16.40300 1.000 47.24669 64 VAL B CA 1
ATOM 2845 C C . VAL B 2 62 ? 5.13800 14.78000 -17.84600 1.000 47.58305 64 VAL B C 1
ATOM 2846 O O . VAL B 2 62 ? 5.06400 13.58800 -18.15900 1.000 48.17116 64 VAL B O 1
ATOM 2850 N N . ALA B 2 63 ? 4.97100 15.76000 -18.73900 1.000 51.45338 65 ALA B N 1
ATOM 2851 C CA . ALA B 2 63 ? 4.53400 15.46300 -20.10100 1.000 52.58904 65 ALA B CA 1
ATOM 2852 C C . ALA B 2 63 ? 5.52300 14.57200 -20.84300 1.000 53.60299 65 ALA B C 1
ATOM 2853 O O . ALA B 2 63 ? 5.11500 13.74600 -21.66700 1.000 53.29919 65 ALA B O 1
ATOM 2855 N N . ASP B 2 64 ? 6.81800 14.71500 -20.56700 1.000 50.41654 66 ASP B N 1
ATOM 2856 C CA . ASP B 2 64 ? 7.83200 13.93300 -21.26300 1.000 53.11733 66 ASP B CA 1
ATOM 2857 C C . ASP B 2 64 ? 7.94000 12.50200 -20.75300 1.000 54.28557 66 ASP B C 1
ATOM 2858 O O . ASP B 2 64 ? 8.55000 11.66700 -21.43100 1.000 57.34749 66 ASP B O 1
ATOM 2863 N N . ARG B 2 65 ? 7.36600 12.19300 -19.58800 1.000 51.23004 67 ARG B N 1
ATOM 2864 C CA . ARG B 2 65 ? 7.59500 10.91400 -18.93400 1.000 47.15149 67 ARG B CA 1
ATOM 2865 C C . ARG B 2 65 ? 6.33400 10.12700 -18.60700 1.000 46.79563 67 ARG B C 1
ATOM 2866 O O . ARG B 2 65 ? 6.42600 8.90700 -18.42700 1.000 45.66081 67 ARG B O 1
ATOM 2874 N N . PHE B 2 66 ? 5.17600 10.77400 -18.50400 1.000 46.30916 68 PHE B N 1
ATOM 2875 C CA . PHE B 2 66 ? 3.94900 10.11300 -18.08500 1.000 40.66375 68 PHE B CA 1
ATOM 2876 C C . PHE B 2 66 ? 3.00300 9.95700 -19.26800 1.000 45.62926 68 PHE B C 1
ATOM 2877 O O . PHE B 2 66 ? 2.96000 10.80100 -20.16700 1.000 36.36352 68 PHE B O 1
ATOM 2885 N N . THR B 2 67 ? 2.24100 8.86600 -19.25800 1.000 40.92958 69 THR B N 1
ATOM 2886 C CA . THR B 2 67 ? 1.16700 8.65200 -20.21800 1.000 41.77156 69 THR B CA 1
ATOM 2887 C C . THR B 2 67 ? -0.05600 8.14600 -19.47300 1.000 45.24972 69 THR B C 1
ATOM 2888 O O . THR B 2 67 ? 0.06200 7.34600 -18.54000 1.000 44.34830 69 THR B O 1
ATOM 2892 N N . THR B 2 68 ? -1.22600 8.62800 -19.87100 1.000 40.27117 70 THR B N 1
ATOM 2893 C CA . THR B 2 68 ? -2.47300 8.20100 -19.26300 1.000 36.05083 70 THR B CA 1
ATOM 2894 C C . THR B 2 68 ? -3.38700 7.63700 -20.33900 1.000 38.44257 70 THR B C 1
ATOM 2895 O O . THR B 2 68 ? -3.30100 8.00800 -21.51300 1.000 33.66759 70 THR B O 1
ATOM 2899 N N . SER B 2 69 ? -4.24400 6.70800 -19.93500 1.000 38.09943 71 SER B N 1
ATOM 2900 C CA . SER B 2 69 ? -5.20600 6.12700 -20.85500 1.000 38.56617 71 SER B CA 1
ATOM 2901 C C . SER B 2 69 ? -6.43200 5.72200 -20.06200 1.000 45.19566 71 SER B C 1
ATOM 2902 O O . SER B 2 69 ? -6.39200 5.59800 -18.83400 1.000 34.58308 71 SER B O 1
ATOM 2905 N N . ARG B 2 70 ? -7.53200 5.52600 -20.77800 1.000 35.13386 72 ARG B N 1
ATOM 2906 C CA . ARG B 2 70 ? -8.78400 5.13900 -20.15600 1.000 39.50970 72 ARG B CA 1
ATOM 2907 C C . ARG B 2 70 ? -9.39000 3.98600 -20.93600 1.000 44.04086 72 ARG B C 1
ATOM 2908 O O . ARG B 2 70 ? -9.51500 4.05600 -22.16300 1.000 37.47361 72 ARG B O 1
ATOM 2916 N N . ASP B 2 71 ? -9.74000 2.92300 -20.21800 1.000 41.95525 73 ASP B N 1
ATOM 2917 C CA . ASP B 2 71 ? -10.44400 1.77800 -20.78700 1.000 44.53190 73 ASP B CA 1
ATOM 2918 C C . ASP B 2 71 ? -11.93400 2.06200 -20.65900 1.000 46.12727 73 ASP B C 1
ATOM 2919 O O . ASP B 2 71 ? -12.52700 1.85400 -19.59900 1.000 45.24745 73 ASP B O 1
ATOM 2924 N N . VAL B 2 72 ? -12.54400 2.54400 -21.74500 1.000 42.79899 74 VAL B N 1
ATOM 2925 C CA . VAL B 2 72 ? -13.96000 2.88500 -21.69900 1.000 45.22701 74 VAL B CA 1
ATOM 2926 C C . VAL B 2 72 ? -14.83100 1.65600 -21.47300 1.000 52.59995 74 VAL B C 1
ATOM 2927 O O . VAL B 2 72 ? -15.96400 1.78700 -21.00300 1.000 59.26681 74 VAL B O 1
ATOM 2931 N N . ALA B 2 73 ? -14.32900 0.45800 -21.77900 1.000 48.97557 75 ALA B N 1
ATOM 2932 C CA . ALA B 2 73 ? -15.16200 -0.73400 -21.66100 1.000 56.13706 75 ALA B CA 1
ATOM 2933 C C . ALA B 2 73 ? -15.37000 -1.13300 -20.20400 1.000 57.43041 75 ALA B C 1
ATOM 2934 O O . ALA B 2 73 ? -16.46400 -1.57000 -19.82800 1.000 56.29660 75 ALA B O 1
ATOM 2936 N N . ASN B 2 74 ? -14.34000 -0.99300 -19.36600 1.000 58.00842 76 ASN B N 1
ATOM 2937 C CA . ASN B 2 74 ? -14.44800 -1.36300 -17.95800 1.000 64.22411 76 ASN B CA 1
ATOM 2938 C C . ASN B 2 74 ? -14.19000 -0.20000 -17.00600 1.000 58.13596 76 ASN B C 1
ATOM 2939 O O . ASN B 2 74 ? -14.00700 -0.43200 -15.80400 1.000 59.43054 76 ASN B O 1
ATOM 2944 N N A ASN B 2 75 ? -14.17200 1.03700 -17.50600 0.450 50.54523 77 ASN B N 1
ATOM 2945 N N B ASN B 2 75 ? -14.15900 1.03500 -17.51200 0.550 50.15606 77 ASN B N 1
ATOM 2946 C CA A ASN B 2 75 ? -14.09000 2.23000 -16.66000 0.450 50.85856 77 ASN B CA 1
ATOM 2947 C CA B ASN B 2 75 ? -14.08700 2.23600 -16.67800 0.550 50.77878 77 ASN B CA 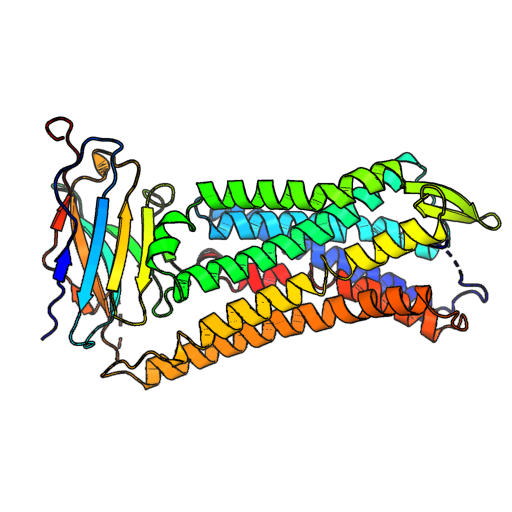1
ATOM 2948 C C A ASN B 2 75 ? -12.82500 2.23600 -15.80400 0.450 48.95039 77 ASN B C 1
ATOM 2949 C C B ASN B 2 75 ? -12.82700 2.25000 -15.81400 0.550 48.85682 77 ASN B C 1
ATOM 2950 O O A ASN B 2 75 ? -12.85400 2.59700 -14.62600 0.450 50.98041 77 ASN B O 1
ATOM 2951 O O B ASN B 2 75 ? -12.85900 2.62900 -14.64100 0.550 50.93915 77 ASN B O 1
ATOM 2960 N N . THR B 2 76 ? -11.70500 1.84000 -16.39600 1.000 46.75578 78 THR B N 1
ATOM 2961 C CA . THR B 2 76 ? -10.42300 1.81100 -15.70600 1.000 42.08396 78 THR B CA 1
ATOM 2962 C C . THR B 2 76 ? -9.54900 2.94700 -16.22000 1.000 44.48203 78 THR B C 1
ATOM 2963 O O . THR B 2 76 ? -9.44800 3.16100 -17.43300 1.000 40.46196 78 THR B O 1
ATOM 2967 N N . LEU B 2 77 ? -8.93500 3.67900 -15.29700 1.000 38.20250 79 LEU B N 1
ATOM 2968 C CA . LEU B 2 77 ? -8.01300 4.75900 -15.61600 1.000 39.32570 79 LEU B CA 1
ATOM 2969 C C . LEU B 2 77 ? -6.58800 4.30300 -15.33700 1.000 40.43834 79 LEU B C 1
ATOM 2970 O O . LEU B 2 77 ? -6.31800 3.68500 -14.30300 1.000 39.70250 79 LEU B O 1
ATOM 2975 N N . TYR B 2 78 ? -5.67800 4.60000 -16.26000 1.000 37.99929 80 TYR B N 1
ATOM 2976 C CA . TYR B 2 78 ? -4.28700 4.19300 -16.13500 1.000 38.66645 80 TYR B CA 1
ATOM 2977 C C . TYR B 2 78 ? -3.37100 5.40600 -16.13200 1.000 39.12051 80 TYR B C 1
ATOM 2978 O O . TYR B 2 78 ? -3.64200 6.41600 -16.78800 1.000 42.00972 80 TYR B O 1
ATOM 2987 N N . LEU B 2 79 ? -2.26800 5.28500 -15.39900 1.000 37.52103 81 LEU B N 1
ATOM 2988 C CA . LEU B 2 79 ? -1.19100 6.27000 -15.43500 1.000 36.97873 81 LEU B CA 1
ATOM 2989 C C . LEU B 2 79 ? 0.12600 5.51400 -15.50300 1.000 40.42475 81 LEU B C 1
ATOM 2990 O O . LEU B 2 79 ? 0.52800 4.86900 -14.52900 1.000 42.53865 81 LEU B O 1
ATOM 2995 N N . GLN B 2 80 ? 0.78900 5.58300 -16.65100 1.000 37.94177 82 GLN B N 1
ATOM 2996 C CA . GLN B 2 80 ? 2.10600 4.99000 -16.82100 1.000 39.10061 82 GLN B CA 1
ATOM 2997 C C . GLN B 2 80 ? 3.15300 6.05800 -16.53300 1.000 44.27823 82 GLN B C 1
ATOM 2998 O O . GLN B 2 80 ? 3.18800 7.09800 -17.19900 1.000 43.39203 82 GLN B O 1
ATOM 3004 N N . MET B 2 81 ? 3.98900 5.80900 -15.53100 1.000 42.97383 83 MET B N 1
ATOM 3005 C CA . MET B 2 81 ? 5.01400 6.74800 -15.09800 1.000 39.65041 83 MET B CA 1
ATOM 3006 C C . MET B 2 81 ? 6.37800 6.15100 -15.41000 1.000 44.04360 83 MET B C 1
ATOM 3007 O O . MET B 2 81 ? 6.72000 5.08100 -14.89900 1.000 50.88779 83 MET B O 1
ATOM 3012 N N . ASN B 2 82 ? 7.14900 6.83700 -16.24800 1.000 51.38090 84 ASN B N 1
ATOM 3013 C CA . ASN B 2 82 ? 8.48200 6.40100 -16.63000 1.000 51.88399 84 ASN B CA 1
ATOM 3014 C C . ASN B 2 82 ? 9.51300 7.40400 -16.13000 1.000 54.65099 84 ASN B C 1
ATOM 3015 O O . ASN B 2 82 ? 9.18600 8.54800 -15.80500 1.000 52.31513 84 ASN B O 1
ATOM 3020 N N . SER B 2 83 ? 10.76800 6.95300 -16.07200 1.000 54.80182 85 SER B N 1
ATOM 3021 C CA . SER B 2 83 ? 11.90600 7.80100 -15.70900 1.000 63.13986 85 SER B CA 1
ATOM 3022 C C . SER B 2 83 ? 11.63100 8.58100 -14.42400 1.000 59.34083 85 SER B C 1
ATOM 3023 O O . SER B 2 83 ? 11.83300 9.79500 -14.34400 1.000 56.30482 85 SER B O 1
ATOM 3026 N N . LEU B 2 84 ? 11.16200 7.86400 -13.40800 1.000 54.04449 86 LEU B N 1
ATOM 3027 C CA . LEU B 2 84 ? 10.72600 8.50400 -12.17500 1.000 57.53173 86 LEU B CA 1
ATOM 3028 C C . LEU B 2 84 ? 11.89200 9.18000 -11.46200 1.000 58.81885 86 LEU B C 1
ATOM 3029 O O . LEU B 2 84 ? 12.99000 8.62300 -11.36000 1.000 61.93366 86 LEU B O 1
ATOM 3034 N N . LYS B 2 85 ? 11.65000 10.39800 -10.98700 1.000 58.32746 87 LYS B N 1
ATOM 3035 C CA . LYS B 2 85 ? 12.62000 11.17800 -10.23100 1.000 60.05242 87 LYS B CA 1
ATOM 3036 C C . LYS B 2 85 ? 12.15600 11.31800 -8.78700 1.000 55.27714 87 LYS B C 1
ATOM 3037 O O . LYS B 2 85 ? 11.04600 10.91900 -8.42400 1.000 52.76521 87 LYS B O 1
ATOM 3043 N N . HIS B 2 86 ? 13.02300 11.90800 -7.95900 1.000 55.64552 88 HIS B N 1
ATOM 3044 C CA . HIS B 2 86 ? 12.64500 12.18400 -6.57600 1.000 60.38297 88 HIS B CA 1
ATOM 3045 C C . HIS B 2 86 ? 11.45300 13.12900 -6.50600 1.000 62.03767 88 HIS B C 1
ATOM 3046 O O . HIS B 2 86 ? 10.60100 13.00100 -5.61900 1.000 62.53983 88 HIS B O 1
ATOM 3053 N N . GLU B 2 87 ? 11.38000 14.09100 -7.42900 1.000 59.97526 89 GLU B N 1
ATOM 3054 C CA . GLU B 2 87 ? 10.27000 15.03600 -7.44300 1.000 61.54812 89 GLU B CA 1
ATOM 3055 C C . GLU B 2 87 ? 8.93400 14.36400 -7.72800 1.000 58.90368 89 GLU B C 1
ATOM 3056 O O . GLU B 2 87 ? 7.88900 14.99400 -7.53000 1.000 60.35837 89 GLU B O 1
ATOM 3062 N N . ASP B 2 88 ? 8.94000 13.11100 -8.18000 1.000 49.66869 90 ASP B N 1
ATOM 3063 C CA . ASP B 2 88 ? 7.71700 12.34600 -8.37800 1.000 45.63641 90 ASP B CA 1
ATOM 3064 C C . ASP B 2 88 ? 7.26200 11.62400 -7.11600 1.000 44.49038 90 ASP B C 1
ATOM 3065 O O . ASP B 2 88 ? 6.16200 11.06200 -7.10500 1.000 47.86371 90 ASP B O 1
ATOM 3070 N N . THR B 2 89 ? 8.07700 11.61600 -6.06300 1.000 52.80229 91 THR B N 1
ATOM 3071 C CA . THR B 2 89 ? 7.67700 11.01100 -4.79800 1.000 53.04149 91 THR B CA 1
ATOM 3072 C C . THR B 2 89 ? 6.53300 11.81300 -4.18900 1.000 52.51012 91 THR B C 1
ATOM 3073 O O . THR B 2 89 ? 6.69600 12.99500 -3.86900 1.000 60.87544 91 THR B O 1
ATOM 3077 N N . ALA B 2 90 ? 5.38200 11.17100 -4.02600 1.000 47.41442 92 ALA B N 1
ATOM 3078 C CA . ALA B 2 90 ? 4.17200 11.83000 -3.54500 1.000 49.61295 92 ALA B CA 1
ATOM 3079 C C . ALA B 2 90 ? 3.10900 10.76100 -3.32700 1.000 49.36685 92 ALA B C 1
ATOM 3080 O O . ALA B 2 90 ? 3.30000 9.58700 -3.66200 1.000 42.58691 92 ALA B O 1
ATOM 3082 N N . VAL B 2 91 ? 1.98600 11.17800 -2.75600 1.000 49.33328 93 VAL B N 1
ATOM 3083 C CA . VAL B 2 91 ? 0.77400 10.36900 -2.73900 1.000 50.39077 93 VAL B CA 1
ATOM 3084 C C . VAL B 2 91 ? -0.03200 10.73200 -3.97800 1.000 43.38438 93 VAL B C 1
ATOM 3085 O O . VAL B 2 91 ? -0.35700 11.90400 -4.19500 1.000 45.78591 93 VAL B O 1
ATOM 3089 N N . TYR B 2 92 ? -0.35500 9.73600 -4.79300 1.000 43.79209 94 TYR B N 1
ATOM 3090 C CA . TYR B 2 92 ? -1.09000 9.95700 -6.02900 1.000 43.57243 94 TYR B CA 1
ATOM 3091 C C . TYR B 2 92 ? -2.56200 9.64200 -5.81000 1.000 49.03046 94 TYR B C 1
ATOM 3092 O O . TYR B 2 92 ? -2.90200 8.58500 -5.27000 1.000 48.15075 94 TYR B O 1
ATOM 3101 N N . TYR B 2 93 ? -3.42600 10.56300 -6.22500 1.000 45.03711 95 TYR B N 1
ATOM 3102 C CA . TYR B 2 93 ? -4.86300 10.44300 -6.02900 1.000 44.33674 95 TYR B CA 1
ATOM 3103 C C . TYR B 2 93 ? -5.55800 10.28100 -7.37300 1.000 44.25315 95 TYR B C 1
ATOM 3104 O O . TYR B 2 93 ? -5.27200 11.01900 -8.32100 1.000 44.19054 95 TYR B O 1
ATOM 3113 N N . CYS B 2 94 ? -6.47300 9.32400 -7.44200 1.000 47.09125 96 CYS B N 1
ATOM 3114 C CA . CYS B 2 94 ? -7.38700 9.19300 -8.56400 1.000 48.30371 96 CYS B CA 1
ATOM 3115 C C . CYS B 2 94 ? -8.59500 10.09500 -8.34300 1.000 45.10144 96 CYS B C 1
ATOM 3116 O O . CYS B 2 94 ? -9.12000 10.18600 -7.23000 1.000 45.13251 96 CYS B O 1
ATOM 3119 N N . ALA B 2 95 ? -9.02300 10.77100 -9.40500 1.000 48.57245 97 ALA B N 1
ATOM 3120 C CA . ALA B 2 95 ? -10.18800 11.64400 -9.36600 1.000 46.21295 97 ALA B CA 1
ATOM 3121 C C . ALA B 2 95 ? -11.19800 11.19400 -10.41400 1.000 45.11801 97 ALA B C 1
ATOM 3122 O O . ALA B 2 95 ? -10.82700 10.86900 -11.54600 1.000 49.26309 97 ALA B O 1
ATOM 3124 N N . ALA B 2 96 ? -12.47400 11.17500 -10.03200 1.000 46.18688 98 ALA B N 1
ATOM 3125 C CA . ALA B 2 96 ? -13.53800 10.68200 -10.89400 1.000 53.81561 98 ALA B CA 1
ATOM 3126 C C . ALA B 2 96 ? -14.66100 11.70400 -10.99000 1.000 59.17823 98 ALA B C 1
ATOM 3127 O O . ALA B 2 96 ? -14.87800 12.50300 -10.07500 1.000 62.74497 98 ALA B O 1
ATOM 3129 N N . ARG B 2 97 ? -15.37800 11.66200 -12.11100 1.000 57.42547 99 ARG B N 1
ATOM 3130 C CA . ARG B 2 97 ? -16.54800 12.49700 -12.33600 1.000 61.78288 99 ARG B CA 1
ATOM 3131 C C . ARG B 2 97 ? -17.81200 11.65300 -12.27000 1.000 68.79710 99 ARG B C 1
ATOM 3132 O O . ARG B 2 97 ? -17.83100 10.50700 -12.73500 1.000 67.86079 99 ARG B O 1
ATOM 3140 N N . ALA B 2 98 ? -18.86600 12.22600 -11.69600 1.000 65.96415 100 ALA B N 1
ATOM 3141 C CA . ALA B 2 98 ? -20.17200 11.59800 -11.75300 1.000 68.33133 100 ALA B CA 1
ATOM 3142 C C . ALA B 2 98 ? -20.75300 11.73600 -13.16000 1.000 78.82696 100 ALA B C 1
ATOM 3143 O O . ALA B 2 98 ? -20.45300 12.70000 -13.87000 1.000 75.57809 100 ALA B O 1
ATOM 3145 N N . PRO B 2 99 ? -21.57800 10.77900 -13.59000 1.000 87.62450 101 PRO B N 1
ATOM 3146 C CA . PRO B 2 99 ? -22.16300 10.87500 -14.93800 1.000 96.10518 101 PRO B CA 1
ATOM 3147 C C . PRO B 2 99 ? -23.02400 12.10900 -15.14100 1.000 101.85277 101 PRO B C 1
ATOM 3148 O O . PRO B 2 99 ? -23.18100 12.56200 -16.28200 1.000 109.41341 101 PRO B O 1
ATOM 3152 N N . VAL B 2 100 ? -23.58600 12.66800 -14.07400 1.000 103.77306 102 VAL B N 1
ATOM 3153 C CA . VAL B 2 100 ? -24.38100 13.88500 -14.17700 1.000 109.03457 102 VAL B CA 1
ATOM 3154 C C . VAL B 2 100 ? -23.47000 15.10600 -14.21200 1.000 112.12514 102 VAL B C 1
ATOM 3155 O O . VAL B 2 100 ? -23.11700 15.59900 -15.28400 1.000 116.94233 102 VAL B O 1
ATOM 3159 N N . ASP B 2 108 ? -12.94900 20.54100 -12.30600 1.000 120.85469 110 ASP B N 1
ATOM 3160 C CA . ASP B 2 108 ? -13.11700 20.07100 -10.93600 1.000 118.17837 110 ASP B CA 1
ATOM 3161 C C . ASP B 2 108 ? -13.76400 18.68900 -10.93000 1.000 107.86639 110 ASP B C 1
ATOM 3162 O O . ASP B 2 108 ? -14.51900 18.34600 -11.84000 1.000 110.91387 110 ASP B O 1
ATOM 3167 N N . TYR B 2 109 ? -13.47000 17.90000 -9.90000 1.000 96.36425 111 TYR B N 1
ATOM 3168 C CA . TYR B 2 109 ? -13.91400 16.51800 -9.82100 1.000 84.90002 111 TYR B CA 1
ATOM 3169 C C . TYR B 2 109 ? -14.81400 16.31500 -8.61000 1.000 83.03495 111 TYR B C 1
ATOM 3170 O O . TYR B 2 109 ? -14.75000 17.05600 -7.62600 1.000 90.11513 111 TYR B O 1
ATOM 3179 N N . ASP B 2 110 ? -15.65300 15.28500 -8.69500 1.000 73.98899 112 ASP B N 1
ATOM 3180 C CA . ASP B 2 110 ? -16.64900 14.99900 -7.67100 1.000 74.96491 112 ASP B CA 1
ATOM 3181 C C . ASP B 2 110 ? -16.18900 13.97200 -6.64700 1.000 67.70071 112 ASP B C 1
ATOM 3182 O O . ASP B 2 110 ? -16.66000 14.00100 -5.50600 1.000 69.74460 112 ASP B O 1
ATOM 3187 N N . TYR B 2 111 ? -15.28800 13.06800 -7.02200 1.000 59.24909 113 TYR B N 1
ATOM 3188 C CA . TYR B 2 111 ? -14.84300 11.99900 -6.14200 1.000 54.10961 113 TYR B CA 1
ATOM 3189 C C . TYR B 2 111 ? -13.32900 11.88100 -6.20000 1.000 54.31372 113 TYR B C 1
ATOM 3190 O O . TYR B 2 111 ? -12.70500 12.16100 -7.22800 1.000 59.34629 113 TYR B O 1
ATOM 3199 N N . TRP B 2 112 ? -12.74600 11.45400 -5.08300 1.000 48.86348 114 TRP B N 1
ATOM 3200 C CA . TRP B 2 112 ? -11.30300 11.33900 -4.94500 1.000 53.10605 114 TRP B CA 1
ATOM 3201 C C . TRP B 2 112 ? -10.96200 10.03100 -4.25200 1.000 53.53671 114 TRP B C 1
ATOM 3202 O O . TRP B 2 112 ? -11.65300 9.61900 -3.31700 1.000 55.59526 114 TRP B O 1
ATOM 3213 N N . GLY B 2 113 ? -9.90000 9.38100 -4.71600 1.000 51.38234 115 GLY B N 1
ATOM 3214 C CA . GLY B 2 113 ? -9.40400 8.21200 -4.02600 1.000 54.68368 115 GLY B CA 1
ATOM 3215 C C . GLY B 2 113 ? -8.67100 8.58100 -2.75100 1.000 56.58195 115 GLY B C 1
ATOM 3216 O O . GLY B 2 113 ? -8.30900 9.73400 -2.51300 1.000 50.41599 115 GLY B O 1
ATOM 3217 N N . GLN B 2 114 ? -8.45400 7.57700 -1.90300 1.000 52.89865 116 GLN B N 1
ATOM 3218 C CA . GLN B 2 114 ? -7.68700 7.82300 -0.68900 1.000 56.61545 116 GLN B CA 1
ATOM 3219 C C . GLN B 2 114 ? -6.20500 8.02000 -0.97000 1.000 51.19045 116 GLN B C 1
ATOM 3220 O O . GLN B 2 114 ? -5.47200 8.44100 -0.07100 1.000 47.96929 116 GLN B O 1
ATOM 3226 N N . GLY B 2 115 ? -5.75300 7.74000 -2.18400 1.000 52.19642 117 GLY B N 1
ATOM 3227 C CA . GLY B 2 115 ? -4.37800 7.97800 -2.55800 1.000 57.41557 117 GLY B CA 1
ATOM 3228 C C . GLY B 2 115 ? -3.52400 6.72600 -2.44900 1.000 62.28552 117 GLY B C 1
ATOM 3229 O O . GLY B 2 115 ? -3.83700 5.77700 -1.72600 1.000 65.05620 117 GLY B O 1
ATOM 3230 N N . THR B 2 116 ? -2.42200 6.73200 -3.19200 1.000 54.69517 118 THR B N 1
ATOM 3231 C CA . THR B 2 116 ? -1.45900 5.64200 -3.15200 1.000 55.92258 118 THR B CA 1
ATOM 3232 C C . THR B 2 116 ? -0.06200 6.23500 -3.10300 1.000 52.30054 118 THR B C 1
ATOM 3233 O O . THR B 2 116 ? 0.27600 7.10500 -3.91200 1.000 49.45798 118 THR B O 1
ATOM 3237 N N . GLN B 2 117 ? 0.74000 5.77000 -2.15100 1.000 50.41098 119 GLN B N 1
ATOM 3238 C CA . GLN B 2 117 ? 2.07900 6.31000 -1.97400 1.000 50.75392 119 GLN B CA 1
ATOM 3239 C C . GLN B 2 117 ? 2.99300 5.84800 -3.10000 1.000 54.20999 119 GLN B C 1
ATOM 3240 O O . GLN B 2 117 ? 3.08200 4.65200 -3.39800 1.000 56.93619 119 GLN B O 1
ATOM 3246 N N . VAL B 2 118 ? 3.66200 6.80200 -3.73700 1.000 47.77672 120 VAL B N 1
ATOM 3247 C CA . VAL B 2 118 ? 4.73800 6.52400 -4.67700 1.000 48.77559 120 VAL B CA 1
ATOM 3248 C C . VAL B 2 118 ? 5.99900 7.15600 -4.11300 1.000 44.59876 120 VAL B C 1
ATOM 3249 O O . VAL B 2 118 ? 6.05000 8.37400 -3.90800 1.000 53.96434 120 VAL B O 1
ATOM 3253 N N . THR B 2 119 ? 7.00500 6.33100 -3.84800 1.000 46.11398 121 THR B N 1
ATOM 3254 C CA . THR B 2 119 ? 8.26300 6.78900 -3.27600 1.000 58.84636 121 THR B CA 1
ATOM 3255 C C . THR B 2 119 ? 9.39500 6.35600 -4.19200 1.000 55.98377 121 THR B C 1
ATOM 3256 O O . THR B 2 119 ? 9.55000 5.16300 -4.47400 1.000 53.01036 121 THR B O 1
ATOM 3260 N N . VAL B 2 120 ? 10.17500 7.32300 -4.65800 1.000 55.90111 122 VAL B N 1
ATOM 3261 C CA . VAL B 2 120 ? 11.30100 7.07500 -5.54700 1.000 57.00975 122 VAL B CA 1
ATOM 3262 C C . VAL B 2 120 ? 12.57000 7.17600 -4.71300 1.000 66.42272 122 VAL B C 1
ATOM 3263 O O . VAL B 2 120 ? 12.99100 8.27300 -4.33000 1.000 74.57028 122 VAL B O 1
ATOM 3267 N N . SER B 2 121 ? 13.18000 6.02900 -4.42800 1.000 57.45329 123 SER B N 1
ATOM 3268 C CA . SER B 2 121 ? 14.35400 5.96600 -3.57500 1.000 61.02674 123 SER B CA 1
ATOM 3269 C C . SER B 2 121 ? 15.30100 4.89200 -4.08700 1.000 62.19042 123 SER B C 1
ATOM 3270 O O . SER B 2 121 ? 14.87800 3.88700 -4.66700 1.000 68.82424 123 SER B O 1
ATOM 3273 N N . SER B 2 122 ? 16.59500 5.12100 -3.85500 1.000 67.43929 124 SER B N 1
ATOM 3274 C CA . SER B 2 122 ? 17.63200 4.17700 -4.24900 1.000 72.15678 124 SER B CA 1
ATOM 3275 C C . SER B 2 122 ? 17.68000 2.94500 -3.35500 1.000 81.77485 124 SER B C 1
ATOM 3276 O O . SER B 2 122 ? 18.26000 1.92800 -3.75400 1.000 85.67922 124 SER B O 1
ATOM 3279 N N . ALA B 2 123 ? 17.08500 3.00500 -2.16500 1.000 83.46752 125 ALA B N 1
ATOM 3280 C CA . ALA B 2 123 ? 17.03600 1.87400 -1.24800 1.000 90.93448 125 ALA B CA 1
ATOM 3281 C C . ALA B 2 123 ? 16.01700 0.80600 -1.65900 1.000 98.64170 125 ALA B C 1
ATOM 3282 O O . ALA B 2 123 ? 15.63700 -0.01800 -0.82300 1.000 97.94997 125 ALA B O 1
ATOM 3284 N N . ALA B 2 124 ? 15.58700 0.78700 -2.91200 1.000 105.49067 126 ALA B N 1
ATOM 3285 C CA . ALA B 2 124 ? 14.61200 -0.17100 -3.40600 1.000 108.65552 126 ALA B CA 1
ATOM 3286 C C . ALA B 2 124 ? 15.27000 -1.13200 -4.39500 1.000 112.85120 126 ALA B C 1
ATOM 3287 O O . ALA B 2 124 ? 16.46600 -1.04100 -4.69100 1.000 119.64057 126 ALA B O 1
ATOM 3289 N N . ALA B 2 125 ? 14.47100 -2.06700 -4.90600 1.000 111.40478 127 ALA B N 1
ATOM 3290 C CA . ALA B 2 125 ? 14.94900 -3.03200 -5.89300 1.000 112.93616 127 ALA B CA 1
ATOM 3291 C C . ALA B 2 125 ? 13.94600 -3.21700 -7.03000 1.000 112.71279 127 ALA B C 1
ATOM 3292 O O . ALA B 2 125 ? 14.33300 -3.41800 -8.18200 1.000 114.86867 127 ALA B O 1
#

B-factor: mean 58.4, std 23.62, range [26.59, 168.22]

Organism: Mus musculus (NCBI:txid10090)

Nearest PDB structures (foldseek):
  8ef6-assembly1_R  TM=9.782E-01  e=5.107E-34  Homo sapiens
  8f7q-assembly1_R  TM=9.771E-01  e=1.493E-33  Homo sapiens
  7u2l-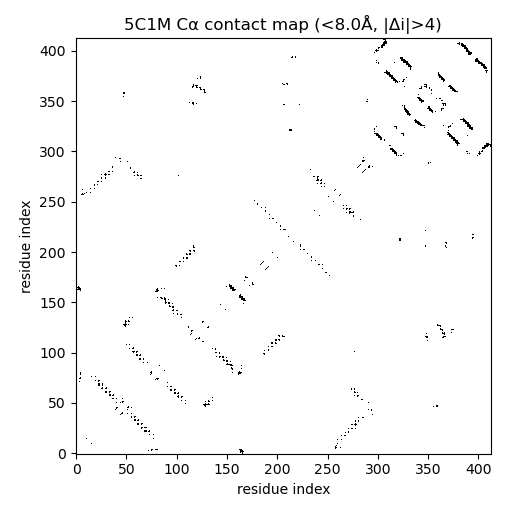assembly1_D  TM=9.714E-01  e=9.984E-34  Mus musculus
  7sbf-assembly1_R  TM=9.718E-01  e=9.753E-33  Escherichia coli
  8dzp-assembly1_A  TM=9.514E-01  e=9.265E-27  Homo sapiens

GO terms:
  GO:0005515 protein binding (F, IPI)
  GO:0004985 G protein-coupled opioid receptor activity (F, IDA)
  GO:0005886 plasma membrane (C, EXP)
  GO:0019233 sensory perception of pain (P, IMP)
  GO:0050769 positive regulation of neurogenesis (P, IMP)
  GO:0016020 membrane (C, IDA)
  GO:0007191 adenylate cyclase-activating dopamine receptor signaling pathway (P, IDA)
  GO:0007193 adenylate cyclase-inhibiting G protein-coupled receptor signaling pathway (P, IDA)
  GO:0004985 G protein-coupled opioid receptor activity (F, IGI)
  GO:0038003 G protein-coupled opioid receptor signaling pathway (P, IGI)
  GO:0007626 locomotory behavior (P, IGI)
  GO:0019226 transmission of nerve impulse (P, IMP)
  GO:0007626 locomotory behavior (P, IMP)
  GO:0005886 plasma membrane (C, TAS)
  GO:0098982 GABA-ergic synapse (C, IDA)
  GO:0098982 GABA-ergic synapse (C, EXP)
  GO:0099171 presynaptic modulation of chemical synaptic transmission (P, IDA)
  GO:0099171 presynaptic modulation of chemical synaptic transmission (P, EXP)
  GO:0098982 GABA-ergic synapse (C, IMP)
  GO:0099171 presynaptic modulation of chemical synaptic transmission (P, IMP)

Foldseek 3Di:
DADLFDQPPDDDDVLLVVLLCLLVVLLVLLQVLLVVLLCLCVPPVVLQWLLSLLSNQLSVLLNLQSVLSVQSSVCVVVSARDPFWQVLLVSVLSNLLSLQSNLQSVLVVLLLLLCCQVVVVVNVVCGGSVNSVVSSVVSSVVSCVPSVVSSVQWGWDDDPNGIGGDGHDDPPCLVVVVVVLVVCLCSNPVVSLVSNCVSLVSNLVSLVPDDDVDCVVVSVVVSVVSVVLSVVLSVLSCQLQVQQSVVVVVVSPDPDDNDSVNVSSNSVSVSSVSVNSSCCSVSRACPDPVNVVSD/DWAKDKDWADEDAAQAKTKIKIARQVPQWAFFFKWWDAPPGDIGGAKGADLVQPDIDGDPVQPVFKDWGADNVRRMIMIIGGRDDQVNFTWMKTFIDGPVVGDDIHPTDTHGHHNPDD

Radius of gyration: 25.63 Å; Cα contacts (8 Å, |Δi|>4): 720; chains: 2; bounding box: 45×39×80 Å

Solvent-accessible surface area: 19633 Å² total

InterPro domains:
  IPR000105 Mu opioid receptor [PR00537] (13-26)
  IPR000105 Mu opioid receptor [PR00537] (27-43)
  IPR000105 Mu opioid receptor [PR00537] (43-57)
  IPR000105 Mu opioid receptor [PR00537] (203-216)
  IPR000105 Mu opioid receptor [PR00537] (303-320)
  IPR000105 Mu opioid receptor [PR00537] (352-364)
  IPR000105 Mu opioid receptor [PR00537] (373-387)
  IPR000276 G protein-coupled receptor, rhodopsin-like [PF00001] (85-336)
  IPR000276 G protein-coupled receptor, rhodopsin-like [PR00237] (70-94)
  IPR000276 G protein-coupled receptor, rhodopsin-like [PR00237] (103-124)
  IPR000276 G protein-coupled receptor, rhodopsin-like [PR00237] (147-169)
  IPR000276 G protein-coupled receptor, rhodopsin-like [PR00237] (183-204)
  IPR000276 G protein-coupled receptor, rhodopsin-like [PR00237] (233-256)
  IPR000276 G protein-coupled receptor, rhodopsin-like [PR00237] (278-302)
  IPR000276 G protein-coupled receptor, rhodopsin-like [PR00237] (318-344)
  IPR000276 G protein-coupled receptor, rhodopsin-like [PS00237] (153-169)
  IPR001418 Opioid receptor [PR00384] (95-108)
  IPR001418 Opioid receptor [PR00384] (147-159)
  IPR001418 Opioid receptor [PR00384] (176-185)
  IPR001418 Opioid receptor [PR00384] (265-277)

Secondary structure (DSSP, 8-state):
--S-----S---HHHHHHHHHHHHHHHHHHHHHHHHHHHHIIIIITT-SHHHHHHHHHHHHHHHHHTTHHHHHHHHHTTS--SHHHHHHHHHHHHHHHHHHHHHHHHHHHHHHHHHHH-HHHHHHHSSHHHHHHHHHHHHHHHHHHHHHHHHHEEEEEETTEEEEEE--PSSHHHHHHHHHHHHHIIIIIHHHHHHHHHHHHHHHHHHH---SS-HHHHHHHHHHHHHHHHHHHHHHHHHHHHHHHHHHHHHHS-----HHHHHHHHHHHHHHHHHHHHHIIIIIITSHHHHHH-/----EEES-EEE-TT--EEEEEE-TTSSSEEEEEEEE-SSS-EEEEEEE-TTS--EEE-TTTTTTEEEEEETTTTEEEEEE-S--GGG-EEEEEEEE-----SEE---EEEEE-TT--

Sequence (413 aa):
GSHSLPQTGSPSMVTAITIMALYSIVCVVGLFGNFLVMYVIVRYTKMKTATNIYIFNLALADALATSTLPFQSVNYLMGTWPFGNILCKIVISIDYYNMFTSIFTLCTMSVDRYIAVCHPVKALDFRTPRNAKIVNVCNWILSSAIGLPVMFMATTKYRQGSIDCTLTFSHPTWYWENLLKICVFIIFAFIMPVLIITVCYGLMILRRLKSVRMLSGSKEKDRNLRRITRMVLVVVAVFIVCWTPIHIYVIIKALITIPETTFQTVSWHFCIALGYTTNSCLNPVLYAFLDENFKRCFQVQLVESGGGLVRPGGSLRLSCVDSERTSYPMGWFRRAPGKEREFVASITWSGIDPTYADSVADRFTTSRDVANNNTLYLQMNSLKHEDTAVYYCAARAPVDYDYWGQGTQVTVSSAAA